Protein AF-A0A7G2FDZ7-F1 (afdb_monomer)

Nearest PDB structures (foldseek):
  3vdp-assembly2_C  TM=8.351E-01  e=4.222E-15  Caldanaerobacter subterraneus subsp. tengcongensis MB4
  4o6o-assembly1_B  TM=8.552E-01  e=1.248E-14  Caldanaerobacter subterraneus subsp. tengcongensis MB4
  4o6p-assembly1_C  TM=8.306E-01  e=2.318E-14  Caldanaerobacter subterraneus subsp. tengcongensis MB4
  3ve5-assembly1_A  TM=7.592E-01  e=3.394E-13  Caldanaerobacter subterraneus subsp. tengcongensis MB4
  5z2v-assembly1_A  TM=7.854E-01  e=3.574E-13  Pseudomonas aeruginosa PAO1

pLDDT: mean 81.39, std 15.93, range [23.52, 98.0]

Radius of gyration: 39.81 Å; Cα contacts (8 Å, |Δi|>4): 1059; chains: 1; bounding box: 88×58×123 Å

Sequence (672 aa):
MVMAFLTTWAFEYFFFGKKPFQRTNEVVTQAGQQFQAPEREIKPLNREIDFIDTARSEEAQEYAIETSHADYVFTTNGATLQRVTFKFPRDGHDLALTPLHPAGETEKESRCFLVALQEKTPFHYTLDGRSDETDRVIIRFKAETPDVSMLKTFIVFKQLYRIDLTLDIQPKTGAIEPRIIFPSPSMSELADQDRIAAIMTNEHGTVVVEKNLTKLEGAGWFEPSAFGASDKYFVYAMIKDAEHFTQRGYYNHVSSEHLVTLLEGPVIHEAKRWNLSFYIGPKTEEGMRPVDPRLEKTLDYAGWLTPISQVLLKLMKFLYQYLHNYGLVIIAMTVLLKLMLLPFTLKSDKKMKEGAELQRKMAYLKKKYQHDPEKLKIEQAALIQKYGLPGLGGCLPTFIQFPIFFALNPILVSSLHLYKAPFLWIPDLSARDPYFILPLLIVTCMIVQASTLDKQGRMPALAVALVIAAVSINLSAGLSLYIFTSALLVPYLASKNIYKVANHFLHMDEKKIEQFCTALRDAKAKVTQCAVCAAWQERGHPCSLCASTKRDQATVCVVETWQEFLAIEKTGGYAGVYHILGGAISPLEGVGPEDLTIDRLVQRVQTGTIKEIILATNNTPEGEATASYIASKLKMMSVPITCLARGVPVGSSLEYMDRVTVYKALSDRRPF

Organism: Arabidopsis thaliana (NCBI:txid3702)

Solvent-accessible surface area (backbone atoms only — not comparable to full-atom values): 37288 Å² total; per-residue (Å²): 105,70,68,58,50,49,51,50,50,49,47,35,64,73,73,42,65,76,70,79,78,74,89,65,97,64,91,80,78,82,86,88,74,83,84,72,76,71,96,58,87,79,69,81,78,81,84,73,77,44,61,71,55,84,83,65,87,67,81,73,51,76,48,79,45,83,41,85,46,36,39,38,30,34,29,25,60,39,54,16,53,39,33,38,35,37,50,41,87,47,101,92,45,69,52,74,45,54,38,40,63,70,65,54,89,92,33,68,86,55,35,27,60,26,59,43,34,75,59,73,17,74,38,66,32,45,82,72,48,76,47,84,54,97,61,35,38,38,43,29,31,34,34,81,55,88,46,36,38,39,40,41,36,39,39,40,37,38,89,48,45,41,38,34,40,38,41,38,42,33,51,69,53,66,74,46,38,45,28,42,26,32,43,34,42,43,55,87,91,48,84,88,73,53,60,48,26,43,36,36,35,49,99,85,70,45,61,44,77,48,67,63,65,80,72,41,67,91,44,72,40,71,52,52,61,29,43,30,24,19,34,64,48,32,39,31,30,41,60,40,57,81,64,62,45,44,51,35,35,38,61,45,73,85,53,78,78,45,43,31,34,37,34,31,39,61,78,37,69,56,72,49,73,38,51,35,34,30,39,60,38,55,69,41,69,84,53,29,49,84,76,42,61,61,56,53,67,72,57,68,37,48,69,94,39,30,71,59,22,52,53,52,50,52,50,46,56,57,42,30,78,75,63,76,35,69,54,61,26,45,49,53,49,42,51,52,53,48,61,71,44,38,71,57,43,58,55,30,53,54,44,30,54,57,33,53,53,50,51,53,53,51,52,49,46,54,62,75,32,68,90,37,70,66,62,37,51,54,54,52,50,54,49,32,72,73,73,48,72,77,60,67,42,63,51,44,58,60,58,66,46,44,62,54,52,53,17,44,47,42,53,39,51,44,31,70,83,31,51,71,32,61,44,96,92,37,63,29,27,22,41,50,50,92,79,46,58,58,34,51,52,36,32,52,53,37,48,56,54,21,69,77,41,56,80,85,53,21,58,61,39,45,54,51,29,53,52,51,34,64,53,37,65,77,31,28,30,43,54,36,49,38,52,34,51,52,55,59,48,48,67,67,71,61,38,75,59,56,60,54,51,50,52,49,57,74,73,43,55,67,72,57,52,52,50,51,56,47,54,53,52,46,48,66,75,40,47,39,65,36,93,80,30,46,46,81,34,56,65,95,54,80,45,78,62,82,69,36,86,86,37,42,79,33,32,37,39,34,22,30,39,72,64,57,49,50,57,52,58,73,66,72,77,69,53,52,32,60,33,35,28,74,49,58,42,30,79,91,80,70,36,49,67,86,78,32,44,51,66,54,52,53,56,58,48,70,71,67,64,50,64,35,37,35,42,52,48,54,99,44,75,38,24,47,51,36,49,52,50,53,50,64,72,45,62,86,66,82,50,53,75,48,63,66,88,68,56,77,62,89,94,64,62,77,91,79,55,57,71,66,51,54,49,46,29,64,73,66,60,75,88,132

Foldseek 3Di:
DVVVVVLVVVCCVQVVVDDPPPDDPDPPDDDDDDPPPPPDPPPPDPPDFAEDPPPDPDPKDWDWDDAPFWIWIAIQFLRFTQWIWTWDDAPNDTDTFIQHHGDDPVCSVATAFRKGKPPYGYGGWDWPDWDDDPFWIWTWTWDDDQFKTKIWIWIGGRQALKIKIKIKIFGPDDKIKIKTKHKEGAGPVPPPDKQKWWWWADPVLAIDIHSPLVVQVVDKDAQTCKTFMYILWWTKMWNHKPPSQARMKGWPDDDRGMIMIMGIGDIDDGIDIIMIMIRTTTLDCSRDVVPDVSCVVVLPQLVVLNVVLVVLVVQLVVLCVPPVASLVSLLVSLVVVCVVCVVVVVVLVVLLVLLVVLVVVLVVLCVVCVPPVVVSVVVNVVSCVVSNDRPPSNCVSVVVCVSVLSSVQSCQQRDPVQQQRDDDQARGQNAARPVCPLLVLLLVLQLVVLVVDDPVSSVVSNVVSVSSSVSNRGGGNSSSSSSNSNSVVCVVVVPVVVCVVVVCLVPDDPVVNVVVVVVVVCCVVQWDADLQARDIDGPPDDDPQCPDPQADAQEEEEEAAVVLVVVVVVVVPHRHGYHYFPHFDDVPVPRHSVNTCLVSVLVNLVVVSHQEYEQEYDPDPRSVVRLVVSCVSCVVSPHHYHYDDQADDPPDDPVPDDPVSHVSCVVRDDDD

Structure (mmCIF, N/CA/C/O backbone):
data_AF-A0A7G2FDZ7-F1
#
_entry.id   AF-A0A7G2FDZ7-F1
#
loop_
_atom_site.group_PDB
_atom_site.id
_atom_site.type_symbol
_atom_site.label_atom_id
_atom_site.label_alt_id
_atom_site.label_comp_id
_atom_site.label_asym_id
_atom_site.label_entity_id
_atom_site.label_seq_id
_atom_site.pdbx_PDB_ins_code
_atom_site.Cartn_x
_atom_site.Cartn_y
_atom_site.Cartn_z
_atom_site.occupancy
_atom_site.B_iso_or_equiv
_atom_site.auth_seq_id
_atom_site.auth_comp_id
_atom_site.auth_asym_id
_atom_site.auth_atom_id
_atom_site.pdbx_PDB_model_num
ATOM 1 N N . MET A 1 1 ? 24.859 13.915 -3.741 1.00 30.86 1 MET A N 1
ATOM 2 C CA . MET A 1 1 ? 24.474 14.403 -2.400 1.00 30.86 1 MET A CA 1
ATOM 3 C C . MET A 1 1 ? 22.997 14.158 -2.115 1.00 30.86 1 MET A C 1
ATOM 5 O O . MET A 1 1 ? 22.726 13.332 -1.267 1.00 30.86 1 MET A O 1
ATOM 9 N N . VAL A 1 2 ? 22.053 14.734 -2.873 1.00 34.84 2 VAL A N 1
ATOM 10 C CA . VAL A 1 2 ? 20.603 14.518 -2.650 1.00 34.84 2 VAL A CA 1
ATOM 11 C C . VAL A 1 2 ? 20.174 13.051 -2.803 1.00 34.84 2 VAL A C 1
ATOM 13 O O . VAL A 1 2 ? 19.496 12.534 -1.931 1.00 34.84 2 VAL A O 1
ATOM 16 N N . MET A 1 3 ? 20.633 12.341 -3.843 1.00 37.03 3 MET A N 1
ATOM 17 C CA . MET A 1 3 ? 20.363 10.897 -3.978 1.00 37.03 3 MET A CA 1
ATOM 18 C C . MET A 1 3 ? 20.991 10.072 -2.853 1.00 37.03 3 MET A C 1
ATOM 20 O O . MET A 1 3 ? 20.350 9.156 -2.375 1.00 37.03 3 MET A O 1
ATOM 24 N N . ALA A 1 4 ? 22.197 10.425 -2.395 1.00 40.47 4 ALA A N 1
ATOM 25 C CA . ALA A 1 4 ? 22.858 9.730 -1.289 1.00 40.47 4 ALA A CA 1
ATOM 26 C C . ALA A 1 4 ? 22.124 9.952 0.042 1.00 40.47 4 ALA A C 1
ATOM 28 O O . ALA A 1 4 ? 21.983 9.011 0.815 1.00 40.47 4 ALA A O 1
ATOM 29 N N . PHE A 1 5 ? 21.620 11.170 0.270 1.00 44.62 5 PHE A N 1
ATOM 30 C CA . PHE A 1 5 ? 20.796 11.544 1.420 1.00 44.62 5 PHE A CA 1
ATOM 31 C C . PHE A 1 5 ? 19.425 10.860 1.379 1.00 44.62 5 PHE A C 1
ATOM 33 O O . PHE A 1 5 ? 18.969 10.336 2.380 1.00 44.62 5 PHE A O 1
ATOM 40 N N . LEU A 1 6 ? 18.790 10.788 0.206 1.00 43.59 6 LEU A N 1
ATOM 41 C CA . LEU A 1 6 ? 17.522 10.078 0.025 1.00 43.59 6 LEU A CA 1
ATOM 42 C C . LEU A 1 6 ? 17.681 8.568 0.172 1.00 43.59 6 LEU A C 1
ATOM 44 O O . LEU A 1 6 ? 16.817 7.939 0.767 1.00 43.59 6 LEU A O 1
ATOM 48 N N . THR A 1 7 ? 18.770 7.980 -0.330 1.00 48.31 7 THR A N 1
ATOM 49 C CA . THR A 1 7 ? 19.034 6.552 -0.137 1.00 48.31 7 THR A CA 1
ATOM 50 C C . THR A 1 7 ? 19.357 6.243 1.314 1.00 48.31 7 THR A C 1
ATOM 52 O O . THR A 1 7 ? 18.858 5.248 1.809 1.00 48.31 7 THR A O 1
ATOM 55 N N . THR A 1 8 ? 20.124 7.083 2.018 1.00 48.72 8 THR A N 1
ATOM 56 C CA . THR A 1 8 ? 20.384 6.878 3.457 1.00 48.72 8 THR A CA 1
ATOM 57 C C . THR A 1 8 ? 19.135 7.105 4.294 1.00 48.72 8 THR A C 1
ATOM 59 O O . THR A 1 8 ? 18.836 6.271 5.133 1.00 48.72 8 THR A O 1
ATOM 62 N N . TRP A 1 9 ? 18.351 8.144 4.015 1.00 57.25 9 TRP A N 1
ATOM 63 C CA . TRP A 1 9 ? 17.101 8.414 4.722 1.00 57.25 9 TRP A CA 1
ATOM 64 C C . TRP A 1 9 ? 16.026 7.355 4.453 1.00 57.25 9 TRP A C 1
ATOM 66 O O . TRP A 1 9 ? 15.363 6.917 5.383 1.00 57.25 9 TRP A O 1
ATOM 76 N N . ALA A 1 10 ? 15.865 6.890 3.208 1.00 49.41 10 ALA A N 1
ATOM 77 C CA . ALA A 1 10 ? 14.946 5.796 2.888 1.00 49.41 10 ALA A CA 1
ATOM 78 C C . ALA A 1 10 ? 15.427 4.466 3.484 1.00 49.41 10 ALA A C 1
ATOM 80 O O . ALA A 1 10 ? 14.617 3.700 3.994 1.00 49.41 10 ALA A O 1
ATOM 81 N N . PHE A 1 11 ? 16.737 4.200 3.464 1.00 48.50 11 PHE A N 1
ATOM 82 C CA . PHE A 1 11 ? 17.314 3.018 4.100 1.00 48.50 11 PHE A CA 1
ATOM 83 C C . PHE A 1 11 ? 17.136 3.063 5.623 1.00 48.50 11 PHE A C 1
ATOM 85 O O . PHE A 1 11 ? 16.742 2.067 6.216 1.00 48.50 11 PHE A O 1
ATOM 92 N N . GLU A 1 12 ? 17.316 4.224 6.258 1.00 48.88 12 GLU A N 1
ATOM 93 C CA . GLU A 1 12 ? 16.977 4.419 7.668 1.00 48.88 12 GLU A CA 1
ATOM 94 C C . GLU A 1 12 ? 15.479 4.246 7.920 1.00 48.88 12 GLU A C 1
ATOM 96 O O . GLU A 1 12 ? 15.105 3.453 8.767 1.00 48.88 12 GLU A O 1
ATOM 101 N N . TYR A 1 13 ? 14.606 4.898 7.158 1.00 54.94 13 TYR A N 1
ATOM 102 C CA . TYR A 1 13 ? 13.158 4.826 7.357 1.00 54.94 13 TYR A CA 1
ATOM 103 C C . TYR A 1 13 ? 12.592 3.402 7.205 1.00 54.94 13 TYR A C 1
ATOM 105 O O . TYR A 1 13 ? 11.715 3.014 7.978 1.00 54.94 13 TYR A O 1
ATOM 113 N N . PHE A 1 14 ? 13.087 2.626 6.231 1.00 50.94 14 PHE A N 1
ATOM 114 C CA . PHE A 1 14 ? 12.578 1.284 5.921 1.00 50.94 14 PHE A CA 1
ATOM 115 C C . PHE A 1 14 ? 13.309 0.139 6.639 1.00 50.94 14 PHE A C 1
ATOM 117 O O . PHE A 1 14 ? 12.657 -0.845 6.973 1.00 50.94 14 PHE A O 1
ATOM 124 N N . PHE A 1 15 ? 14.622 0.234 6.892 1.00 45.94 15 PHE A N 1
ATOM 125 C CA . PHE A 1 15 ? 15.387 -0.837 7.559 1.00 45.94 15 PHE A CA 1
ATOM 126 C C . PHE A 1 15 ? 15.709 -0.545 9.022 1.00 45.94 15 PHE A C 1
ATOM 128 O O . PHE A 1 15 ? 15.775 -1.467 9.829 1.00 45.94 15 PHE A O 1
ATOM 135 N N . PHE A 1 16 ? 15.886 0.723 9.387 1.00 41.03 16 PHE A N 1
ATOM 136 C CA . PHE A 1 16 ? 16.104 1.138 10.768 1.00 41.03 16 PHE A CA 1
ATOM 137 C C . PHE A 1 16 ? 14.856 1.852 11.272 1.00 41.03 16 PHE A C 1
ATOM 139 O O . PHE A 1 16 ? 14.859 3.064 11.485 1.00 41.03 16 PHE A O 1
ATOM 146 N N . GLY A 1 17 ? 13.776 1.094 11.493 1.00 41.09 17 GLY A N 1
ATOM 147 C CA . GLY A 1 17 ? 12.658 1.588 12.294 1.00 41.09 17 GLY A CA 1
ATOM 148 C C . GLY A 1 17 ? 13.234 2.259 13.539 1.00 41.09 17 GLY A C 1
ATOM 149 O O . GLY A 1 17 ? 13.907 1.574 14.298 1.00 41.09 17 GLY A O 1
ATOM 150 N N . LYS A 1 18 ? 13.087 3.596 13.617 1.00 36.97 18 LYS A N 1
ATOM 151 C CA . LYS A 1 18 ? 13.736 4.520 14.566 1.00 36.97 18 LYS A CA 1
ATOM 152 C C . LYS A 1 18 ? 14.592 3.794 15.605 1.00 36.97 18 LYS A C 1
ATOM 154 O O . LYS A 1 18 ? 14.038 3.225 16.544 1.00 36.97 18 LYS A O 1
ATOM 159 N N . LYS A 1 19 ? 15.924 3.839 15.458 1.00 27.23 19 LYS A N 1
ATOM 160 C CA . LYS A 1 19 ? 16.824 3.403 16.535 1.00 27.23 19 LYS A CA 1
ATOM 161 C C . LYS A 1 19 ? 16.328 4.017 17.853 1.00 27.23 19 LYS A C 1
ATOM 163 O O . LYS A 1 19 ? 15.976 5.204 17.838 1.00 27.23 19 LYS A O 1
ATOM 168 N N . PRO A 1 20 ? 16.283 3.261 18.965 1.00 27.78 20 PRO A N 1
ATOM 169 C CA . PRO A 1 20 ? 16.059 3.871 20.261 1.00 27.78 20 PRO A CA 1
ATOM 170 C C . PRO A 1 20 ? 17.129 4.947 20.407 1.00 27.78 20 PRO A C 1
ATOM 172 O O . PRO A 1 20 ? 18.324 4.677 20.267 1.00 27.78 20 PRO A O 1
ATOM 175 N N . PHE A 1 21 ? 16.682 6.188 20.563 1.00 28.50 21 PHE A N 1
ATOM 176 C CA . PHE A 1 21 ? 17.562 7.298 20.865 1.00 28.50 21 PHE A CA 1
ATOM 177 C C . PHE A 1 21 ? 18.371 6.887 22.098 1.00 28.50 21 PHE A C 1
ATOM 179 O O . PHE A 1 21 ? 17.800 6.608 23.155 1.00 28.50 21 PHE A O 1
ATOM 186 N N . GLN A 1 22 ? 19.686 6.741 21.928 1.00 27.44 22 GLN A N 1
ATOM 187 C CA . GLN A 1 22 ? 20.592 6.505 23.042 1.00 27.44 22 GLN A CA 1
ATOM 188 C C . GLN A 1 22 ? 20.406 7.648 24.035 1.00 27.44 22 GLN A C 1
ATOM 190 O O . GLN A 1 22 ? 20.419 8.811 23.641 1.00 27.44 22 GLN A O 1
ATOM 195 N N . ARG A 1 23 ? 20.220 7.295 25.311 1.00 29.59 23 ARG A N 1
ATOM 196 C CA . ARG A 1 23 ? 20.203 8.219 26.449 1.00 29.59 23 ARG A CA 1
ATOM 197 C C . ARG A 1 23 ? 21.374 9.203 26.329 1.00 29.59 23 ARG A C 1
ATOM 199 O O . ARG A 1 23 ? 22.502 8.870 26.677 1.00 29.59 23 ARG A O 1
ATOM 206 N N . THR A 1 24 ? 21.096 10.419 25.885 1.00 23.97 24 THR A N 1
ATOM 207 C CA . THR A 1 24 ? 21.871 11.594 26.271 1.00 23.97 24 THR A CA 1
ATOM 208 C C . THR A 1 24 ? 21.114 12.233 27.422 1.00 23.97 24 THR A C 1
ATOM 210 O O . THR A 1 24 ? 19.992 12.707 27.246 1.00 23.97 24 THR A O 1
ATOM 213 N N . ASN A 1 25 ? 21.709 12.193 28.615 1.00 27.94 25 ASN A N 1
ATOM 214 C CA . ASN A 1 25 ? 21.260 12.940 29.789 1.00 27.94 25 ASN A CA 1
ATOM 215 C C . ASN A 1 25 ? 21.509 14.444 29.577 1.00 27.94 25 ASN A C 1
ATOM 217 O O . ASN A 1 25 ? 22.265 15.061 30.318 1.00 27.94 25 ASN A O 1
ATOM 221 N N . GLU A 1 26 ? 20.893 15.031 28.557 1.00 23.70 26 GLU A N 1
ATOM 222 C CA . GLU A 1 26 ? 20.856 16.475 28.370 1.00 23.70 26 GLU A CA 1
ATOM 223 C C . GLU A 1 26 ? 19.403 16.901 28.207 1.00 23.70 26 GLU A C 1
ATOM 225 O O . GLU A 1 26 ? 18.743 16.660 27.195 1.00 23.70 26 GLU A O 1
ATOM 230 N N . VAL A 1 27 ? 18.905 17.520 29.274 1.00 28.41 27 VAL A N 1
ATOM 231 C CA . VAL A 1 27 ? 17.692 18.324 29.271 1.00 28.41 27 VAL A CA 1
ATOM 232 C C . VAL A 1 27 ? 17.969 19.524 28.367 1.00 28.41 27 VAL A C 1
ATOM 234 O O . VAL A 1 27 ? 18.514 20.531 28.810 1.00 28.41 27 VAL A O 1
ATOM 237 N N . VAL A 1 28 ? 17.624 19.413 27.085 1.00 23.52 28 VAL A N 1
ATOM 238 C CA . VAL A 1 28 ? 17.525 20.577 26.201 1.00 23.52 28 VAL A CA 1
ATOM 239 C C . VAL A 1 28 ? 16.123 21.148 26.367 1.00 23.52 28 VAL A C 1
ATOM 241 O O . VAL A 1 28 ? 15.135 20.632 25.846 1.00 23.52 28 VAL A O 1
ATOM 244 N N . THR A 1 29 ? 16.050 22.197 27.179 1.00 31.27 29 THR A N 1
ATOM 245 C CA . THR A 1 29 ? 14.908 23.097 27.316 1.00 31.27 29 THR A CA 1
ATOM 246 C C . THR A 1 29 ? 14.769 24.008 26.092 1.00 31.27 29 THR A C 1
ATOM 248 O O . THR A 1 29 ? 15.746 24.309 25.414 1.00 31.27 29 THR A O 1
ATOM 251 N N . GLN A 1 30 ? 13.535 24.506 25.914 1.00 25.73 30 GLN A N 1
ATOM 252 C CA . GLN A 1 30 ? 13.010 25.455 24.910 1.00 25.73 30 GLN A CA 1
ATOM 253 C C . GLN A 1 30 ? 12.391 24.763 23.675 1.00 25.73 30 GLN A C 1
ATOM 255 O O . GLN A 1 30 ? 13.093 24.305 22.787 1.00 25.73 30 GLN A O 1
ATOM 260 N N . ALA A 1 31 ? 11.064 24.617 23.563 1.00 25.00 31 ALA A N 1
ATOM 261 C CA . ALA A 1 31 ? 10.024 25.605 23.857 1.00 25.00 31 ALA A CA 1
ATOM 262 C C . ALA A 1 31 ? 8.933 25.123 24.845 1.00 25.00 31 ALA A C 1
ATOM 264 O O . ALA A 1 31 ? 8.111 24.271 24.530 1.00 25.00 31 ALA A O 1
ATOM 265 N N . GLY A 1 32 ? 8.970 25.727 26.039 1.00 27.75 32 GLY A N 1
ATOM 266 C CA . GLY A 1 32 ? 7.862 26.071 26.944 1.00 27.75 32 GLY A CA 1
ATOM 267 C C . GLY A 1 32 ? 6.567 25.257 26.928 1.00 27.75 32 GLY A C 1
ATOM 268 O O . GLY A 1 32 ? 5.583 25.716 26.370 1.00 27.75 32 GLY A O 1
ATOM 269 N N . GLN A 1 33 ? 6.530 24.136 27.644 1.00 25.78 33 GLN A N 1
ATOM 270 C CA . GLN A 1 33 ? 5.994 24.044 29.013 1.00 25.78 33 GLN A CA 1
ATOM 271 C C . GLN A 1 33 ? 6.093 22.577 29.453 1.00 25.78 33 GLN A C 1
ATOM 273 O O . G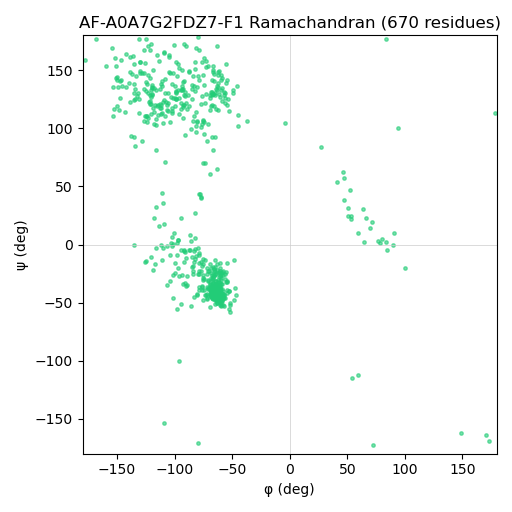LN A 1 33 ? 5.465 21.687 28.886 1.00 25.78 33 GLN A O 1
ATOM 278 N N . GLN A 1 34 ? 6.944 22.314 30.447 1.00 25.31 34 GLN A N 1
ATOM 279 C CA . GLN A 1 34 ? 6.881 21.072 31.205 1.00 25.31 34 GLN A CA 1
ATOM 280 C C . GLN A 1 34 ? 5.599 21.132 32.030 1.00 25.31 34 GLN A C 1
ATOM 282 O O . GLN A 1 34 ? 5.481 21.982 32.911 1.00 25.31 34 GLN A O 1
ATOM 287 N N . PHE A 1 35 ? 4.653 20.237 31.756 1.00 33.16 35 PHE A N 1
ATOM 288 C CA . PHE A 1 35 ? 3.598 19.941 32.710 1.00 33.16 35 PHE A CA 1
ATOM 289 C C . PHE A 1 35 ? 4.262 19.248 33.905 1.00 33.16 35 PHE A C 1
ATOM 291 O O . PHE A 1 35 ? 4.521 18.045 33.895 1.00 33.16 35 PHE A O 1
ATOM 298 N N . GLN A 1 36 ? 4.649 20.038 34.902 1.00 30.53 36 GLN A N 1
ATOM 299 C CA . GLN A 1 36 ? 5.046 19.524 36.200 1.00 30.53 36 GLN A CA 1
ATOM 300 C C . GLN A 1 36 ? 3.741 19.122 36.887 1.00 30.53 36 GLN A C 1
ATOM 302 O O . GLN A 1 36 ? 2.929 19.983 37.226 1.00 30.53 36 GLN A O 1
ATOM 307 N N . ALA A 1 37 ? 3.498 17.811 36.983 1.00 35.00 37 ALA A N 1
ATOM 308 C CA . ALA A 1 37 ? 2.334 17.281 37.681 1.00 35.00 37 ALA A CA 1
ATOM 309 C C . ALA A 1 37 ? 2.236 17.956 39.064 1.00 35.00 37 ALA A C 1
ATOM 311 O O . ALA A 1 37 ? 3.269 18.082 39.728 1.00 35.00 37 ALA A O 1
ATOM 312 N N . PRO A 1 38 ? 1.051 18.438 39.483 1.00 33.22 38 PRO A N 1
ATOM 313 C CA . PRO A 1 38 ? 0.915 19.128 40.760 1.00 33.22 38 PRO A CA 1
ATOM 314 C C . PRO A 1 38 ? 1.456 18.252 41.894 1.00 33.22 38 PRO A C 1
ATOM 316 O O . PRO A 1 38 ? 1.238 17.040 41.879 1.00 33.22 38 PRO A O 1
ATOM 319 N N . GLU A 1 39 ? 2.129 18.870 42.874 1.00 33.59 39 GLU A N 1
ATOM 320 C CA . GLU A 1 39 ? 2.538 18.269 44.155 1.00 33.59 39 GLU A CA 1
ATOM 321 C C . GLU A 1 39 ? 1.297 17.859 44.974 1.00 33.59 39 GLU A C 1
ATOM 323 O O . GLU A 1 39 ? 0.974 18.408 46.022 1.00 33.59 39 GLU A O 1
ATOM 328 N N . ARG A 1 40 ? 0.536 16.893 44.472 1.00 41.47 40 ARG A N 1
ATOM 329 C CA . ARG A 1 40 ? -0.261 15.994 45.291 1.00 41.47 40 ARG A CA 1
ATOM 330 C C . ARG A 1 40 ? 0.577 14.739 45.397 1.00 41.47 40 ARG A C 1
ATOM 332 O O . ARG A 1 40 ? 0.992 14.221 44.364 1.00 41.47 40 ARG A O 1
ATOM 339 N N . GLU A 1 41 ? 0.849 14.290 46.620 1.00 35.88 41 GLU A N 1
ATOM 340 C CA . GLU A 1 41 ? 1.470 12.993 46.902 1.00 35.88 41 GLU A CA 1
ATOM 341 C C . GLU A 1 41 ? 0.942 11.953 45.908 1.00 35.88 41 GLU A C 1
ATOM 343 O O . GLU A 1 41 ? -0.227 11.558 45.957 1.00 35.88 41 GLU A O 1
ATOM 348 N N . ILE A 1 42 ? 1.780 11.559 44.947 1.00 45.62 42 ILE A N 1
ATOM 349 C CA . ILE A 1 42 ? 1.448 10.480 44.028 1.00 45.62 42 ILE A CA 1
ATOM 350 C C . ILE A 1 42 ? 1.529 9.225 44.889 1.00 45.62 42 ILE A C 1
ATOM 352 O O . ILE A 1 42 ? 2.600 8.638 45.039 1.00 45.62 42 ILE A O 1
ATOM 356 N N . LYS A 1 43 ? 0.410 8.863 45.530 1.00 44.25 43 LYS A N 1
ATOM 357 C CA . LYS A 1 43 ? 0.291 7.583 46.227 1.00 44.25 43 LYS A CA 1
ATOM 358 C C . LYS A 1 43 ? 0.774 6.489 45.266 1.00 44.25 43 LYS A C 1
ATOM 360 O O . LYS A 1 43 ? 0.351 6.495 44.104 1.00 44.25 43 LYS A O 1
ATOM 365 N N . PRO A 1 44 ? 1.667 5.583 45.702 1.00 41.03 44 PRO A N 1
ATOM 366 C CA . PRO A 1 44 ? 2.116 4.490 44.858 1.00 41.03 44 PRO A CA 1
ATOM 367 C C . PRO A 1 44 ? 0.900 3.681 44.407 1.00 41.03 44 PRO A C 1
ATOM 369 O O . PRO A 1 44 ? 0.012 3.356 45.194 1.00 41.03 44 PRO A O 1
ATOM 372 N N . LEU A 1 45 ? 0.844 3.430 43.104 1.00 49.06 45 LEU A N 1
ATOM 373 C CA . LEU A 1 45 ? -0.312 2.844 42.447 1.00 49.06 45 LEU A CA 1
ATOM 374 C C . LEU A 1 45 ? -0.482 1.387 42.904 1.00 49.06 45 LEU A C 1
ATOM 376 O O . LEU A 1 45 ? 0.410 0.575 42.655 1.00 49.06 45 LEU A O 1
ATOM 380 N N . ASN A 1 46 ? -1.609 1.038 43.535 1.00 53.16 46 ASN A N 1
ATOM 381 C CA . ASN A 1 46 ? -1.904 -0.365 43.828 1.00 53.16 46 ASN A CA 1
ATOM 382 C C . ASN A 1 46 ? -2.241 -1.082 42.513 1.00 53.16 46 ASN A C 1
ATOM 384 O O . ASN A 1 46 ? -3.307 -0.851 41.935 1.00 53.16 46 ASN A O 1
ATOM 388 N N . ARG A 1 47 ? -1.296 -1.865 41.993 1.00 54.47 47 ARG A N 1
ATOM 389 C CA . ARG A 1 47 ? -1.440 -2.594 40.723 1.00 54.47 47 ARG A CA 1
ATOM 390 C C . ARG A 1 47 ? -2.156 -3.929 40.891 1.00 54.47 47 ARG A C 1
ATOM 392 O O . ARG A 1 47 ? -2.645 -4.443 39.896 1.00 54.47 47 ARG A O 1
ATOM 399 N N . GLU A 1 48 ? -2.217 -4.445 42.112 1.00 62.69 48 GLU A N 1
ATOM 400 C CA . GLU A 1 48 ? -2.867 -5.712 42.428 1.00 62.69 48 GLU A CA 1
ATOM 401 C C . GLU A 1 48 ? -4.362 -5.469 42.648 1.00 62.69 48 GLU A C 1
ATOM 403 O O . GLU A 1 48 ? -4.757 -4.501 43.311 1.00 62.69 48 GLU A O 1
ATOM 408 N N . ILE A 1 49 ? -5.201 -6.314 42.044 1.00 72.31 49 ILE A N 1
ATOM 409 C CA . ILE A 1 49 ? -6.650 -6.269 42.238 1.00 72.31 49 ILE A CA 1
ATOM 410 C C . ILE A 1 49 ? -7.028 -7.391 43.194 1.00 72.31 49 ILE A C 1
ATOM 412 O O . ILE A 1 49 ? -6.941 -8.568 42.854 1.00 72.31 49 ILE A O 1
ATOM 416 N N . ASP A 1 50 ? -7.497 -7.023 44.383 1.00 74.19 50 ASP A N 1
ATOM 417 C CA . ASP A 1 50 ? -7.923 -8.004 45.373 1.00 74.19 50 ASP A CA 1
ATOM 418 C C . ASP A 1 50 ? -9.410 -8.340 45.168 1.00 74.19 50 ASP A C 1
ATOM 420 O O . ASP A 1 50 ? -10.286 -7.471 45.260 1.00 74.19 50 ASP A O 1
ATOM 424 N N . PHE A 1 51 ? -9.717 -9.593 44.826 1.00 79.94 51 PHE A N 1
ATOM 425 C CA . PHE A 1 51 ? -11.079 -10.033 44.503 1.00 79.94 51 PHE A CA 1
ATOM 426 C C . PHE A 1 51 ? -11.745 -10.717 45.703 1.00 79.94 51 PHE A C 1
ATOM 428 O O . PHE A 1 51 ? -11.196 -11.649 46.284 1.00 79.94 51 PHE A O 1
ATOM 435 N N . ILE A 1 52 ? -12.970 -10.300 46.041 1.00 71.62 52 ILE A N 1
ATOM 436 C CA . ILE A 1 52 ? -13.683 -10.759 47.253 1.00 71.62 52 ILE A CA 1
ATOM 437 C C . ILE A 1 52 ? -14.113 -12.229 47.160 1.00 71.62 52 ILE A C 1
ATOM 439 O O . ILE A 1 52 ? -14.084 -12.956 48.150 1.00 71.62 52 ILE A O 1
ATOM 443 N N . ASP A 1 53 ? -14.520 -12.664 45.967 1.00 67.25 53 ASP A N 1
ATOM 444 C CA . ASP A 1 53 ? -15.365 -13.848 45.782 1.00 67.25 53 ASP A CA 1
ATOM 445 C C . ASP A 1 53 ? -14.670 -14.982 45.006 1.00 67.25 53 ASP A C 1
ATOM 447 O O . ASP A 1 53 ? -15.319 -15.735 44.285 1.00 67.25 53 ASP A O 1
ATOM 451 N N . THR A 1 54 ? -13.350 -15.140 45.142 1.00 57.47 54 THR A N 1
ATOM 452 C CA . THR A 1 54 ? -12.557 -16.135 44.384 1.00 57.47 54 THR A CA 1
ATOM 453 C C . THR A 1 54 ? -12.969 -17.599 44.608 1.00 57.47 54 THR A C 1
ATOM 455 O O . THR A 1 54 ? -12.607 -18.460 43.809 1.00 57.47 54 THR A O 1
ATOM 458 N N . ALA A 1 55 ? -13.741 -17.894 45.661 1.00 46.44 55 ALA A N 1
ATOM 459 C CA . ALA A 1 55 ? -14.180 -19.241 46.033 1.00 46.44 55 ALA A CA 1
ATOM 460 C C . ALA A 1 55 ? -15.544 -19.672 45.444 1.00 46.44 55 ALA A C 1
ATOM 462 O O . ALA A 1 55 ? -15.949 -20.821 45.639 1.00 46.44 55 ALA A O 1
ATOM 463 N N . ARG A 1 56 ? -16.285 -18.791 44.751 1.00 53.19 56 ARG A N 1
ATOM 464 C CA . ARG A 1 56 ? -17.587 -19.148 44.156 1.00 53.19 56 ARG A CA 1
ATOM 465 C C . ARG A 1 56 ? -17.406 -19.884 42.822 1.00 53.19 56 ARG A C 1
ATOM 467 O O . ARG A 1 56 ? -17.104 -19.291 41.796 1.00 53.19 56 ARG A O 1
ATOM 474 N N . SER A 1 57 ? -17.657 -21.192 42.849 1.00 47.22 57 SER A N 1
ATOM 475 C CA . SER A 1 57 ? -17.708 -22.117 41.702 1.00 47.22 57 SER A CA 1
ATOM 476 C C . SER A 1 57 ? -19.021 -22.003 40.896 1.00 47.22 57 SER A C 1
ATOM 478 O O . SER A 1 57 ? -19.615 -23.015 40.523 1.00 47.22 57 SER A O 1
ATOM 480 N N . GLU A 1 58 ? -19.541 -20.800 40.659 1.00 57.38 58 GLU A N 1
ATOM 481 C CA . GLU A 1 58 ? -20.657 -20.647 39.715 1.00 57.38 58 GLU A CA 1
ATOM 482 C C . GLU A 1 58 ? -20.090 -20.530 38.296 1.00 57.38 58 GLU A C 1
ATOM 484 O O . GLU A 1 58 ? -19.216 -19.699 38.037 1.00 57.38 58 GLU A O 1
ATOM 489 N N . GLU A 1 59 ? -20.550 -21.389 37.379 1.00 66.69 59 GLU A N 1
ATOM 490 C CA . GLU A 1 59 ? -20.183 -21.298 35.964 1.00 66.69 59 GLU A CA 1
ATOM 491 C C . GLU A 1 59 ? -20.550 -19.910 35.428 1.00 66.69 59 GLU A C 1
ATOM 493 O O . GLU A 1 59 ? -21.684 -19.440 35.553 1.00 66.69 59 GLU A O 1
ATOM 498 N N . ALA A 1 60 ? -19.562 -19.238 34.840 1.00 79.94 60 ALA A N 1
ATOM 499 C CA . ALA A 1 60 ? -19.746 -17.924 34.249 1.00 79.94 60 ALA A CA 1
ATOM 500 C C . ALA A 1 60 ? -20.771 -18.004 33.115 1.00 79.94 60 ALA A C 1
ATOM 502 O O . ALA A 1 60 ? -20.643 -18.833 32.216 1.00 79.94 60 ALA A O 1
ATOM 503 N N . GLN A 1 61 ? -21.766 -17.122 33.131 1.00 88.88 61 GLN A N 1
ATOM 504 C CA . GLN A 1 61 ? -22.761 -17.055 32.069 1.00 88.88 61 GLN A CA 1
ATOM 505 C C . GLN A 1 61 ? -22.336 -16.019 31.035 1.00 88.88 61 GLN A C 1
ATOM 507 O O . GLN A 1 61 ? -21.963 -14.894 31.383 1.00 88.88 61 GLN A O 1
ATOM 512 N N . GLU A 1 62 ? -22.421 -16.401 29.764 1.00 92.88 62 GLU A N 1
ATOM 513 C CA . GLU A 1 62 ? -22.126 -15.536 28.628 1.00 92.88 62 GLU A CA 1
ATOM 514 C C . GLU A 1 62 ? -23.415 -15.025 27.975 1.00 92.88 62 GLU A C 1
ATOM 516 O O . GLU A 1 62 ? -24.382 -15.759 27.772 1.00 92.88 62 GLU A O 1
ATOM 521 N N . TYR A 1 63 ? -23.410 -13.749 27.609 1.00 94.00 63 TYR A N 1
ATOM 522 C CA . TYR A 1 63 ? -24.524 -13.052 26.988 1.00 94.00 63 TYR A CA 1
ATOM 523 C C . TYR A 1 63 ? -24.070 -12.446 25.665 1.00 94.00 63 TYR A C 1
ATOM 525 O O . TYR A 1 63 ? -23.365 -11.435 25.637 1.00 94.00 63 TYR A O 1
ATOM 533 N N . ALA A 1 64 ? -24.492 -13.070 24.565 1.00 93.88 64 ALA A N 1
ATOM 534 C CA . ALA A 1 64 ? -24.215 -12.595 23.218 1.00 93.88 64 ALA A CA 1
ATOM 535 C C . ALA A 1 64 ? -25.214 -11.510 22.774 1.00 93.88 64 ALA A C 1
ATOM 537 O O . ALA A 1 64 ? -26.433 -11.623 22.976 1.00 93.88 64 ALA A O 1
ATOM 538 N N . ILE A 1 65 ? -24.678 -10.469 22.144 1.00 94.00 65 ILE A N 1
ATOM 5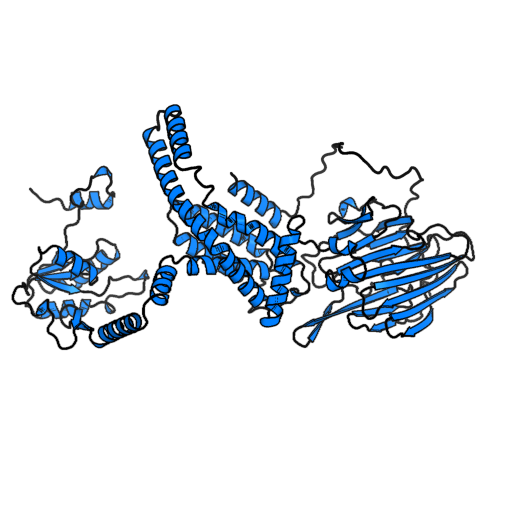39 C CA . ILE A 1 65 ? -25.395 -9.371 21.501 1.00 94.00 65 ILE A CA 1
ATOM 540 C C . ILE A 1 65 ? -24.925 -9.310 20.048 1.00 94.00 65 ILE A C 1
ATOM 542 O O . ILE A 1 65 ? -23.784 -8.938 19.774 1.00 94.00 65 ILE A O 1
ATOM 546 N N . GLU A 1 66 ? -25.816 -9.671 19.130 1.00 91.62 66 GLU A N 1
ATOM 547 C CA . GLU A 1 66 ? -25.568 -9.619 17.690 1.00 91.62 66 GLU A CA 1
ATOM 548 C C . GLU A 1 66 ? -26.009 -8.260 17.138 1.00 91.62 66 GLU A C 1
ATOM 550 O O . GLU A 1 66 ? -27.110 -7.777 17.416 1.00 91.62 66 GLU A O 1
ATOM 555 N N . THR A 1 67 ? -25.142 -7.630 16.351 1.00 90.12 67 THR A N 1
ATOM 556 C CA . THR A 1 67 ? -25.433 -6.373 15.646 1.00 90.12 67 THR A CA 1
ATOM 557 C C . THR A 1 67 ? -25.187 -6.533 14.144 1.00 90.12 67 THR A C 1
ATOM 559 O O . THR A 1 67 ? -24.717 -7.580 13.696 1.00 90.12 67 THR A O 1
ATOM 562 N N . SER A 1 68 ? -25.473 -5.501 13.339 1.00 85.44 68 SER A N 1
ATOM 563 C CA . SER A 1 68 ? -25.211 -5.553 11.891 1.00 85.44 68 SER A CA 1
ATOM 564 C C . SER A 1 68 ? -23.719 -5.615 11.547 1.00 85.44 68 SER A C 1
ATOM 566 O O . SER A 1 68 ? -23.373 -6.014 10.438 1.00 85.44 68 SER A O 1
ATOM 568 N N . HIS A 1 69 ? -22.838 -5.223 12.474 1.00 86.12 69 HIS A N 1
ATOM 569 C CA . HIS A 1 69 ? -21.405 -5.066 12.210 1.00 86.12 69 HIS A CA 1
ATOM 570 C C . HIS A 1 69 ? -20.492 -5.841 13.167 1.00 86.12 69 HIS A C 1
ATOM 572 O O . HIS A 1 69 ? -19.302 -5.989 12.883 1.00 86.12 69 HIS A O 1
ATOM 578 N N . ALA A 1 70 ? -21.005 -6.327 14.297 1.00 92.06 70 ALA A N 1
ATOM 579 C CA . ALA A 1 70 ? -20.212 -7.042 15.292 1.00 92.06 70 ALA A CA 1
ATOM 580 C C . ALA A 1 70 ? -21.055 -7.916 16.228 1.00 92.06 70 ALA A C 1
ATOM 582 O O . ALA A 1 70 ? -22.209 -7.602 16.522 1.00 92.06 70 ALA A O 1
ATOM 583 N N . ASP A 1 71 ? -20.426 -8.955 16.760 1.00 93.56 71 ASP A N 1
ATOM 584 C CA . ASP A 1 71 ? -20.954 -9.775 17.843 1.00 93.56 71 ASP A CA 1
ATOM 585 C C . ASP A 1 71 ? -20.181 -9.478 19.125 1.00 93.56 71 ASP A C 1
ATOM 587 O O . ASP A 1 71 ? -18.956 -9.631 19.177 1.00 93.56 71 ASP A O 1
ATOM 591 N N . TYR A 1 72 ? -20.904 -9.063 20.161 1.00 95.12 72 TYR A N 1
ATOM 592 C CA . TYR A 1 72 ? -20.360 -8.738 21.475 1.00 95.12 72 TYR A CA 1
ATOM 593 C C . TYR A 1 72 ? -20.759 -9.820 22.472 1.00 95.12 72 TYR A C 1
ATOM 595 O O . TYR A 1 72 ? -21.937 -10.157 22.574 1.00 95.12 72 TYR A O 1
ATOM 603 N N . VAL A 1 73 ? -19.803 -10.348 23.234 1.00 95.19 73 VAL A N 1
ATOM 604 C CA . VAL A 1 73 ? -20.076 -11.335 24.286 1.00 95.19 73 VAL A CA 1
ATOM 605 C C . VAL A 1 73 ? -19.680 -10.771 25.636 1.00 95.19 73 VAL A C 1
ATOM 607 O O . VAL A 1 73 ? -18.499 -10.542 25.903 1.00 95.19 73 VAL A O 1
ATOM 610 N N . PHE A 1 74 ? -20.680 -10.564 26.486 1.00 95.06 74 PHE A N 1
ATOM 611 C CA . PHE A 1 74 ? -20.501 -10.152 27.873 1.00 95.06 74 PHE A CA 1
ATOM 612 C C . PHE A 1 74 ? -20.525 -11.361 28.797 1.00 95.06 74 PHE A C 1
ATOM 614 O O . PHE A 1 74 ? -21.200 -12.344 28.511 1.00 95.06 74 PHE A O 1
ATOM 621 N N . THR A 1 75 ? -19.835 -11.273 29.927 1.00 92.75 75 THR A N 1
ATOM 622 C CA . THR A 1 75 ? -19.803 -12.336 30.936 1.00 92.75 75 THR A CA 1
ATOM 623 C C . THR A 1 75 ? -20.174 -11.812 32.311 1.00 92.75 75 THR A C 1
ATOM 625 O O . THR A 1 75 ? -19.849 -10.675 32.662 1.00 92.75 75 THR A O 1
ATOM 628 N N . THR A 1 76 ? -20.816 -12.657 33.117 1.00 91.56 76 THR A N 1
ATOM 629 C CA . THR A 1 76 ? -21.073 -12.378 34.538 1.00 91.56 76 THR A CA 1
ATOM 630 C C . THR A 1 76 ? -19.792 -12.205 35.350 1.00 91.56 76 THR A C 1
ATOM 632 O O . THR A 1 76 ? -19.800 -11.511 36.368 1.00 91.56 76 THR A O 1
ATOM 635 N N . ASN A 1 77 ? -18.670 -12.762 34.886 1.00 89.00 77 ASN A N 1
ATOM 636 C CA . ASN A 1 77 ? -17.379 -12.605 35.544 1.00 89.00 77 ASN A CA 1
ATOM 637 C C . ASN A 1 77 ? -16.785 -11.211 35.280 1.00 89.00 77 ASN A C 1
ATOM 639 O O . ASN A 1 77 ? -16.253 -10.897 34.212 1.00 89.00 77 ASN A O 1
ATOM 643 N N . GLY A 1 78 ? -16.878 -10.366 36.294 1.00 86.81 78 GLY A N 1
ATOM 644 C CA . GLY A 1 78 ? -16.463 -8.973 36.331 1.00 86.81 78 GLY A CA 1
ATOM 645 C C . GLY A 1 78 ? -17.457 -8.031 35.653 1.00 86.81 78 GLY A C 1
ATOM 646 O O . GLY A 1 78 ? -17.175 -6.832 35.590 1.00 86.81 78 GLY A O 1
ATOM 647 N N . ALA A 1 79 ? -18.580 -8.551 35.132 1.00 92.88 79 ALA A N 1
ATOM 648 C CA . ALA A 1 79 ? -19.468 -7.842 34.208 1.00 92.88 79 ALA A CA 1
ATOM 649 C C . ALA A 1 79 ? -18.656 -7.174 33.084 1.00 92.88 79 ALA A C 1
ATOM 651 O O . ALA A 1 79 ? -18.648 -5.950 32.946 1.00 92.88 79 ALA A O 1
ATOM 652 N N . THR A 1 80 ? -17.889 -7.993 32.360 1.00 93.12 80 THR A N 1
ATOM 653 C CA . THR A 1 80 ? -16.888 -7.552 31.377 1.00 93.12 80 THR A CA 1
ATOM 654 C C . THR A 1 80 ? -17.276 -7.942 29.960 1.00 93.12 80 THR A C 1
ATOM 656 O O . THR A 1 80 ? -18.053 -8.875 29.744 1.00 93.12 80 THR A O 1
ATOM 659 N N . LEU A 1 81 ? -16.720 -7.223 28.986 1.00 94.12 81 LEU A N 1
ATOM 660 C CA . LEU A 1 81 ? -16.775 -7.611 27.583 1.00 94.12 81 LEU A CA 1
ATOM 661 C C . LEU A 1 81 ? -15.649 -8.617 27.326 1.00 94.12 81 LEU A C 1
ATOM 663 O O . LEU A 1 81 ? -14.471 -8.277 27.399 1.00 94.12 81 LEU A O 1
ATOM 667 N N . GLN A 1 82 ? -16.016 -9.869 27.078 1.00 90.62 82 GLN A N 1
ATOM 668 C CA . GLN A 1 82 ? -15.074 -10.984 26.972 1.00 90.62 82 GLN A CA 1
ATOM 669 C C . GLN A 1 82 ? -14.586 -11.195 25.542 1.00 90.62 82 GLN A C 1
ATOM 671 O O . GLN A 1 82 ? -13.436 -11.572 25.331 1.00 90.62 82 GLN A O 1
ATOM 676 N N . ARG A 1 83 ? -15.460 -10.979 24.557 1.00 92.25 83 ARG A N 1
ATOM 677 C CA . ARG A 1 83 ? -15.133 -11.173 23.145 1.00 92.25 83 ARG A CA 1
ATOM 678 C C . ARG A 1 83 ? -15.872 -10.173 22.274 1.00 92.25 83 ARG A C 1
ATOM 680 O O . ARG A 1 83 ? -17.048 -9.892 22.507 1.00 92.25 83 ARG A O 1
ATOM 687 N N . VAL A 1 84 ? -15.182 -9.682 21.249 1.00 93.19 84 VAL A N 1
ATOM 688 C CA . VAL A 1 84 ? -15.779 -8.880 20.176 1.00 93.19 84 VAL A CA 1
ATOM 689 C C . VAL A 1 84 ? -15.325 -9.436 18.844 1.00 93.19 84 VAL A C 1
ATOM 691 O O . VAL A 1 84 ? -14.124 -9.536 18.602 1.00 93.19 84 VAL A O 1
ATOM 694 N N . THR A 1 85 ? -16.280 -9.765 17.982 1.00 92.69 85 THR A N 1
ATOM 695 C CA . THR A 1 85 ? -16.019 -10.244 16.625 1.00 92.69 85 THR A CA 1
ATOM 696 C C . THR A 1 85 ? -16.682 -9.304 15.624 1.00 92.69 85 THR A C 1
ATOM 698 O O . THR A 1 85 ? -17.903 -9.242 15.553 1.00 92.69 85 THR A O 1
ATOM 701 N N . PHE A 1 86 ? -15.890 -8.567 14.849 1.00 91.50 86 PHE A N 1
ATOM 702 C CA . PHE A 1 86 ? -16.371 -7.661 13.806 1.00 91.50 86 PHE A CA 1
ATOM 703 C C . PHE A 1 86 ? -16.608 -8.411 12.495 1.00 91.50 86 PHE A C 1
ATOM 705 O O . PHE A 1 86 ? -15.778 -9.229 12.097 1.00 91.50 86 PHE A O 1
ATOM 712 N N . LYS A 1 87 ? -17.718 -8.106 11.819 1.00 88.50 87 LYS A N 1
ATOM 713 C CA . LYS A 1 87 ? -18.137 -8.712 10.549 1.00 88.50 87 LYS A CA 1
ATOM 714 C C . LYS A 1 87 ? -17.909 -7.730 9.406 1.00 88.50 87 LYS A C 1
ATOM 716 O O . LYS A 1 87 ? -18.472 -6.636 9.403 1.00 88.50 87 LYS A O 1
ATOM 721 N N . PHE A 1 88 ? -17.106 -8.132 8.424 1.00 83.94 88 PHE A N 1
ATOM 722 C CA . PHE A 1 88 ? -16.852 -7.340 7.222 1.00 83.94 88 PHE A CA 1
ATOM 723 C C . PHE A 1 88 ? -17.322 -8.094 5.976 1.00 83.94 88 PHE A C 1
ATOM 725 O O . PHE A 1 88 ? -16.768 -9.154 5.678 1.00 83.94 88 PHE A O 1
ATOM 732 N N . PRO A 1 89 ? -18.294 -7.561 5.220 1.00 75.19 89 PRO A N 1
ATOM 733 C CA . PRO A 1 89 ? -18.792 -8.233 4.027 1.00 75.19 89 PRO A CA 1
ATOM 734 C C . PRO A 1 89 ? -17.714 -8.266 2.937 1.00 75.19 89 PRO A C 1
ATOM 736 O O . PRO A 1 89 ? -17.135 -7.230 2.594 1.00 75.19 89 PRO A O 1
ATOM 739 N N . ARG A 1 90 ? -17.445 -9.451 2.374 1.00 69.88 90 ARG A N 1
ATOM 740 C CA . ARG A 1 90 ? -16.427 -9.648 1.335 1.00 69.88 90 ARG A CA 1
ATOM 741 C C . ARG A 1 90 ? -16.795 -10.761 0.356 1.00 69.88 90 ARG A C 1
ATOM 743 O O . ARG A 1 90 ? -16.831 -11.926 0.724 1.00 69.88 90 ARG A O 1
ATOM 750 N N . ASP A 1 91 ? -17.008 -10.412 -0.912 1.00 61.81 91 ASP A N 1
ATOM 751 C CA . ASP A 1 91 ? -17.147 -11.368 -2.026 1.00 61.81 91 ASP A CA 1
ATOM 752 C C . ASP A 1 91 ? -18.105 -12.551 -1.741 1.00 61.81 91 ASP A C 1
ATOM 754 O O . ASP A 1 91 ? -17.845 -13.689 -2.122 1.00 61.81 91 ASP A O 1
ATOM 758 N N . GLY A 1 92 ? -19.220 -12.284 -1.047 1.00 60.31 92 GLY A N 1
ATOM 759 C CA . GLY A 1 92 ? -20.240 -13.285 -0.702 1.00 60.31 92 GLY A CA 1
ATOM 760 C C . GLY A 1 92 ? -20.044 -14.018 0.634 1.00 60.31 92 GLY A C 1
ATOM 761 O O . GLY A 1 92 ? -20.896 -14.829 0.991 1.00 60.31 92 GLY A O 1
ATOM 762 N N . HIS A 1 93 ? -18.982 -13.718 1.389 1.00 66.25 93 HIS A N 1
ATOM 763 C CA . HIS A 1 93 ? -18.721 -14.251 2.731 1.00 66.25 93 HIS A CA 1
ATOM 764 C C . HIS A 1 93 ? -18.382 -13.127 3.726 1.00 66.25 93 HIS A C 1
ATOM 766 O O . HIS A 1 93 ? -17.783 -12.117 3.359 1.00 66.25 93 HIS A O 1
ATOM 772 N N . ASP A 1 94 ? -18.723 -13.302 5.003 1.00 73.81 94 ASP A N 1
ATOM 773 C CA . ASP A 1 94 ? -18.342 -12.344 6.044 1.00 73.81 94 ASP A CA 1
ATOM 774 C C . ASP A 1 94 ? -16.954 -12.687 6.596 1.00 73.81 94 ASP A C 1
ATOM 776 O O . ASP A 1 94 ? -16.730 -13.758 7.164 1.00 73.81 94 ASP A O 1
ATOM 780 N N . LEU A 1 95 ? -16.006 -11.761 6.446 1.00 81.19 95 LEU A N 1
ATOM 781 C CA . LEU A 1 95 ? -14.721 -11.828 7.128 1.00 81.19 95 LEU A CA 1
ATOM 782 C C . LEU A 1 95 ? -14.935 -11.445 8.597 1.00 81.19 95 LEU A C 1
ATOM 784 O O . LEU A 1 95 ? -15.155 -10.275 8.915 1.00 81.19 95 LEU A O 1
ATOM 788 N N . ALA A 1 96 ? -14.860 -12.436 9.482 1.00 85.50 96 ALA A N 1
ATOM 789 C CA . ALA A 1 96 ? -14.962 -12.253 10.924 1.00 85.50 96 ALA A CA 1
ATOM 790 C C . ALA A 1 96 ? -13.576 -12.007 11.540 1.00 85.50 96 ALA A C 1
ATOM 792 O O . ALA A 1 96 ? -12.683 -12.844 11.416 1.00 85.50 96 ALA A O 1
ATOM 793 N N . LEU A 1 97 ? -13.393 -10.873 12.219 1.00 86.50 97 LEU A N 1
ATOM 794 C CA . LEU A 1 97 ? -12.143 -10.507 12.894 1.00 86.50 97 LEU A CA 1
ATOM 795 C C . LEU A 1 97 ? -12.393 -10.333 14.390 1.00 86.50 97 LEU A C 1
ATOM 797 O O . LEU A 1 97 ? -13.295 -9.593 14.773 1.00 86.50 97 LEU A O 1
ATOM 801 N N . THR A 1 98 ? -11.597 -10.998 15.231 1.00 88.75 98 THR A N 1
ATOM 802 C CA . THR A 1 98 ? -11.792 -11.015 16.692 1.00 88.75 98 THR A CA 1
ATOM 803 C C . THR A 1 98 ? -10.614 -10.347 17.410 1.00 88.75 98 THR A C 1
ATOM 805 O O . THR A 1 98 ? -9.729 -11.046 17.881 1.00 88.75 98 THR A O 1
ATOM 808 N N . PRO A 1 99 ? -10.572 -9.005 17.495 1.00 84.44 99 PRO A N 1
ATOM 809 C CA . PRO A 1 99 ? -9.480 -8.265 18.142 1.00 84.44 99 PRO A CA 1
ATOM 810 C C . PRO A 1 99 ? -9.567 -8.215 19.675 1.00 84.44 99 PRO A C 1
ATOM 812 O O . PRO A 1 99 ? -8.724 -7.601 20.328 1.00 84.44 99 PRO A O 1
ATOM 815 N N . LEU A 1 100 ? -10.623 -8.774 20.272 1.00 85.88 100 LEU A N 1
ATOM 816 C CA . LEU A 1 100 ? -10.709 -9.003 21.711 1.00 85.88 100 LEU A CA 1
ATOM 817 C C . LEU A 1 100 ? -11.003 -10.481 21.937 1.00 85.88 100 LEU A C 1
ATOM 819 O O . LEU A 1 100 ? -12.101 -10.950 21.625 1.00 85.88 100 LEU A O 1
ATOM 823 N N . HIS A 1 101 ? -10.013 -11.191 22.464 1.00 79.25 101 HIS A N 1
ATOM 824 C CA . HIS A 1 101 ? -10.116 -12.601 22.807 1.00 79.25 101 HIS A CA 1
ATOM 825 C C . HIS A 1 101 ? -10.429 -12.785 24.301 1.00 79.25 101 HIS A C 1
ATOM 827 O O . HIS A 1 101 ? -10.095 -11.910 25.106 1.00 79.25 101 HIS A O 1
ATOM 833 N N . PRO A 1 102 ? -11.040 -13.921 24.687 1.00 70.06 102 PRO A N 1
ATOM 834 C CA . PRO A 1 102 ? -11.244 -14.254 26.089 1.00 70.06 102 PRO A CA 1
ATOM 835 C C . PRO A 1 102 ? -9.909 -14.266 26.839 1.00 70.06 102 PRO A C 1
ATOM 837 O O . PRO A 1 102 ? -9.013 -15.031 26.486 1.00 70.06 102 PRO A O 1
ATOM 840 N N . ALA A 1 103 ? -9.791 -13.436 27.874 1.00 61.81 103 ALA A N 1
ATOM 841 C CA . ALA A 1 103 ? -8.621 -13.424 28.746 1.00 61.81 103 ALA A CA 1
ATOM 842 C C . ALA A 1 103 ? -8.505 -14.760 29.501 1.00 61.81 103 ALA A C 1
ATOM 844 O O . ALA A 1 103 ? -9.497 -15.243 30.068 1.00 61.81 103 ALA A O 1
ATOM 845 N N . GLY A 1 104 ? -7.299 -15.336 29.529 1.00 59.31 104 GLY A N 1
ATOM 846 C CA . GLY A 1 104 ? -7.007 -16.548 30.300 1.00 59.31 104 GLY A CA 1
ATOM 847 C C . GLY A 1 104 ? -7.187 -16.341 31.810 1.00 59.31 104 GLY A C 1
ATOM 848 O O . GLY A 1 104 ? -7.348 -15.221 32.296 1.00 59.31 104 GLY A O 1
ATOM 849 N N . GLU A 1 105 ? -7.140 -17.418 32.600 1.00 53.31 105 GLU A N 1
ATOM 850 C CA . GLU A 1 105 ? -7.278 -17.311 34.064 1.00 53.31 105 GLU A CA 1
ATOM 851 C C . GLU A 1 105 ? -6.185 -16.460 34.732 1.00 53.31 105 GLU A C 1
ATOM 853 O O . GLU A 1 105 ? -6.444 -15.840 35.761 1.00 53.31 105 GLU A O 1
ATOM 858 N N . THR A 1 106 ? -4.996 -16.388 34.133 1.00 52.81 106 THR A N 1
ATOM 859 C CA . THR A 1 106 ? -3.866 -15.551 34.570 1.00 52.81 106 THR A CA 1
ATOM 860 C C . THR A 1 106 ? -4.004 -14.079 34.167 1.00 52.81 106 THR A C 1
ATOM 862 O O . THR A 1 106 ? -3.205 -13.253 34.588 1.00 52.81 106 THR A O 1
ATOM 865 N N . GLU A 1 107 ? -5.015 -13.740 33.365 1.00 65.88 107 GLU A N 1
ATOM 866 C CA . GLU A 1 107 ? -5.247 -12.411 32.784 1.00 65.88 107 GLU A CA 1
ATOM 867 C C . GLU A 1 107 ? -6.584 -11.808 33.255 1.00 65.88 107 GLU A C 1
ATOM 869 O O . GLU A 1 107 ? -7.168 -10.936 32.614 1.00 65.88 107 GLU A O 1
ATOM 874 N N . LYS A 1 108 ? -7.109 -12.262 34.403 1.00 71.44 108 LYS A N 1
ATOM 875 C CA . LYS A 1 108 ? -8.384 -11.767 34.964 1.00 71.44 108 LYS A CA 1
ATOM 876 C C . LYS A 1 108 ? -8.407 -10.242 35.132 1.00 71.44 108 LYS A C 1
ATOM 878 O O . LYS A 1 108 ? -9.463 -9.634 34.971 1.00 71.44 108 LYS A O 1
ATOM 883 N N . GLU A 1 109 ? -7.253 -9.637 35.395 1.00 73.94 109 GLU A N 1
ATOM 884 C CA . GLU A 1 109 ? -7.079 -8.203 35.648 1.00 73.94 109 GLU A CA 1
ATOM 885 C C . GLU A 1 109 ? -7.078 -7.332 34.378 1.00 73.94 109 GLU A C 1
ATOM 887 O O . GLU A 1 109 ? -7.266 -6.121 34.470 1.00 73.94 109 GLU A O 1
ATOM 892 N N . SER A 1 110 ? -6.913 -7.919 33.186 1.00 77.31 110 SER A N 1
ATOM 893 C CA . SER A 1 110 ? -6.863 -7.190 31.907 1.00 77.31 110 SER A CA 1
ATOM 894 C C . SER A 1 110 ? -8.183 -7.234 31.125 1.00 77.31 110 SER A C 1
ATOM 896 O O . SER A 1 110 ? -8.241 -6.813 29.968 1.00 77.31 110 SER A O 1
ATOM 898 N N . ARG A 1 111 ? -9.268 -7.723 31.740 1.00 86.44 111 ARG A N 1
ATOM 899 C CA . ARG A 1 111 ? -10.581 -7.850 31.087 1.00 86.44 111 ARG A CA 1
ATOM 900 C C . ARG A 1 111 ? -11.187 -6.489 30.734 1.00 86.44 111 ARG A C 1
ATOM 902 O O . ARG A 1 111 ? -11.131 -5.538 31.511 1.00 86.44 111 ARG A O 1
ATOM 909 N N . CYS A 1 112 ? -11.822 -6.407 29.564 1.00 90.81 112 CYS A N 1
ATOM 910 C CA . CYS A 1 112 ? -12.411 -5.167 29.060 1.00 90.81 112 CYS A CA 1
ATOM 911 C C . CYS A 1 112 ? -13.638 -4.736 29.886 1.00 90.81 112 CYS A C 1
ATOM 913 O O . CYS A 1 112 ? -14.566 -5.522 30.081 1.00 90.81 112 CYS A O 1
ATOM 915 N N . PHE A 1 113 ? -13.652 -3.480 30.343 1.00 94.19 113 PHE A N 1
ATOM 916 C CA . PHE A 1 113 ? -14.651 -2.899 31.256 1.00 94.19 113 PHE A CA 1
ATOM 917 C C . PHE A 1 113 ? -14.661 -3.485 32.677 1.00 94.19 113 PHE A C 1
ATOM 919 O O . PHE A 1 113 ? -15.657 -3.375 33.408 1.00 94.19 113 PHE A O 1
ATOM 926 N N . LEU A 1 114 ? -13.545 -4.080 33.110 1.00 91.94 114 LEU A N 1
ATOM 927 C CA . LEU A 1 114 ? -13.384 -4.445 34.511 1.00 91.94 114 LEU A CA 1
ATOM 928 C C . LEU A 1 114 ? -13.389 -3.169 35.361 1.00 91.94 114 LEU A C 1
ATOM 930 O O . LEU A 1 114 ? -12.726 -2.189 35.028 1.00 91.94 114 LEU A O 1
ATOM 934 N N . VAL A 1 115 ? -14.158 -3.185 36.450 1.00 91.94 115 VAL A N 1
ATOM 935 C CA . VAL A 1 115 ? -14.165 -2.099 37.436 1.00 91.94 115 VAL A CA 1
ATOM 936 C C . VAL A 1 115 ? -13.475 -2.636 38.672 1.00 91.94 115 VAL A C 1
ATOM 938 O O . VAL A 1 115 ? -14.010 -3.533 39.319 1.00 91.94 115 VAL A O 1
ATOM 941 N N . ALA A 1 116 ? -12.283 -2.122 38.948 1.00 89.50 116 ALA A N 1
ATOM 942 C CA . ALA A 1 116 ? -11.473 -2.484 40.098 1.00 89.50 116 ALA A CA 1
ATOM 943 C C . ALA A 1 116 ? -11.636 -1.433 41.194 1.00 89.50 116 ALA A C 1
ATOM 945 O O . ALA A 1 116 ? -11.617 -0.234 40.916 1.00 89.50 116 ALA A O 1
ATOM 946 N N . LEU A 1 117 ? -11.779 -1.880 42.435 1.00 88.06 117 LEU A N 1
ATOM 947 C CA . LEU A 1 117 ? -11.785 -1.016 43.610 1.00 88.06 117 LEU A CA 1
ATOM 948 C C . LEU A 1 117 ? -10.394 -1.029 44.252 1.00 88.06 117 LEU A C 1
ATOM 950 O O . LEU A 1 117 ? -9.613 -1.954 44.033 1.00 88.06 117 LEU A O 1
ATOM 954 N N . GLN A 1 118 ? -10.058 0.013 45.011 1.00 78.38 118 GLN A N 1
ATOM 955 C CA . GLN A 1 118 ? -8.762 0.093 45.694 1.00 78.38 118 GLN A CA 1
ATOM 956 C C . GLN A 1 118 ? -8.562 -1.010 46.745 1.00 78.38 118 GLN A C 1
ATOM 958 O O . GLN A 1 118 ? -7.441 -1.489 46.909 1.00 78.38 118 GLN A O 1
ATOM 963 N N . GLU A 1 119 ? -9.632 -1.379 47.450 1.00 77.00 119 GLU A N 1
ATOM 964 C CA . GLU A 1 119 ? -9.625 -2.479 48.411 1.00 77.00 119 GLU A CA 1
ATOM 965 C C . GLU A 1 119 ? -10.140 -3.760 47.744 1.00 77.00 119 GLU A C 1
ATOM 967 O O . GLU A 1 119 ? -9.433 -4.427 46.998 1.00 77.00 119 GLU A O 1
ATOM 972 N N . LYS A 1 120 ? -11.405 -4.089 47.993 1.00 82.75 120 LYS A N 1
ATOM 973 C CA . LYS A 1 120 ? -12.015 -5.377 47.708 1.00 82.75 120 LYS A CA 1
ATOM 974 C C . LYS A 1 120 ? -12.957 -5.274 46.511 1.00 82.75 120 LYS A C 1
ATOM 976 O O . LYS A 1 120 ? -13.970 -4.580 46.565 1.00 82.75 120 LYS A O 1
ATOM 981 N N . THR A 1 121 ? -12.635 -5.966 45.422 1.00 86.44 121 THR A N 1
ATOM 982 C CA . THR A 1 121 ? -13.368 -5.894 44.150 1.00 86.44 121 THR A CA 1
ATOM 983 C C . THR A 1 121 ? -14.351 -7.063 43.996 1.00 86.44 121 THR A C 1
ATOM 985 O O . THR A 1 121 ? -13.930 -8.223 44.051 1.00 86.44 121 THR A O 1
ATOM 988 N N . PRO A 1 122 ? -15.655 -6.816 43.752 1.00 87.62 122 PRO A N 1
ATOM 989 C CA . PRO A 1 122 ? -16.587 -7.879 43.387 1.00 87.62 122 PRO A CA 1
ATOM 990 C C . PRO A 1 122 ? -16.277 -8.410 41.986 1.00 87.62 122 PRO A C 1
ATOM 992 O O . PRO A 1 122 ? -16.241 -7.650 41.013 1.00 87.62 122 PRO A O 1
ATOM 995 N N . PHE A 1 123 ? -16.089 -9.725 41.879 1.00 87.12 123 PHE A N 1
ATOM 996 C CA . PHE A 1 123 ? -15.830 -10.380 40.597 1.00 87.12 123 PHE A CA 1
ATOM 997 C C . PHE A 1 123 ? -17.063 -11.069 40.013 1.00 87.12 123 PHE A C 1
ATOM 999 O O . PHE A 1 123 ? -17.158 -11.178 38.801 1.00 87.12 123 PHE A O 1
ATOM 1006 N N . HIS A 1 124 ? -18.034 -11.501 40.813 1.00 88.31 124 HIS A N 1
ATOM 1007 C CA . HIS A 1 124 ? -19.218 -12.187 40.292 1.00 88.31 124 HIS A CA 1
ATOM 1008 C C . HIS A 1 124 ? -20.428 -11.253 40.271 1.00 88.31 124 HIS A C 1
ATOM 1010 O O . HIS A 1 124 ? -20.774 -10.645 41.282 1.00 88.31 124 HIS A O 1
ATOM 1016 N N . TYR A 1 125 ? -21.068 -11.141 39.107 1.00 91.94 125 TYR A N 1
ATOM 1017 C CA . TYR A 1 125 ? -22.268 -10.333 38.899 1.00 91.94 125 TYR A CA 1
ATOM 1018 C C . TYR A 1 125 ? -23.426 -11.225 38.468 1.00 91.94 125 TYR A C 1
ATOM 1020 O O . TYR A 1 125 ? -23.239 -12.209 37.760 1.00 91.94 125 TYR A O 1
ATOM 1028 N N . THR A 1 126 ? -24.642 -10.837 38.819 1.00 92.56 126 THR A N 1
ATOM 1029 C CA . THR A 1 126 ? -25.870 -11.441 38.300 1.00 92.56 126 THR A CA 1
ATOM 1030 C C . THR A 1 126 ? -26.476 -10.549 37.224 1.00 92.56 126 THR A C 1
ATOM 1032 O O . THR A 1 126 ? -26.370 -9.322 37.299 1.00 92.56 126 THR A O 1
ATOM 1035 N N . LEU A 1 127 ? -27.137 -11.141 36.230 1.00 94.44 127 LEU A N 1
ATOM 1036 C CA . LEU A 1 127 ? -27.923 -10.377 35.264 1.00 94.44 127 LEU A CA 1
ATOM 1037 C C . LEU A 1 127 ? -29.139 -9.755 35.972 1.00 94.44 127 LEU A C 1
ATOM 1039 O O . LEU A 1 127 ? -29.969 -10.474 36.518 1.00 94.44 127 LEU A O 1
ATOM 1043 N N . ASP A 1 128 ? -29.241 -8.429 35.946 1.00 94.44 128 ASP A N 1
ATOM 1044 C CA . ASP A 1 128 ? -30.380 -7.673 36.490 1.00 94.44 128 ASP A CA 1
ATOM 1045 C C . ASP A 1 128 ? -31.479 -7.487 35.433 1.00 94.44 128 ASP A C 1
ATOM 1047 O O . ASP A 1 128 ? -32.670 -7.552 35.727 1.00 94.44 128 ASP A O 1
ATOM 1051 N N . GLY A 1 129 ? -31.086 -7.321 34.167 1.00 93.00 129 GLY A N 1
ATOM 1052 C CA . GLY A 1 129 ? -32.033 -7.232 33.063 1.00 93.00 129 GLY A CA 1
ATOM 1053 C C . GLY A 1 129 ? -31.376 -7.090 31.696 1.00 93.00 129 GLY A C 1
ATOM 1054 O O . GLY A 1 129 ? -30.234 -6.646 31.568 1.00 93.00 129 GLY A O 1
ATOM 1055 N N . ARG A 1 130 ? -32.132 -7.445 30.656 1.00 95.19 130 ARG A N 1
ATOM 1056 C CA . ARG A 1 130 ? -31.771 -7.250 29.249 1.00 95.19 130 ARG A CA 1
ATOM 1057 C C . ARG A 1 130 ? -32.978 -6.694 28.498 1.00 95.19 130 ARG A C 1
ATOM 1059 O O . ARG A 1 130 ? -34.069 -7.243 28.610 1.00 95.19 130 ARG A O 1
ATOM 1066 N N . SER A 1 131 ? -32.770 -5.626 27.738 1.00 95.12 131 SER A N 1
ATOM 1067 C CA . SER A 1 131 ? -33.756 -5.034 26.832 1.00 95.12 131 SER A CA 1
ATOM 1068 C C . SER A 1 131 ? -33.168 -4.988 25.430 1.00 95.12 131 SER A C 1
ATOM 1070 O O . SER A 1 131 ? -32.037 -4.536 25.248 1.00 95.12 131 SER A O 1
ATOM 1072 N N . ASP A 1 132 ? -33.918 -5.475 24.451 1.00 94.56 132 ASP A N 1
ATOM 1073 C CA . ASP A 1 132 ? -33.534 -5.449 23.045 1.00 94.56 132 ASP A CA 1
ATOM 1074 C C . ASP A 1 132 ? -34.445 -4.458 22.312 1.00 94.56 132 ASP A C 1
ATOM 1076 O O . ASP A 1 132 ? -35.632 -4.714 22.108 1.00 94.56 132 ASP A O 1
ATOM 1080 N N . GLU A 1 133 ? -33.906 -3.284 21.997 1.00 94.25 133 GLU A N 1
ATOM 1081 C CA . GLU A 1 133 ? -34.626 -2.187 21.353 1.00 94.25 133 GLU A CA 1
ATOM 1082 C C . GLU A 1 133 ? -34.307 -2.147 19.851 1.00 94.25 133 GLU A C 1
ATOM 1084 O O . GLU A 1 133 ? -33.429 -2.847 19.339 1.00 94.25 133 GLU A O 1
ATOM 1089 N N . THR A 1 134 ? -35.021 -1.316 19.091 1.00 91.06 134 THR A N 1
ATOM 1090 C CA . THR A 1 134 ? -34.847 -1.246 17.631 1.00 91.06 134 THR A CA 1
ATOM 1091 C C . THR A 1 134 ? -33.441 -0.816 17.206 1.00 91.06 134 THR A C 1
ATOM 1093 O O . THR A 1 134 ? -32.919 -1.340 16.225 1.00 91.06 134 THR A O 1
ATOM 1096 N N . ASP A 1 135 ? -32.809 0.108 17.932 1.00 93.50 135 ASP A N 1
ATOM 1097 C CA . ASP A 1 135 ? -31.514 0.712 17.584 1.00 93.50 135 ASP A CA 1
ATOM 1098 C C . ASP A 1 135 ? -30.362 0.305 18.522 1.00 93.50 135 ASP A C 1
ATOM 1100 O O . ASP A 1 135 ? -29.194 0.528 18.191 1.00 93.50 135 ASP A O 1
ATOM 1104 N N . ARG A 1 136 ? -30.663 -0.305 19.673 1.00 95.25 136 ARG A N 1
ATOM 1105 C CA . ARG A 1 136 ? -29.690 -0.627 20.726 1.00 95.25 136 ARG A CA 1
ATOM 1106 C C . ARG A 1 136 ? -30.094 -1.852 21.544 1.00 95.25 136 ARG A C 1
ATOM 1108 O O . ARG A 1 136 ? -31.259 -2.226 21.585 1.00 95.25 136 ARG A O 1
ATOM 1115 N N . VAL A 1 137 ? -29.131 -2.452 22.232 1.00 96.94 137 VAL A N 1
ATOM 1116 C CA . VAL A 1 137 ? -29.355 -3.499 23.234 1.00 96.94 137 VAL A CA 1
ATOM 1117 C C . VAL A 1 137 ? -28.811 -3.010 24.566 1.00 96.94 137 VAL A C 1
ATOM 1119 O O . VAL A 1 137 ? -27.675 -2.547 24.644 1.00 96.94 137 VAL A O 1
ATOM 1122 N N . ILE A 1 138 ? -29.626 -3.105 25.611 1.00 97.38 138 ILE A N 1
ATOM 1123 C CA . ILE A 1 138 ? -29.281 -2.690 26.968 1.00 97.38 138 ILE A CA 1
ATOM 1124 C C . ILE A 1 138 ? -29.145 -3.943 27.825 1.00 97.38 138 ILE A C 1
ATOM 1126 O O . ILE A 1 138 ? -30.095 -4.716 27.937 1.00 97.38 138 ILE A O 1
ATOM 1130 N N . ILE A 1 139 ? -27.990 -4.139 28.454 1.00 97.31 139 ILE A N 1
ATOM 1131 C CA . ILE A 1 139 ? -27.737 -5.254 29.371 1.00 97.31 139 ILE A CA 1
ATOM 1132 C C . ILE A 1 139 ? -27.232 -4.727 30.712 1.00 97.31 139 ILE A C 1
ATOM 1134 O O . ILE A 1 139 ? -26.379 -3.841 30.762 1.00 97.31 139 ILE A O 1
ATOM 1138 N N . ARG A 1 140 ? -27.797 -5.240 31.806 1.00 97.56 140 ARG A N 1
ATOM 1139 C CA . ARG A 1 140 ? -27.535 -4.774 33.170 1.00 97.56 140 ARG A CA 1
ATOM 1140 C C . ARG A 1 140 ? -27.003 -5.908 34.022 1.00 97.56 140 ARG A C 1
ATOM 1142 O O . ARG A 1 140 ? -27.619 -6.969 34.103 1.00 97.56 140 ARG A O 1
ATOM 1149 N N . PHE A 1 141 ? -25.890 -5.649 34.688 1.00 96.75 141 PHE A N 1
ATOM 1150 C CA . PHE A 1 141 ? -25.254 -6.564 35.619 1.00 96.75 141 PHE A CA 1
ATOM 1151 C C . PHE A 1 141 ? -25.177 -5.923 36.992 1.00 96.75 141 PHE A C 1
ATOM 1153 O O . PHE A 1 141 ? -24.732 -4.783 37.123 1.00 96.75 141 PHE A O 1
ATOM 1160 N N . LYS A 1 142 ? -25.568 -6.673 38.016 1.00 95.62 142 LYS A N 1
ATOM 1161 C CA . LYS A 1 142 ? -25.573 -6.221 39.401 1.00 95.62 142 LYS A CA 1
ATOM 1162 C C . LYS A 1 142 ? -24.663 -7.101 40.248 1.00 95.62 142 LYS A C 1
ATOM 1164 O O . LYS A 1 142 ? -24.710 -8.322 40.137 1.00 95.62 142 LYS A O 1
ATOM 1169 N N . ALA A 1 143 ? -23.860 -6.479 41.100 1.00 92.81 143 ALA A N 1
ATOM 1170 C CA . ALA A 1 143 ? -23.111 -7.137 42.159 1.00 92.81 143 ALA A CA 1
ATOM 1171 C C . ALA A 1 143 ? -23.461 -6.490 43.498 1.00 92.81 143 ALA A C 1
ATOM 1173 O O . ALA A 1 143 ? -23.564 -5.269 43.611 1.00 92.81 143 ALA A O 1
ATOM 1174 N N . GLU A 1 144 ? -23.640 -7.322 44.515 1.00 89.75 144 GLU A N 1
ATOM 1175 C CA . GLU A 1 144 ? -24.027 -6.897 45.853 1.00 89.75 144 GLU A CA 1
ATOM 1176 C C . GLU A 1 144 ? -23.080 -7.563 46.852 1.00 89.75 144 GLU A C 1
ATOM 1178 O O . GLU A 1 144 ? -23.097 -8.783 47.010 1.00 89.75 144 GLU A O 1
ATOM 1183 N N . THR A 1 145 ? -22.249 -6.771 47.524 1.00 86.38 145 THR A N 1
ATOM 1184 C CA . THR A 1 145 ? -21.341 -7.248 48.575 1.00 86.38 145 THR A CA 1
ATOM 1185 C C . THR A 1 145 ? -21.640 -6.534 49.895 1.00 86.38 145 THR A C 1
ATOM 1187 O O . THR A 1 145 ? -22.485 -5.624 49.927 1.00 86.38 145 THR A O 1
ATOM 1190 N N . PRO A 1 146 ? -21.014 -6.943 51.016 1.00 83.88 146 PRO A N 1
ATOM 1191 C CA . PRO A 1 146 ? -21.139 -6.221 52.280 1.00 83.88 146 PRO A CA 1
ATOM 1192 C C . PRO A 1 146 ? -20.677 -4.762 52.179 1.00 83.88 146 PRO A C 1
ATOM 1194 O O . PRO A 1 146 ? -21.291 -3.899 52.797 1.00 83.88 146 PRO A O 1
ATOM 1197 N N . ASP A 1 147 ? -19.664 -4.491 51.350 1.00 84.06 147 ASP A N 1
ATOM 1198 C CA . ASP A 1 147 ? -18.989 -3.190 51.285 1.00 84.06 147 ASP A CA 1
ATOM 1199 C C . ASP A 1 147 ? -19.531 -2.273 50.179 1.00 84.06 147 ASP A C 1
ATOM 1201 O O . ASP A 1 147 ? -19.494 -1.048 50.318 1.00 84.06 147 ASP A O 1
ATOM 1205 N N . VAL A 1 148 ? -20.080 -2.835 49.094 1.00 90.31 148 VAL A N 1
ATOM 1206 C CA . VAL A 1 148 ? -20.552 -2.062 47.936 1.00 90.31 148 VAL A CA 1
ATOM 1207 C C . VAL A 1 148 ? -21.729 -2.734 47.220 1.00 90.31 148 VAL A C 1
ATOM 1209 O O . VAL A 1 148 ? -21.797 -3.956 47.100 1.00 90.31 148 VAL A O 1
ATOM 1212 N N . SER A 1 149 ? -22.664 -1.934 46.707 1.00 92.56 149 SER A N 1
ATOM 1213 C CA . SER A 1 149 ? -23.580 -2.353 45.637 1.00 92.56 149 SER A CA 1
ATOM 1214 C C . SER A 1 149 ? -23.147 -1.680 44.339 1.00 92.56 149 SER A C 1
ATOM 1216 O O . SER A 1 149 ? -22.884 -0.476 44.319 1.00 92.56 149 SER A O 1
ATOM 1218 N N . MET A 1 150 ? -23.023 -2.454 43.264 1.00 94.06 150 MET A N 1
ATOM 1219 C CA . MET A 1 150 ? -22.601 -1.955 41.960 1.00 94.06 150 MET A CA 1
ATOM 1220 C C . MET A 1 150 ? -23.537 -2.455 40.869 1.00 94.06 150 MET A C 1
ATOM 1222 O O . MET A 1 150 ? -23.787 -3.655 40.746 1.00 94.06 150 MET A O 1
ATOM 1226 N N . LEU A 1 151 ? -24.003 -1.530 40.038 1.00 96.81 151 LEU A N 1
ATOM 1227 C CA . LEU A 1 151 ? -24.807 -1.811 38.861 1.00 96.81 151 LEU A CA 1
ATOM 1228 C C . LEU A 1 151 ? -24.084 -1.260 37.627 1.00 96.81 151 LEU A C 1
ATOM 1230 O O . LEU A 1 151 ? -23.807 -0.065 37.522 1.00 96.81 151 LEU A O 1
ATOM 1234 N N . LYS A 1 152 ? -23.776 -2.149 36.682 1.00 97.25 152 LYS A N 1
ATOM 1235 C CA . LYS A 1 152 ? -23.213 -1.805 35.374 1.00 97.25 152 LYS A CA 1
ATOM 1236 C C . LYS A 1 152 ? -24.281 -1.984 34.314 1.00 97.25 152 LYS A C 1
ATOM 1238 O O . LYS A 1 152 ? -24.780 -3.091 34.123 1.00 97.25 152 LYS A O 1
ATOM 1243 N N . THR A 1 153 ? -24.612 -0.914 33.607 1.00 97.69 153 THR A N 1
ATOM 1244 C CA . THR A 1 153 ? -25.513 -0.966 32.455 1.00 97.69 153 THR A CA 1
ATOM 1245 C C . THR A 1 153 ? -24.721 -0.676 31.191 1.00 97.69 153 THR A C 1
ATOM 1247 O O . THR A 1 153 ? -24.190 0.420 31.036 1.00 97.69 153 THR A O 1
ATOM 1250 N N . PHE A 1 154 ? -24.662 -1.646 30.283 1.00 98.00 154 PHE A N 1
ATOM 1251 C CA . PHE A 1 154 ? -24.069 -1.481 28.961 1.00 98.00 154 PHE A CA 1
ATOM 1252 C C . PHE A 1 154 ? -25.164 -1.235 27.929 1.00 98.00 154 PHE A C 1
ATOM 1254 O O . PHE A 1 154 ? -26.151 -1.971 27.877 1.00 98.00 154 PHE A O 1
ATOM 1261 N N . ILE A 1 155 ? -24.975 -0.220 27.093 1.00 97.31 155 ILE A N 1
ATOM 1262 C CA . ILE A 1 155 ? -25.843 0.101 25.962 1.00 97.31 155 ILE A CA 1
ATOM 1263 C C . ILE A 1 155 ? -25.015 -0.079 24.691 1.00 97.31 155 ILE A C 1
ATOM 1265 O O . ILE A 1 155 ? -24.117 0.715 24.406 1.00 97.31 155 ILE A O 1
ATOM 1269 N N . VAL A 1 156 ? -25.313 -1.132 23.935 1.00 97.12 156 VAL A N 1
ATOM 1270 C CA . VAL A 1 156 ? -24.644 -1.472 22.676 1.00 97.12 156 VAL A CA 1
ATOM 1271 C C . VAL A 1 156 ? -25.510 -0.999 21.519 1.00 97.12 156 VAL A C 1
ATOM 1273 O O . VAL A 1 156 ? -26.651 -1.436 21.374 1.00 97.12 156 VAL A O 1
ATOM 1276 N N . PHE A 1 157 ? -24.989 -0.105 20.686 1.00 95.75 157 PHE A N 1
ATOM 1277 C CA . PHE A 1 157 ? -25.723 0.411 19.532 1.00 95.75 157 PHE A CA 1
ATOM 1278 C C . PHE A 1 157 ? -25.625 -0.563 18.355 1.00 95.75 157 PHE A C 1
ATOM 1280 O O . PHE A 1 157 ? -24.539 -1.005 17.996 1.00 95.75 157 PHE A O 1
ATOM 1287 N N . LYS A 1 158 ? -26.751 -0.882 17.708 1.00 93.25 158 LYS A N 1
ATOM 1288 C CA . LYS A 1 158 ? -26.783 -1.892 16.635 1.00 93.25 158 LYS A CA 1
ATOM 1289 C C . LYS A 1 158 ? -26.127 -1.431 15.335 1.00 93.25 158 LYS A C 1
ATOM 1291 O O . LYS A 1 158 ? -25.692 -2.271 14.562 1.00 93.25 158 LYS A O 1
ATOM 1296 N N . GLN A 1 159 ? -26.085 -0.119 15.096 1.00 91.56 159 GLN A N 1
ATOM 1297 C CA . GLN A 1 159 ? -25.590 0.499 13.854 1.00 91.56 159 GLN A CA 1
ATOM 1298 C C . GLN A 1 159 ? -24.278 1.280 14.043 1.00 91.56 159 GLN A C 1
ATOM 1300 O O . GLN A 1 159 ? -23.773 1.876 13.097 1.00 91.56 159 GLN A O 1
ATOM 1305 N N . LEU A 1 160 ? -23.738 1.334 15.265 1.00 93.00 160 LEU A N 1
ATOM 1306 C CA . LEU A 1 160 ? -22.549 2.117 15.605 1.00 93.00 160 LEU A CA 1
ATOM 1307 C C . LEU A 1 160 ? -21.593 1.267 16.437 1.00 93.00 160 LEU A C 1
ATOM 1309 O O . LEU A 1 160 ? -22.028 0.539 17.320 1.00 93.00 160 LEU A O 1
ATOM 1313 N N . TYR A 1 161 ? -20.286 1.453 16.258 1.00 94.62 161 TYR A N 1
ATOM 1314 C CA . TYR A 1 161 ? -19.247 0.823 17.087 1.00 94.62 161 TYR A CA 1
ATOM 1315 C C . TYR A 1 161 ? -19.082 1.506 18.458 1.00 94.62 161 TYR A C 1
ATOM 1317 O O . TYR A 1 161 ? -17.969 1.750 18.930 1.00 94.62 161 TYR A O 1
ATOM 1325 N N . ARG A 1 162 ? -20.207 1.883 19.072 1.00 95.44 162 ARG A N 1
ATOM 1326 C CA . ARG A 1 162 ? -20.281 2.624 20.329 1.00 95.44 162 ARG A CA 1
ATOM 1327 C C . ARG A 1 162 ? -20.881 1.741 21.415 1.00 95.44 162 ARG A C 1
ATOM 1329 O O . ARG A 1 162 ? -21.929 1.130 21.210 1.00 95.44 162 ARG A O 1
ATOM 1336 N N . ILE A 1 163 ? -20.241 1.745 22.579 1.00 97.00 163 ILE A N 1
ATOM 1337 C CA . ILE A 1 163 ? -20.766 1.150 23.807 1.00 97.00 163 ILE A CA 1
ATOM 1338 C C . ILE A 1 163 ? -20.814 2.248 24.863 1.00 97.00 163 ILE A C 1
ATOM 1340 O O . ILE A 1 163 ? -19.787 2.856 25.165 1.00 97.00 163 ILE A O 1
ATOM 1344 N N . ASP A 1 164 ? -21.996 2.500 25.421 1.00 97.19 164 ASP A N 1
ATOM 1345 C CA . ASP A 1 164 ? -22.120 3.347 26.608 1.00 97.19 164 ASP A CA 1
ATOM 1346 C C . ASP A 1 164 ? -22.134 2.469 27.860 1.00 97.19 164 ASP A C 1
ATOM 1348 O O . ASP A 1 164 ? -22.846 1.466 27.916 1.00 97.19 164 ASP A O 1
ATOM 1352 N N . LEU A 1 165 ? -21.344 2.855 28.857 1.00 97.25 165 LEU A N 1
ATOM 1353 C CA . LEU A 1 165 ? -21.305 2.256 30.182 1.00 97.25 165 LEU A CA 1
ATOM 1354 C C . LEU A 1 165 ? -21.870 3.263 31.178 1.00 97.25 165 LEU A C 1
ATOM 1356 O O . LEU A 1 165 ? -21.254 4.294 31.454 1.00 97.25 165 LEU A O 1
ATOM 1360 N N . THR A 1 166 ? -23.021 2.931 31.747 1.00 97.12 166 THR A N 1
ATOM 1361 C CA . THR A 1 166 ? -23.514 3.581 32.955 1.00 97.12 166 THR A CA 1
ATOM 1362 C C . THR A 1 166 ? -23.061 2.775 34.165 1.00 97.12 166 THR A C 1
ATOM 1364 O O . THR A 1 166 ? -23.398 1.594 34.292 1.00 97.12 166 THR A O 1
ATOM 1367 N N . LEU A 1 167 ? -22.304 3.420 35.044 1.00 96.12 167 LEU A N 1
ATOM 1368 C CA . LEU A 1 167 ? -21.771 2.846 36.269 1.00 96.12 167 LEU A CA 1
ATOM 1369 C C . LEU A 1 167 ? -22.444 3.507 37.474 1.00 96.12 167 LEU A C 1
ATOM 1371 O O . LEU A 1 167 ? -22.222 4.687 37.734 1.00 96.12 167 LEU A O 1
ATOM 1375 N N . ASP A 1 168 ? -23.252 2.736 38.194 1.00 95.38 168 ASP A N 1
ATOM 1376 C CA . ASP A 1 168 ? -23.885 3.121 39.454 1.00 95.38 168 ASP A CA 1
ATOM 1377 C C . ASP A 1 168 ? -23.155 2.395 40.596 1.00 95.38 168 ASP A C 1
ATOM 1379 O O . ASP A 1 168 ? -23.173 1.163 40.666 1.00 95.38 168 ASP A O 1
ATOM 1383 N N . ILE A 1 169 ? -22.490 3.143 41.481 1.00 94.44 169 ILE A N 1
ATOM 1384 C CA . ILE A 1 169 ? -21.793 2.589 42.651 1.00 94.44 169 ILE A CA 1
ATOM 1385 C C . ILE A 1 169 ? -22.386 3.194 43.914 1.00 94.44 169 ILE A C 1
ATOM 1387 O O . ILE A 1 169 ? -22.432 4.414 44.069 1.00 94.44 169 ILE A O 1
ATOM 1391 N N . GLN A 1 170 ? -22.789 2.326 44.838 1.00 93.75 170 GLN A N 1
ATOM 1392 C CA . GLN A 1 170 ? -23.273 2.688 46.160 1.00 93.75 170 GLN A CA 1
ATOM 1393 C C . GLN A 1 170 ? -22.353 2.091 47.235 1.00 93.75 170 GLN A C 1
ATOM 1395 O O . GLN A 1 170 ? -22.431 0.887 47.508 1.00 93.75 170 GLN A O 1
ATOM 1400 N N . PRO A 1 171 ? -21.490 2.914 47.860 1.00 91.81 171 PRO A N 1
ATOM 1401 C CA . PRO A 1 171 ? -20.711 2.504 49.022 1.00 91.81 171 PRO A CA 1
ATOM 1402 C C . PRO A 1 171 ? -21.632 2.144 50.192 1.00 91.81 171 PRO A C 1
ATOM 1404 O O . PRO A 1 171 ? -22.588 2.867 50.480 1.00 91.81 171 PRO A O 1
ATOM 1407 N N . LYS A 1 172 ? -21.349 1.029 50.868 1.00 88.00 172 LYS A N 1
ATOM 1408 C CA . LYS A 1 172 ? -22.009 0.633 52.124 1.00 88.00 172 LYS A CA 1
ATOM 1409 C C . LYS A 1 172 ? -21.088 0.806 53.323 1.00 88.00 172 LYS A C 1
ATOM 1411 O O . LYS A 1 172 ? -21.554 1.200 54.391 1.00 88.00 172 LYS A O 1
ATOM 1416 N N . THR A 1 173 ? -19.794 0.560 53.126 1.00 81.31 173 THR A N 1
ATOM 1417 C CA . THR A 1 173 ? -18.771 0.676 54.166 1.00 81.31 173 THR A CA 1
ATOM 1418 C C . THR A 1 173 ? -17.559 1.421 53.617 1.00 81.31 173 THR A C 1
ATOM 1420 O O . THR A 1 173 ? -16.981 1.012 52.615 1.00 81.31 173 THR A O 1
ATOM 1423 N N . GLY A 1 174 ? -17.147 2.500 54.287 1.00 83.25 174 GLY A N 1
ATOM 1424 C CA . GLY A 1 174 ? -15.927 3.231 53.934 1.00 83.25 174 GLY A CA 1
ATOM 1425 C C . GLY A 1 174 ? -16.015 4.056 52.645 1.00 83.25 174 GLY A C 1
ATOM 1426 O O . GLY A 1 174 ? -17.082 4.266 52.072 1.00 83.25 174 GLY A O 1
ATOM 1427 N N . ALA A 1 175 ? -14.865 4.592 52.240 1.00 86.25 175 ALA A N 1
ATOM 1428 C CA . ALA A 1 175 ? -14.709 5.331 50.994 1.00 86.25 175 ALA A CA 1
ATOM 1429 C C . ALA A 1 175 ? -14.271 4.372 49.885 1.00 86.25 175 ALA A C 1
ATOM 1431 O O . ALA A 1 175 ? -13.436 3.503 50.125 1.00 86.25 175 ALA A O 1
ATOM 1432 N N . ILE A 1 176 ? -14.798 4.546 48.676 1.00 88.12 176 ILE A N 1
ATOM 1433 C CA . ILE A 1 176 ? -14.464 3.689 47.535 1.00 88.12 176 ILE A CA 1
ATOM 1434 C C . ILE A 1 176 ? -13.815 4.529 46.442 1.00 88.12 176 ILE A C 1
ATOM 1436 O O . ILE A 1 176 ? -14.316 5.595 46.090 1.00 88.12 176 ILE A O 1
ATOM 1440 N N . GLU A 1 177 ? -12.725 4.017 45.879 1.00 89.69 177 GLU A N 1
ATOM 1441 C CA . GLU A 1 177 ? -12.049 4.582 44.712 1.00 89.69 177 GLU A CA 1
ATOM 1442 C C . GLU A 1 177 ? -12.123 3.570 43.552 1.00 89.69 177 GLU A C 1
ATOM 1444 O O . GLU A 1 177 ? -11.438 2.539 43.588 1.00 89.69 177 GLU A O 1
ATOM 1449 N N . PRO A 1 178 ? -13.010 3.791 42.561 1.00 92.25 178 PRO A N 1
ATOM 1450 C CA . PRO A 1 178 ? -13.188 2.889 41.429 1.00 92.25 178 PRO A CA 1
ATOM 1451 C C . PRO A 1 178 ? -12.229 3.205 40.277 1.00 92.25 178 PRO A C 1
ATOM 1453 O O . PRO A 1 178 ? -11.900 4.357 40.004 1.00 92.25 178 PRO A O 1
ATOM 1456 N N . ARG A 1 179 ? -11.833 2.174 39.530 1.00 91.50 179 ARG A N 1
ATOM 1457 C CA . ARG A 1 179 ? -11.000 2.277 38.325 1.00 91.50 179 ARG A CA 1
ATOM 1458 C C . ARG A 1 179 ? -11.584 1.418 37.214 1.00 91.50 179 ARG A C 1
ATOM 1460 O O . ARG A 1 179 ? -11.932 0.270 37.466 1.00 91.50 179 ARG A O 1
ATOM 1467 N N . ILE A 1 180 ? -11.679 1.946 35.996 1.00 93.44 180 ILE A N 1
ATOM 1468 C CA . ILE A 1 180 ? -12.121 1.199 34.809 1.00 93.44 180 ILE A CA 1
ATOM 1469 C C . ILE A 1 180 ? -10.892 0.750 34.026 1.00 93.44 180 ILE A C 1
ATOM 1471 O O . ILE A 1 180 ? -10.009 1.556 33.737 1.00 93.44 180 ILE A O 1
ATOM 1475 N N . ILE A 1 181 ? -10.860 -0.525 33.654 1.00 90.44 181 ILE A N 1
ATOM 1476 C CA . ILE A 1 181 ? -9.750 -1.153 32.942 1.00 90.44 181 ILE A CA 1
ATOM 1477 C C . ILE A 1 181 ? -10.245 -1.683 31.598 1.00 90.44 181 ILE A C 1
ATOM 1479 O O . ILE A 1 181 ? -11.321 -2.279 31.504 1.00 90.44 181 ILE A O 1
ATOM 1483 N N . PHE A 1 182 ? -9.458 -1.473 30.545 1.00 90.69 182 PHE A N 1
ATOM 1484 C CA . PHE A 1 182 ? -9.656 -2.155 29.271 1.00 90.69 182 PHE A CA 1
ATOM 1485 C C . PHE A 1 182 ? -8.333 -2.343 28.514 1.00 90.69 182 PHE A C 1
ATOM 1487 O O . PHE A 1 182 ? -7.472 -1.459 28.539 1.00 90.69 182 PHE A O 1
ATOM 1494 N N . PRO A 1 183 ? -8.144 -3.492 27.845 1.00 90.25 183 PRO A N 1
ATOM 1495 C CA . PRO A 1 183 ? -6.915 -3.789 27.125 1.00 90.25 183 PRO A CA 1
ATOM 1496 C C . PRO A 1 183 ? -6.887 -3.073 25.771 1.00 90.25 183 PRO A C 1
ATOM 1498 O O . PRO A 1 183 ? -7.903 -2.572 25.290 1.00 90.25 183 PRO A O 1
ATOM 1501 N N . SER A 1 184 ? -5.724 -3.049 25.129 1.00 88.88 184 SER A N 1
ATOM 1502 C CA . SER A 1 184 ? -5.595 -2.720 23.714 1.00 88.88 184 SER A CA 1
ATOM 1503 C C . SER A 1 184 ? -6.245 -3.797 22.841 1.00 88.88 184 SER A C 1
ATOM 1505 O O . SER A 1 184 ? -6.237 -4.970 23.223 1.00 88.88 184 SER A O 1
ATOM 1507 N N . PRO A 1 185 ? -6.761 -3.440 21.652 1.00 89.00 185 PRO A N 1
ATOM 1508 C CA . PRO A 1 185 ? -7.094 -4.450 20.654 1.00 89.00 185 PRO A CA 1
ATOM 1509 C C . PRO A 1 185 ? -5.838 -5.251 20.290 1.00 89.00 185 PRO A C 1
ATOM 1511 O O . PRO A 1 185 ? -4.736 -4.698 20.267 1.00 89.00 185 PRO A O 1
ATOM 1514 N N . SER A 1 186 ? -6.006 -6.550 20.054 1.00 81.88 186 SER A N 1
ATOM 1515 C CA . SER A 1 186 ? -4.924 -7.444 19.651 1.00 81.88 186 SER A CA 1
ATOM 1516 C C . SER A 1 186 ? -5.458 -8.529 18.726 1.00 81.88 186 SER A C 1
ATOM 1518 O O . SER A 1 186 ? -6.407 -9.242 19.056 1.00 81.88 186 SER A O 1
ATOM 1520 N N . MET A 1 187 ? -4.840 -8.652 17.555 1.00 75.31 187 MET A N 1
ATOM 1521 C CA . MET A 1 187 ? -5.143 -9.689 16.583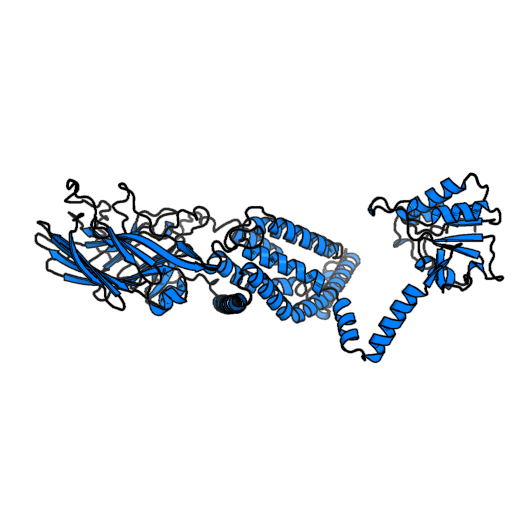 1.00 75.31 187 MET A CA 1
ATOM 1522 C C . MET A 1 187 ? -4.044 -10.749 16.628 1.00 75.31 187 MET A C 1
ATOM 1524 O O . MET A 1 187 ? -2.955 -10.559 16.093 1.00 75.31 187 MET A O 1
ATOM 1528 N N . SER A 1 188 ? -4.353 -11.900 17.221 1.00 61.28 188 SER A N 1
ATOM 1529 C CA . SER A 1 188 ? -3.413 -13.021 17.394 1.00 61.28 188 SER A CA 1
ATOM 1530 C C . SER A 1 188 ? -2.761 -13.519 16.088 1.00 61.28 188 SER A C 1
ATOM 1532 O O . SER A 1 188 ? -1.663 -14.067 16.111 1.00 61.28 188 SER A O 1
ATOM 1534 N N . GLU A 1 189 ? -3.396 -13.294 14.933 1.00 61.75 189 GLU A N 1
ATOM 1535 C CA . GLU A 1 189 ? -2.906 -13.701 13.607 1.00 61.75 189 GLU A CA 1
ATOM 1536 C C . GLU A 1 189 ? -1.866 -12.743 12.973 1.00 61.75 189 GLU A C 1
ATOM 1538 O O . GLU A 1 189 ? -1.372 -13.026 11.881 1.00 61.75 189 GLU A O 1
ATOM 1543 N N . LEU A 1 190 ? -1.542 -11.603 13.600 1.00 60.38 190 LEU A N 1
ATOM 1544 C CA . LEU A 1 190 ? -0.763 -10.500 12.997 1.00 60.38 190 LEU A CA 1
ATOM 1545 C C . LEU A 1 190 ? 0.635 -10.260 13.626 1.00 60.38 190 LEU A C 1
ATOM 1547 O O . LEU A 1 190 ? 1.282 -9.248 13.339 1.00 60.38 190 LEU A O 1
ATOM 1551 N N . ALA A 1 191 ? 1.141 -11.237 14.388 1.00 49.62 191 ALA A N 1
ATOM 1552 C CA . ALA A 1 191 ? 2.249 -11.163 15.357 1.00 49.62 191 ALA A CA 1
ATOM 1553 C C . ALA A 1 191 ? 3.591 -10.484 14.958 1.00 49.62 191 ALA A C 1
ATOM 1555 O O . ALA A 1 191 ? 4.375 -10.165 15.841 1.00 49.62 191 ALA A O 1
ATOM 1556 N N . ASP A 1 192 ? 3.886 -10.186 13.687 1.00 50.38 192 ASP A N 1
ATOM 1557 C CA . ASP A 1 192 ? 5.189 -9.610 13.286 1.00 50.38 192 ASP A CA 1
ATOM 1558 C C . ASP A 1 192 ? 5.172 -8.094 12.970 1.00 50.38 192 ASP A C 1
ATOM 1560 O O . ASP A 1 192 ? 6.231 -7.500 12.741 1.00 50.38 192 ASP A O 1
ATOM 1564 N N . GLN A 1 193 ? 4.005 -7.431 12.897 1.00 49.75 193 GLN A N 1
ATOM 1565 C CA . GLN A 1 193 ? 3.913 -6.042 12.387 1.00 49.75 193 GLN A CA 1
ATOM 1566 C C . GLN A 1 193 ? 3.036 -5.074 13.203 1.00 49.75 193 GLN A C 1
ATOM 1568 O O . GLN A 1 193 ? 2.946 -3.890 12.848 1.00 49.75 193 GLN A O 1
ATOM 1573 N N . ASP A 1 194 ? 2.424 -5.528 14.295 1.00 56.72 194 ASP A N 1
ATOM 1574 C CA . ASP A 1 194 ? 1.456 -4.748 15.066 1.00 56.72 194 ASP A CA 1
ATOM 1575 C C . ASP A 1 194 ? 2.132 -3.774 16.028 1.00 56.72 194 ASP A C 1
ATOM 1577 O O . ASP A 1 194 ? 2.514 -4.094 17.149 1.00 56.72 194 ASP A O 1
ATOM 1581 N N . ARG A 1 195 ? 2.271 -2.519 15.598 1.00 67.31 195 ARG A N 1
ATOM 1582 C CA . ARG A 1 195 ? 2.621 -1.444 16.529 1.00 67.31 195 ARG A CA 1
ATOM 1583 C C . ARG A 1 195 ? 1.367 -0.991 17.257 1.00 67.31 195 ARG A C 1
ATOM 1585 O O . ARG A 1 195 ? 0.592 -0.210 16.701 1.00 67.31 195 ARG A O 1
ATOM 1592 N N . ILE A 1 196 ? 1.214 -1.435 18.501 1.00 80.75 196 ILE A N 1
ATOM 1593 C CA . ILE A 1 196 ? 0.268 -0.824 19.432 1.00 80.75 196 ILE A CA 1
ATOM 1594 C C . ILE A 1 196 ? 0.641 0.643 19.634 1.00 80.75 196 ILE A C 1
ATOM 1596 O O . ILE A 1 196 ? 1.814 1.022 19.680 1.00 80.75 196 ILE A O 1
ATOM 1600 N N . ALA A 1 197 ? -0.382 1.479 19.729 1.00 86.69 197 ALA A N 1
ATOM 1601 C CA . ALA A 1 197 ? -0.251 2.892 20.001 1.00 86.69 197 ALA A CA 1
ATOM 1602 C C . ALA A 1 197 ? -1.266 3.331 21.053 1.00 86.69 197 ALA A C 1
ATOM 1604 O O . ALA A 1 197 ? -2.442 2.962 20.997 1.00 86.69 197 ALA A O 1
ATOM 1605 N N . ALA A 1 198 ? -0.804 4.170 21.972 1.00 88.56 198 ALA A N 1
ATOM 1606 C CA . ALA A 1 198 ? -1.645 4.850 22.940 1.00 88.56 198 ALA A CA 1
ATOM 1607 C C . ALA A 1 198 ? -2.402 6.002 22.270 1.00 88.56 198 ALA A C 1
ATOM 1609 O O . ALA A 1 198 ? -1.870 6.679 21.384 1.00 88.56 198 ALA A O 1
ATOM 1610 N N . ILE A 1 199 ? -3.627 6.249 22.726 1.00 91.38 199 ILE A N 1
ATOM 1611 C CA . ILE A 1 199 ? -4.507 7.328 22.280 1.00 91.38 199 ILE A CA 1
ATOM 1612 C C . ILE A 1 199 ? -4.844 8.189 23.489 1.00 91.38 199 ILE A C 1
ATOM 1614 O O . ILE A 1 199 ? -5.383 7.710 24.477 1.00 91.38 199 ILE A O 1
ATOM 1618 N N . MET A 1 200 ? -4.552 9.479 23.405 1.00 90.38 200 MET A N 1
ATOM 1619 C CA . MET A 1 200 ? -4.835 10.423 24.483 1.00 90.38 200 MET A CA 1
ATOM 1620 C C . MET A 1 200 ? -5.187 11.789 23.908 1.00 90.38 200 MET A C 1
ATOM 1622 O O . MET A 1 200 ? -4.815 12.103 22.777 1.00 90.38 200 MET A O 1
ATOM 1626 N N . THR A 1 201 ? -5.871 12.631 24.673 1.00 86.88 201 THR A N 1
ATOM 1627 C CA . THR A 1 201 ? -6.052 14.040 24.306 1.00 86.88 201 THR A CA 1
ATOM 1628 C C . THR A 1 201 ? -4.976 14.915 24.922 1.00 86.88 201 THR A C 1
ATOM 1630 O O . THR A 1 201 ? -4.610 14.725 26.078 1.00 86.88 201 THR A O 1
ATOM 1633 N N . ASN A 1 202 ? -4.481 15.886 24.155 1.00 81.50 202 ASN A N 1
ATOM 1634 C CA . ASN A 1 202 ? -3.646 16.957 24.697 1.00 81.50 202 ASN A CA 1
ATOM 1635 C C . ASN A 1 202 ? -4.493 18.041 25.387 1.00 81.50 202 ASN A C 1
ATOM 1637 O O . ASN A 1 202 ? -5.722 17.992 25.362 1.00 81.50 202 ASN A O 1
ATOM 1641 N N . GLU A 1 203 ? -3.828 19.057 25.938 1.00 73.12 203 GLU A N 1
ATOM 1642 C CA . GLU A 1 203 ? -4.452 20.200 26.629 1.00 73.12 203 GLU A CA 1
ATOM 1643 C C . GLU A 1 203 ? -5.471 20.964 25.764 1.00 73.12 203 GLU A C 1
ATOM 1645 O O . GLU A 1 203 ? -6.408 21.568 26.274 1.00 73.12 203 GLU A O 1
ATOM 1650 N N . HIS A 1 204 ? -5.334 20.901 24.437 1.00 74.75 204 HIS A N 1
ATOM 1651 C CA . HIS A 1 204 ? -6.266 21.514 23.489 1.00 74.75 204 HIS A CA 1
ATOM 1652 C C . HIS A 1 204 ? -7.458 20.608 23.129 1.00 74.75 204 HIS A C 1
ATOM 1654 O O . HIS A 1 204 ? -8.189 20.901 22.183 1.00 74.75 204 HIS A O 1
ATOM 1660 N N . GLY A 1 205 ? -7.631 19.472 23.814 1.00 74.81 205 GLY A N 1
ATOM 1661 C CA . GLY A 1 205 ? -8.707 18.510 23.558 1.00 74.81 205 GLY A CA 1
ATOM 1662 C C . GLY A 1 205 ? -8.561 17.745 22.238 1.00 74.81 205 GLY A C 1
ATOM 1663 O O . GLY A 1 205 ? -9.510 17.111 21.772 1.00 74.81 205 GLY A O 1
ATOM 1664 N N . THR A 1 206 ? -7.384 17.798 21.606 1.00 83.94 206 THR A N 1
ATOM 1665 C CA . THR A 1 206 ? -7.127 17.094 20.348 1.00 83.94 206 THR A CA 1
ATOM 1666 C C . THR A 1 206 ? -6.512 15.725 20.595 1.00 83.94 206 THR A C 1
ATOM 1668 O O . THR A 1 206 ? -5.600 15.590 21.406 1.00 83.94 206 THR A O 1
ATOM 1671 N N . VAL A 1 207 ? -6.994 14.717 19.864 1.00 86.50 207 VAL A N 1
ATOM 1672 C CA . VAL A 1 207 ? -6.464 13.351 19.932 1.00 86.50 207 VAL A CA 1
ATOM 1673 C C . VAL A 1 207 ? -5.038 13.303 19.379 1.00 86.50 207 VAL A C 1
ATOM 1675 O O . VAL A 1 207 ? -4.767 13.785 18.275 1.00 86.50 207 VAL A O 1
ATOM 1678 N N . VAL A 1 208 ? -4.149 12.700 20.161 1.00 86.12 208 VAL A N 1
ATOM 1679 C CA . VAL A 1 208 ? -2.741 12.430 19.878 1.00 86.12 208 VAL A CA 1
ATOM 1680 C C . VAL A 1 208 ? -2.511 10.924 19.977 1.00 86.12 208 VAL A C 1
ATOM 1682 O O . VAL A 1 208 ? -3.095 10.247 20.823 1.00 86.12 208 VAL A O 1
ATOM 1685 N N . VAL A 1 209 ? -1.651 10.408 19.100 1.00 87.12 209 VAL A N 1
ATOM 1686 C CA . VAL A 1 209 ? -1.273 8.993 19.046 1.00 87.12 209 VAL A CA 1
ATOM 1687 C C . VAL A 1 209 ? 0.218 8.866 19.344 1.00 87.12 209 VAL A C 1
ATOM 1689 O O . VAL A 1 209 ? 1.036 9.418 18.606 1.00 87.12 209 VAL A O 1
ATOM 1692 N N . GLU A 1 210 ? 0.584 8.133 20.397 1.00 85.88 210 GLU A N 1
ATOM 1693 C CA . GLU A 1 210 ? 1.984 7.849 20.742 1.00 85.88 210 GLU A CA 1
ATOM 1694 C C . GLU A 1 210 ? 2.296 6.377 20.464 1.00 85.88 210 GLU A C 1
ATOM 1696 O O . GLU A 1 210 ? 1.624 5.470 20.949 1.00 85.88 210 GLU A O 1
ATOM 1701 N N . LYS A 1 211 ? 3.325 6.154 19.643 1.00 82.12 211 LYS A N 1
ATOM 1702 C CA . LYS A 1 211 ? 3.775 4.821 19.213 1.00 82.12 211 LYS A CA 1
ATOM 1703 C C . LYS A 1 211 ? 4.989 4.342 20.004 1.00 82.12 211 LYS A C 1
ATOM 1705 O O . LYS A 1 211 ? 5.350 3.175 19.920 1.00 82.12 211 LYS A O 1
ATOM 1710 N N . ASN A 1 212 ? 5.675 5.244 20.705 1.00 81.56 212 ASN A N 1
ATOM 1711 C CA . ASN A 1 212 ? 6.809 4.893 21.542 1.00 81.56 212 ASN A CA 1
ATOM 1712 C C . ASN A 1 212 ? 6.341 4.599 22.969 1.00 81.56 212 ASN A C 1
ATOM 1714 O O . ASN A 1 212 ? 6.213 5.507 23.790 1.00 81.56 212 ASN A O 1
ATOM 1718 N N . LEU A 1 213 ? 6.108 3.317 23.244 1.00 79.50 213 LEU A N 1
ATOM 1719 C CA . LEU A 1 213 ? 5.519 2.856 24.496 1.00 79.50 213 LEU A CA 1
ATOM 1720 C C . LEU A 1 213 ? 6.394 3.138 25.731 1.00 79.50 213 LEU A C 1
ATOM 1722 O O . LEU A 1 213 ? 5.858 3.352 26.812 1.00 79.50 213 LEU A O 1
ATOM 1726 N N . THR A 1 214 ? 7.718 3.256 25.578 1.00 76.38 214 THR A N 1
ATOM 1727 C CA . THR A 1 214 ? 8.625 3.554 26.707 1.00 76.38 214 THR A CA 1
ATOM 1728 C C . THR A 1 214 ? 8.409 4.942 27.305 1.00 76.38 214 THR A C 1
ATOM 1730 O O . THR A 1 214 ? 8.738 5.174 28.461 1.00 76.38 214 THR A O 1
ATOM 1733 N N . LYS A 1 215 ? 7.828 5.878 26.544 1.00 76.38 215 LYS A N 1
ATOM 1734 C CA . LYS A 1 215 ? 7.455 7.201 27.067 1.00 76.38 215 LYS A CA 1
ATOM 1735 C C . LYS A 1 215 ? 6.208 7.172 27.949 1.00 76.38 215 LYS A C 1
ATOM 1737 O O . LYS A 1 215 ? 5.932 8.158 28.622 1.00 76.38 215 LYS A O 1
ATOM 1742 N N . LEU A 1 216 ? 5.428 6.095 27.879 1.00 76.56 216 LEU A N 1
ATOM 1743 C CA . LEU A 1 216 ? 4.178 5.951 28.621 1.00 76.56 216 LEU A CA 1
ATOM 1744 C C . LEU A 1 216 ? 4.425 5.420 30.036 1.00 76.56 216 LEU A C 1
ATOM 1746 O O . LEU A 1 216 ? 3.571 5.580 30.905 1.00 76.56 216 LEU A O 1
ATOM 1750 N N . GLU A 1 217 ? 5.580 4.796 30.280 1.00 71.12 217 GLU A N 1
ATOM 1751 C CA . GLU A 1 217 ? 5.928 4.245 31.587 1.00 71.12 217 GLU A CA 1
ATOM 1752 C C . GLU A 1 217 ? 6.002 5.352 32.647 1.00 71.12 217 GLU A C 1
ATOM 1754 O O . GLU A 1 217 ? 6.835 6.254 32.580 1.00 71.12 217 GLU A O 1
ATOM 1759 N N . GLY A 1 218 ? 5.106 5.282 33.635 1.00 68.00 218 GLY A N 1
ATOM 1760 C CA . GLY A 1 218 ? 5.015 6.267 34.717 1.00 68.00 218 GLY A CA 1
ATOM 1761 C C . GLY A 1 218 ? 4.352 7.593 34.327 1.00 68.00 218 GLY A C 1
ATOM 1762 O O . GLY A 1 218 ? 4.267 8.485 35.170 1.00 68.00 218 GLY A O 1
ATOM 1763 N N . ALA A 1 219 ? 3.866 7.732 33.090 1.00 76.50 219 ALA A N 1
ATOM 1764 C CA . ALA A 1 219 ? 3.114 8.902 32.650 1.00 76.50 219 ALA A CA 1
ATOM 1765 C C . ALA A 1 219 ? 1.625 8.785 33.023 1.00 76.50 219 ALA A C 1
ATOM 1767 O O . ALA A 1 219 ? 1.036 7.703 32.974 1.00 76.50 219 ALA A O 1
ATOM 1768 N N . GLY A 1 220 ? 1.012 9.919 33.364 1.00 79.56 220 GLY A N 1
ATOM 1769 C CA . GLY A 1 220 ? -0.415 10.030 33.655 1.00 79.56 220 GLY A CA 1
ATOM 1770 C C . GLY A 1 220 ? -1.004 11.298 33.046 1.00 79.56 220 GLY A C 1
ATOM 1771 O O . GLY A 1 220 ? -0.320 12.314 32.922 1.00 79.56 220 GLY A O 1
ATOM 1772 N N . TRP A 1 221 ? -2.275 11.230 32.666 1.00 84.19 221 TRP A N 1
ATOM 1773 C CA . TRP A 1 221 ? -3.027 12.321 32.051 1.00 84.19 221 TRP A CA 1
ATOM 1774 C C . TRP A 1 221 ? -4.174 12.720 32.966 1.00 84.19 221 TRP A C 1
ATOM 1776 O O . TRP A 1 221 ? -4.903 11.856 33.443 1.00 84.19 221 TRP A O 1
ATOM 1786 N N . PHE A 1 222 ? -4.341 14.016 33.202 1.00 83.50 222 PHE A N 1
ATOM 1787 C CA . PHE A 1 222 ? -5.419 14.544 34.034 1.00 83.50 222 PHE A CA 1
ATOM 1788 C C . PHE A 1 222 ? -6.656 14.798 33.179 1.00 83.50 222 PHE A C 1
ATOM 1790 O O . PHE A 1 222 ? -6.546 15.432 32.132 1.00 83.50 222 PHE A O 1
ATOM 1797 N N . GLU A 1 223 ? -7.797 14.269 33.621 1.00 85.50 223 GLU A N 1
ATOM 1798 C CA . GLU A 1 223 ? -9.116 14.450 32.994 1.00 85.50 223 GLU A CA 1
ATOM 1799 C C . GLU A 1 223 ? -9.116 14.386 31.449 1.00 85.50 223 GLU A C 1
ATOM 1801 O O . GLU A 1 223 ? -9.576 15.312 30.772 1.00 85.50 223 GLU A O 1
ATOM 1806 N N . PRO A 1 224 ? -8.574 13.311 30.839 1.00 87.25 224 PRO A N 1
ATOM 1807 C CA . PRO A 1 224 ? -8.513 13.215 29.389 1.00 87.25 224 PRO A CA 1
ATOM 1808 C C . PRO A 1 224 ? -9.923 13.107 28.799 1.00 87.25 224 PRO A C 1
ATOM 1810 O O . PRO A 1 224 ? -10.703 12.238 29.170 1.00 87.25 224 PRO A O 1
ATOM 1813 N N . SER A 1 225 ? -10.235 13.944 27.807 1.00 87.06 225 SER A N 1
ATOM 1814 C CA . SER A 1 225 ? -11.530 13.895 27.107 1.00 87.06 225 SER A CA 1
ATOM 1815 C C . SER A 1 225 ? -11.651 12.740 26.102 1.00 87.06 225 SER A C 1
ATOM 1817 O O . SER A 1 225 ? -12.760 12.401 25.692 1.00 87.06 225 SER A O 1
ATOM 1819 N N . ALA A 1 226 ? -10.524 12.150 25.686 1.00 92.00 226 ALA A N 1
ATOM 1820 C CA . ALA A 1 226 ? -10.468 10.846 25.032 1.00 92.00 226 ALA A CA 1
ATOM 1821 C C . ALA A 1 226 ? -9.184 10.106 25.440 1.00 92.00 226 ALA A C 1
ATOM 1823 O O . ALA A 1 226 ? -8.107 10.709 25.483 1.00 92.00 226 ALA A O 1
ATOM 1824 N N . PHE A 1 227 ? -9.294 8.812 25.746 1.00 93.44 227 PHE A N 1
ATOM 1825 C CA . PHE A 1 227 ? -8.180 8.007 26.255 1.00 93.44 227 PHE A CA 1
ATOM 1826 C C . PHE A 1 227 ? -8.359 6.528 25.904 1.00 93.44 227 PHE A C 1
ATOM 1828 O O . PHE A 1 227 ? -9.464 5.997 26.028 1.00 93.44 227 PHE A O 1
ATOM 1835 N N . GLY A 1 228 ? -7.306 5.853 25.446 1.00 93.62 228 GLY A N 1
ATOM 1836 C CA . GLY A 1 228 ? -7.415 4.477 24.975 1.00 93.62 228 GLY A CA 1
ATOM 1837 C C . GLY A 1 228 ? -6.179 3.939 24.276 1.00 93.62 228 GLY A C 1
ATOM 1838 O O . GLY A 1 228 ? -5.099 4.515 24.326 1.00 93.62 228 GLY A O 1
ATOM 1839 N N . ALA A 1 229 ? -6.351 2.839 23.561 1.00 91.75 229 ALA A N 1
ATOM 1840 C CA . ALA A 1 229 ? -5.286 2.182 22.827 1.00 91.75 229 ALA A CA 1
ATOM 1841 C C . ALA A 1 229 ? -5.771 1.713 21.458 1.00 91.75 229 ALA A C 1
ATOM 1843 O O . ALA A 1 229 ? -6.965 1.601 21.170 1.00 91.75 229 ALA A O 1
ATOM 1844 N N . SER A 1 230 ? -4.818 1.450 20.577 1.00 89.94 230 SER A N 1
ATOM 1845 C CA . SER A 1 230 ? -5.107 0.996 19.230 1.00 89.94 230 SER A CA 1
ATOM 1846 C C . SER A 1 230 ? -3.997 0.135 18.668 1.00 89.94 230 SER A C 1
ATOM 1848 O O . SER A 1 230 ? -2.842 0.314 19.038 1.00 89.94 230 SER A O 1
ATOM 1850 N N . ASP A 1 231 ? -4.345 -0.746 17.742 1.00 85.25 231 ASP A N 1
ATOM 1851 C CA . ASP A 1 231 ? -3.403 -1.567 16.986 1.00 85.25 231 ASP A CA 1
ATOM 1852 C C . ASP A 1 231 ? -3.357 -1.084 15.525 1.00 85.25 231 ASP A C 1
ATOM 1854 O O . ASP A 1 231 ? -3.623 0.086 15.227 1.00 85.25 231 ASP A O 1
ATOM 1858 N N . LYS A 1 232 ? -3.015 -1.958 14.580 1.00 81.25 232 LYS A N 1
ATOM 1859 C CA . LYS A 1 232 ? -3.008 -1.628 13.154 1.00 81.25 232 LYS A CA 1
ATOM 1860 C C . LYS A 1 232 ? -4.404 -1.332 12.580 1.00 81.25 232 LYS A C 1
ATOM 1862 O O . LYS A 1 232 ? -4.513 -0.455 11.722 1.00 81.25 232 LYS A O 1
ATOM 1867 N N . TYR A 1 233 ? -5.454 -2.008 13.049 1.00 85.44 233 TYR A N 1
ATOM 1868 C CA . TYR A 1 233 ? -6.773 -2.052 12.404 1.00 85.44 233 TYR A CA 1
ATOM 1869 C C . TYR A 1 233 ? -7.952 -1.630 13.289 1.00 85.44 233 TYR A C 1
ATOM 1871 O O . TYR A 1 233 ? -9.022 -1.364 12.749 1.00 85.44 233 TYR A O 1
ATOM 1879 N N . PHE A 1 234 ? -7.788 -1.528 14.604 1.00 90.25 234 PHE A N 1
ATOM 1880 C CA . PHE A 1 234 ? -8.840 -1.310 15.595 1.00 90.25 234 PHE A CA 1
ATOM 1881 C C . PHE A 1 234 ? -8.435 -0.254 16.630 1.00 90.25 234 PHE A C 1
ATOM 1883 O O . PHE A 1 234 ? -7.255 0.011 16.873 1.00 90.25 234 PHE A O 1
ATOM 1890 N N . VAL A 1 235 ? -9.439 0.386 17.231 1.00 92.94 235 VAL A N 1
ATOM 1891 C CA . VAL A 1 235 ? -9.300 1.394 18.293 1.00 92.94 235 VAL A CA 1
ATOM 1892 C C . VAL A 1 235 ? -10.273 1.060 19.404 1.00 92.94 235 VAL A C 1
ATOM 1894 O O . VAL A 1 235 ? -11.472 0.953 19.140 1.00 92.94 235 VAL A O 1
ATOM 1897 N N . TYR A 1 236 ? -9.758 0.982 20.631 1.00 94.88 236 TYR A N 1
ATOM 1898 C CA . TYR A 1 236 ? -10.549 0.967 21.856 1.00 94.88 236 TYR A CA 1
ATOM 1899 C C . TYR A 1 236 ? -10.250 2.244 22.633 1.00 94.88 236 TYR A C 1
ATOM 1901 O O . TYR A 1 236 ? -9.134 2.432 23.115 1.00 94.88 236 TYR A O 1
ATOM 1909 N N . ALA A 1 237 ? -11.221 3.148 22.727 1.00 95.88 237 ALA A N 1
ATOM 1910 C CA . ALA A 1 237 ? -11.024 4.417 23.415 1.00 95.88 237 ALA A CA 1
ATOM 1911 C C . ALA A 1 237 ? -12.298 4.911 24.087 1.00 95.88 237 ALA A C 1
ATOM 1913 O O . ALA A 1 237 ? -13.384 4.849 23.514 1.00 95.88 237 ALA A O 1
ATOM 1914 N N . MET A 1 238 ? -12.144 5.471 25.281 1.00 96.25 238 MET A N 1
ATOM 1915 C CA . MET A 1 238 ? -13.148 6.344 25.867 1.00 96.25 238 MET A CA 1
ATOM 1916 C C . MET A 1 238 ? -13.194 7.637 25.046 1.00 96.25 238 MET A C 1
ATOM 1918 O O . MET A 1 238 ? -12.152 8.220 24.749 1.00 96.25 238 MET A O 1
ATOM 1922 N N . ILE A 1 239 ? -14.394 8.065 24.666 1.00 94.81 239 ILE A N 1
ATOM 1923 C CA . ILE A 1 239 ? -14.638 9.232 23.799 1.00 94.81 239 ILE A CA 1
ATOM 1924 C C . ILE A 1 239 ? -15.451 10.323 24.493 1.00 94.81 239 ILE A C 1
ATOM 1926 O O . ILE A 1 239 ? -15.430 11.479 24.075 1.00 94.81 239 ILE A O 1
ATOM 1930 N N . LYS A 1 240 ? -16.198 9.967 25.539 1.00 93.25 240 LYS A N 1
ATOM 1931 C CA . LYS A 1 240 ? -17.013 10.908 26.297 1.00 93.25 240 LYS A CA 1
ATOM 1932 C C . LYS A 1 240 ? -17.108 10.446 27.738 1.00 93.25 240 LYS A C 1
ATOM 1934 O O . LYS A 1 240 ? -17.380 9.276 27.991 1.00 93.25 240 LYS A O 1
ATOM 1939 N N . ASP A 1 241 ? -16.947 11.398 28.636 1.00 91.31 241 ASP A N 1
ATOM 1940 C CA . ASP A 1 241 ? -17.103 11.239 30.073 1.00 91.31 241 ASP A CA 1
ATOM 1941 C C . ASP A 1 241 ? -17.918 12.433 30.567 1.00 91.31 241 ASP A C 1
ATOM 1943 O O . ASP A 1 241 ? -17.391 13.533 30.724 1.00 91.31 241 ASP A O 1
ATOM 1947 N N . ALA A 1 242 ? -19.242 12.269 30.639 1.00 84.75 242 ALA A N 1
ATOM 1948 C CA . ALA A 1 242 ? -20.144 13.400 30.853 1.00 84.75 242 ALA A CA 1
ATOM 1949 C C . ALA A 1 242 ? -20.132 13.894 32.308 1.00 84.75 242 ALA A C 1
ATOM 1951 O O . ALA A 1 242 ? -20.365 15.074 32.560 1.00 84.75 242 ALA A O 1
ATOM 1952 N N . GLU A 1 243 ? -19.846 13.000 33.251 1.00 89.19 243 GLU A N 1
ATOM 1953 C CA . GLU A 1 243 ? -19.881 13.254 34.691 1.00 89.19 243 GLU A CA 1
ATOM 1954 C C . GLU A 1 243 ? -18.477 13.280 35.323 1.00 89.19 243 GLU A C 1
ATOM 1956 O O . GLU A 1 243 ? -18.354 13.173 36.546 1.00 89.19 243 GLU A O 1
ATOM 1961 N N . HIS A 1 244 ? -17.431 13.442 34.501 1.00 89.00 244 HIS A N 1
ATOM 1962 C CA . HIS A 1 244 ? -16.028 13.557 34.920 1.00 89.00 244 HIS A CA 1
ATOM 1963 C C . HIS A 1 244 ? -15.582 12.411 35.844 1.00 89.00 244 HIS A C 1
ATOM 1965 O O . HIS A 1 244 ? -14.974 12.629 36.898 1.00 89.00 244 HIS A O 1
ATOM 1971 N N . PHE A 1 245 ? -15.913 11.173 35.465 1.00 92.94 245 PHE A N 1
ATOM 1972 C CA . PHE A 1 245 ? -15.410 9.981 36.140 1.00 92.94 245 PHE A CA 1
ATOM 1973 C C . PHE A 1 245 ? -13.881 9.972 36.140 1.00 92.94 245 PHE A C 1
ATOM 1975 O O . PHE A 1 245 ? -13.261 9.867 37.188 1.00 92.94 245 PHE A O 1
ATOM 1982 N N . THR A 1 246 ? -13.269 10.119 34.974 1.00 90.56 246 THR A N 1
ATOM 1983 C CA . THR A 1 246 ? -11.836 9.972 34.754 1.00 90.56 246 THR A CA 1
ATOM 1984 C C . THR A 1 246 ? -11.098 11.179 35.311 1.00 90.56 246 THR A C 1
ATOM 1986 O O . THR A 1 246 ? -10.928 12.186 34.634 1.00 90.56 246 THR A O 1
ATOM 1989 N N . GLN A 1 247 ? -10.610 11.066 36.539 1.00 88.88 247 GLN A N 1
ATOM 1990 C CA . GLN A 1 247 ? -9.734 12.058 37.156 1.00 88.88 247 GLN A CA 1
ATOM 1991 C C . GLN A 1 247 ? -8.314 11.934 36.600 1.00 88.88 247 GLN A C 1
ATOM 1993 O O . GLN A 1 247 ? -7.641 12.933 36.325 1.00 88.88 247 GLN A O 1
ATOM 1998 N N . ARG A 1 248 ? -7.863 10.689 36.393 1.00 86.12 248 ARG A N 1
ATOM 1999 C CA . ARG A 1 248 ? -6.563 10.370 35.796 1.00 86.12 248 ARG A CA 1
ATOM 2000 C C . ARG A 1 248 ? -6.676 9.194 34.829 1.00 86.12 248 ARG A C 1
ATOM 2002 O O . ARG A 1 248 ? -7.346 8.211 35.119 1.00 86.12 248 ARG A O 1
ATOM 2009 N N . GLY A 1 249 ? -5.996 9.281 33.693 1.00 86.62 249 GLY A N 1
ATOM 2010 C CA . GLY A 1 249 ? -5.771 8.167 32.773 1.00 86.62 249 GLY A CA 1
ATOM 2011 C C . GLY A 1 249 ? -4.301 7.764 32.777 1.00 86.62 249 GLY A C 1
ATOM 2012 O O . GLY A 1 249 ? -3.429 8.631 32.825 1.00 86.62 249 GLY A O 1
ATOM 2013 N N . TYR A 1 250 ? -4.006 6.470 32.725 1.00 85.00 250 TYR A N 1
ATOM 2014 C CA . TYR A 1 250 ? -2.638 5.960 32.587 1.00 85.00 250 TYR A CA 1
ATOM 2015 C C . TYR A 1 250 ? -2.626 4.577 31.933 1.00 85.00 250 TYR A C 1
ATOM 2017 O O . TYR A 1 250 ? -3.663 3.932 31.765 1.00 85.00 250 TYR A O 1
ATOM 2025 N N . TYR A 1 251 ? -1.432 4.125 31.555 1.00 84.38 251 TYR A N 1
ATOM 2026 C CA . TYR A 1 251 ? -1.219 2.812 30.958 1.00 84.38 251 TYR A CA 1
ATOM 2027 C C . TYR A 1 251 ? -0.449 1.904 31.918 1.00 84.38 251 TYR A C 1
ATOM 2029 O O . TYR A 1 251 ? 0.524 2.331 32.540 1.00 84.38 251 TYR A O 1
ATOM 2037 N N . ASN A 1 252 ? -0.877 0.650 32.030 1.00 74.06 252 ASN A N 1
ATOM 2038 C CA . ASN A 1 252 ? -0.185 -0.401 32.778 1.00 74.06 252 ASN A CA 1
ATOM 2039 C C . ASN A 1 252 ? 0.157 -1.575 31.844 1.00 74.06 252 ASN A C 1
ATOM 2041 O O . ASN A 1 252 ? -0.340 -1.637 30.719 1.00 74.06 252 ASN A O 1
ATOM 2045 N N . HIS A 1 253 ? 1.009 -2.494 32.314 1.00 64.69 253 HIS A N 1
ATOM 2046 C CA . HIS A 1 253 ? 1.465 -3.680 31.575 1.00 64.69 253 HIS A CA 1
ATOM 2047 C C . HIS A 1 253 ? 1.879 -3.348 30.137 1.00 64.69 253 HIS A C 1
ATOM 2049 O O . HIS A 1 253 ? 1.272 -3.799 29.171 1.00 64.69 253 HIS A O 1
ATOM 2055 N N . VAL A 1 254 ? 2.906 -2.505 30.012 1.00 60.97 254 VAL A N 1
ATOM 2056 C CA . VAL A 1 254 ? 3.424 -2.057 28.721 1.00 60.97 254 VAL A CA 1
ATOM 2057 C C . VAL A 1 254 ? 4.336 -3.141 28.145 1.00 60.97 254 VAL A C 1
ATOM 2059 O O . VAL A 1 254 ? 5.464 -3.319 28.596 1.00 60.97 254 VAL A O 1
ATOM 2062 N N . SER A 1 255 ? 3.852 -3.871 27.144 1.00 63.03 255 SER A N 1
ATOM 2063 C CA . SER A 1 255 ? 4.662 -4.771 26.316 1.00 63.03 255 SER A CA 1
ATOM 2064 C C . SER A 1 255 ? 4.528 -4.379 24.844 1.00 63.03 255 SER A C 1
ATOM 2066 O O . SER A 1 255 ? 3.708 -3.532 24.492 1.00 63.03 255 SER A O 1
ATOM 2068 N N . SER A 1 256 ? 5.331 -4.971 23.960 1.00 59.50 256 SER A N 1
ATOM 2069 C CA . SER A 1 256 ? 5.209 -4.720 22.518 1.00 59.50 256 SER A CA 1
ATOM 2070 C C . SER A 1 256 ? 3.864 -5.167 21.929 1.00 59.50 256 SER A C 1
ATOM 2072 O O . SER A 1 256 ? 3.482 -4.644 20.887 1.00 59.50 256 SER A O 1
ATOM 2074 N N . GLU A 1 257 ? 3.155 -6.088 22.592 1.00 63.53 257 GLU A N 1
ATOM 2075 C CA . GLU A 1 257 ? 1.961 -6.775 22.065 1.00 63.53 257 GLU A CA 1
ATOM 2076 C C . GLU A 1 257 ? 0.694 -6.568 22.904 1.00 63.53 257 GLU A C 1
ATOM 2078 O O . GLU A 1 257 ? -0.411 -6.868 22.453 1.00 63.53 257 GLU A O 1
ATOM 2083 N N . HIS A 1 258 ? 0.831 -6.005 24.104 1.00 73.38 258 HIS A N 1
ATOM 2084 C CA . HIS A 1 258 ? -0.284 -5.699 24.991 1.00 73.38 258 HIS A CA 1
ATOM 2085 C C . HIS A 1 258 ? -0.047 -4.374 25.710 1.00 73.38 258 HIS A C 1
ATOM 2087 O O . HIS A 1 258 ? 1.047 -4.117 26.218 1.00 73.38 258 HIS A O 1
ATOM 2093 N N . LEU A 1 259 ? -1.095 -3.553 25.768 1.00 82.88 259 LEU A N 1
ATOM 2094 C CA . LEU A 1 259 ? -1.144 -2.307 26.522 1.00 82.88 259 LEU A CA 1
ATOM 2095 C C . LEU A 1 259 ? -2.476 -2.251 27.270 1.00 82.88 259 LEU A C 1
ATOM 2097 O O . LEU A 1 259 ? -3.532 -2.340 26.649 1.00 82.88 259 LEU A O 1
ATOM 2101 N N . VAL A 1 260 ? -2.453 -2.086 28.591 1.00 86.75 260 VAL A N 1
ATOM 2102 C CA . VAL A 1 260 ? -3.683 -1.992 29.389 1.00 86.75 260 VAL A CA 1
ATOM 2103 C C . VAL A 1 260 ? -3.960 -0.534 29.723 1.00 86.75 260 VAL A C 1
ATOM 2105 O O . VAL A 1 260 ? -3.106 0.161 30.271 1.00 86.75 260 VAL A O 1
ATOM 2108 N N . THR A 1 261 ? -5.161 -0.067 29.391 1.00 90.31 261 THR A N 1
ATOM 2109 C CA . THR A 1 261 ? -5.625 1.290 29.685 1.00 90.31 261 THR A CA 1
ATOM 2110 C C . THR A 1 261 ? -6.380 1.302 31.008 1.00 90.31 261 THR A C 1
ATOM 2112 O O . THR A 1 261 ? -7.244 0.452 31.230 1.00 90.31 261 THR A O 1
ATOM 2115 N N . LEU A 1 262 ? -6.077 2.274 31.871 1.00 89.44 262 LEU A N 1
ATOM 2116 C CA . LEU A 1 262 ? -6.768 2.481 33.140 1.00 89.44 262 LEU A CA 1
ATOM 2117 C C . LEU A 1 262 ? -7.301 3.909 33.237 1.00 89.44 262 LEU A C 1
ATOM 2119 O O . LEU A 1 262 ? -6.578 4.874 32.987 1.00 89.44 262 LEU A O 1
ATOM 2123 N N . LEU A 1 263 ? -8.568 4.016 33.631 1.00 92.12 263 LEU A N 1
ATOM 2124 C CA . LEU A 1 263 ? -9.261 5.261 33.947 1.00 92.12 263 LEU A CA 1
ATOM 2125 C C . LEU A 1 263 ? -9.570 5.264 35.440 1.00 92.12 263 LEU A C 1
ATOM 2127 O O . LEU A 1 263 ? -10.291 4.398 35.933 1.00 92.12 263 LEU A O 1
ATOM 2131 N N . GLU A 1 264 ? -9.015 6.219 36.165 1.00 90.44 264 GLU A N 1
ATOM 2132 C CA . GLU A 1 264 ? -9.170 6.331 37.607 1.00 90.44 264 GLU A CA 1
ATOM 2133 C C . GLU A 1 264 ? -10.284 7.305 37.973 1.00 90.44 264 GLU A C 1
ATOM 2135 O O . GLU A 1 264 ? -10.293 8.452 37.519 1.00 90.44 264 GLU A O 1
ATOM 2140 N N . GLY A 1 265 ? -11.215 6.809 38.787 1.00 91.19 265 GLY A N 1
ATOM 2141 C CA . GLY A 1 265 ? -12.370 7.523 39.306 1.00 91.19 265 GLY A CA 1
ATOM 2142 C C . GLY A 1 265 ? -12.056 8.394 40.525 1.00 91.19 265 GLY A C 1
ATOM 2143 O O . GLY A 1 265 ? -10.988 8.269 41.122 1.00 91.19 265 GLY A O 1
ATOM 2144 N N . PRO A 1 266 ? -12.988 9.265 40.949 1.00 91.19 266 PRO A N 1
ATOM 2145 C CA . PRO A 1 266 ? -12.863 9.985 42.209 1.00 91.19 266 PRO A CA 1
ATOM 2146 C C . PRO A 1 266 ? -13.191 9.074 43.401 1.00 91.19 266 PRO A C 1
ATOM 2148 O O . PRO A 1 266 ? -13.977 8.132 43.288 1.00 91.19 266 PRO A O 1
ATOM 2151 N N . VAL A 1 267 ? -12.677 9.429 44.578 1.00 91.19 267 VAL A N 1
ATOM 2152 C CA . VAL A 1 267 ? -13.095 8.819 45.847 1.00 91.19 267 VAL A CA 1
ATOM 2153 C C . VAL A 1 267 ? -14.543 9.216 46.156 1.00 91.19 267 VAL A C 1
ATOM 2155 O O . VAL A 1 267 ? -14.885 10.401 46.121 1.00 91.19 267 VAL A O 1
ATOM 2158 N N . ILE A 1 268 ? -15.392 8.238 46.472 1.00 92.00 268 ILE A N 1
ATOM 2159 C CA . ILE A 1 268 ? -16.807 8.447 46.804 1.00 92.00 268 ILE A CA 1
ATOM 2160 C C . ILE A 1 268 ? -17.170 7.894 48.184 1.00 92.00 268 ILE A C 1
ATOM 2162 O O . ILE A 1 268 ? -16.657 6.865 48.621 1.00 92.00 268 ILE A O 1
ATOM 2166 N N . HIS A 1 269 ? -18.101 8.584 48.846 1.00 91.50 269 HIS A N 1
ATOM 2167 C CA . HIS A 1 269 ? -18.699 8.185 50.128 1.00 91.50 269 HIS A CA 1
ATOM 2168 C C . HIS A 1 269 ? -20.210 7.935 50.027 1.00 91.50 269 HIS A C 1
ATOM 2170 O O . HIS A 1 269 ? -20.800 7.325 50.912 1.00 91.50 269 HIS A O 1
ATOM 2176 N N . GLU A 1 270 ? -20.835 8.416 48.955 1.00 92.12 270 GLU A N 1
ATOM 2177 C CA . GLU A 1 270 ? -22.267 8.309 48.693 1.00 92.12 270 GLU A CA 1
ATOM 2178 C C . GLU A 1 270 ? -22.514 7.701 47.312 1.00 92.12 270 GLU A C 1
ATOM 2180 O O . GLU A 1 270 ? -21.591 7.566 46.502 1.00 92.12 270 GLU A O 1
ATOM 2185 N N . ALA A 1 271 ? -23.763 7.311 47.055 1.00 93.00 271 ALA A N 1
ATOM 2186 C CA . ALA A 1 271 ? -24.149 6.726 45.782 1.00 93.00 271 ALA A CA 1
ATOM 2187 C C . ALA A 1 271 ? -23.899 7.712 44.637 1.00 93.00 271 ALA A C 1
ATOM 2189 O O . ALA A 1 271 ? -24.382 8.846 44.664 1.00 93.00 271 ALA A O 1
ATOM 2190 N N . LYS A 1 272 ? -23.168 7.268 43.614 1.00 95.06 272 LYS A N 1
ATOM 2191 C CA . LYS A 1 272 ? -22.856 8.091 42.448 1.00 95.06 272 LYS A CA 1
ATOM 2192 C C . LYS A 1 272 ? -23.008 7.301 41.157 1.00 95.06 272 LYS A C 1
ATOM 2194 O O . LYS A 1 272 ? -22.762 6.096 41.108 1.00 95.06 272 LYS A O 1
ATOM 2199 N N . ARG A 1 273 ? -23.428 8.027 40.122 1.00 95.44 273 ARG A N 1
ATOM 2200 C CA . ARG A 1 273 ? -23.685 7.531 38.774 1.00 95.44 273 ARG A CA 1
ATOM 2201 C C . ARG A 1 273 ? -22.793 8.245 37.775 1.00 95.44 273 ARG A C 1
ATOM 2203 O O . ARG A 1 273 ? -22.725 9.473 37.797 1.00 95.44 273 ARG A O 1
ATOM 2210 N N . TRP A 1 274 ? -22.190 7.487 36.868 1.00 96.12 274 TRP A N 1
ATOM 2211 C CA . TRP A 1 274 ? -21.413 8.012 35.745 1.00 96.12 274 TRP A CA 1
ATOM 2212 C C . TRP A 1 274 ? -21.843 7.373 34.431 1.00 96.12 274 TRP A C 1
ATOM 2214 O O . TRP A 1 274 ? -22.203 6.199 34.406 1.00 96.12 274 TRP A O 1
ATOM 2224 N N . ASN A 1 275 ? -21.769 8.133 33.343 1.00 96.31 275 ASN A N 1
ATOM 2225 C CA . ASN A 1 275 ? -22.050 7.701 31.984 1.00 96.31 275 ASN A CA 1
ATOM 2226 C C . ASN A 1 275 ? -20.824 7.966 31.105 1.00 96.31 275 ASN A C 1
ATOM 2228 O O . ASN A 1 275 ? -20.512 9.100 30.728 1.00 96.31 275 ASN A O 1
ATOM 2232 N N . LEU A 1 276 ? -20.157 6.883 30.727 1.00 96.00 276 LEU A N 1
ATOM 2233 C CA . LEU A 1 276 ? -19.014 6.919 29.830 1.00 96.00 276 LEU A CA 1
ATOM 2234 C C . LEU A 1 276 ? -19.405 6.338 28.474 1.00 96.00 276 LEU A C 1
ATOM 2236 O O . LEU A 1 276 ? -20.137 5.353 28.395 1.00 96.00 276 LEU A O 1
ATOM 2240 N N . SER A 1 277 ? -18.886 6.921 27.400 1.00 96.75 277 SER A N 1
ATOM 2241 C CA . SER A 1 277 ? -19.012 6.375 26.049 1.00 96.75 277 SER A CA 1
ATOM 2242 C C . SER A 1 277 ? -17.664 5.898 25.549 1.00 96.75 277 SER A C 1
ATOM 2244 O O . SER A 1 277 ? -16.658 6.602 25.678 1.00 96.75 277 SER A O 1
ATOM 2246 N N . PHE A 1 278 ? -17.669 4.738 24.903 1.00 96.88 278 PHE A N 1
ATOM 2247 C CA . PHE A 1 278 ? -16.490 4.107 24.332 1.00 96.88 278 PHE A CA 1
ATOM 2248 C C . PHE A 1 278 ? -16.699 3.809 22.852 1.00 96.88 278 PHE A C 1
ATOM 2250 O O . PHE A 1 278 ? -17.766 3.355 22.436 1.00 96.88 278 PHE A O 1
ATOM 2257 N N . TYR A 1 279 ? -15.651 4.040 22.068 1.00 96.62 279 TYR A N 1
ATOM 2258 C CA . TYR A 1 279 ? -15.509 3.502 20.726 1.00 96.62 279 TYR A CA 1
ATOM 2259 C C . TYR A 1 279 ? -14.765 2.170 20.810 1.00 96.62 279 TYR A C 1
ATOM 2261 O O . TYR A 1 279 ? -13.631 2.133 21.287 1.00 96.62 279 TYR A O 1
ATOM 2269 N N . ILE A 1 280 ? -15.405 1.094 20.352 1.00 95.19 280 ILE A N 1
ATOM 2270 C CA . ILE A 1 280 ? -14.837 -0.258 20.284 1.00 95.19 280 ILE A CA 1
ATOM 2271 C C . ILE A 1 280 ? -15.059 -0.746 18.854 1.00 95.19 280 ILE A C 1
ATOM 2273 O O . ILE A 1 280 ? -16.112 -1.309 18.543 1.00 95.19 280 ILE A O 1
ATOM 2277 N N . GLY A 1 281 ? -14.110 -0.462 17.959 1.00 93.56 281 GLY A N 1
ATOM 2278 C CA . GLY A 1 281 ? -14.355 -0.623 16.527 1.00 93.56 281 GLY A CA 1
ATOM 2279 C C . GLY A 1 281 ? -13.131 -0.537 15.617 1.00 93.56 281 GLY A C 1
ATOM 2280 O O . GLY A 1 281 ? -12.015 -0.270 16.071 1.00 93.56 281 GLY A O 1
ATOM 2281 N N . PRO A 1 282 ? -13.329 -0.749 14.304 1.00 91.69 282 PRO A N 1
ATOM 2282 C CA . PRO A 1 282 ? -12.266 -0.691 13.307 1.00 91.69 282 PRO A CA 1
ATOM 2283 C C . PRO A 1 282 ? -11.794 0.742 13.024 1.00 91.69 282 PRO A C 1
ATOM 2285 O O . PRO A 1 282 ? -12.559 1.703 13.092 1.00 91.69 282 PRO A O 1
ATOM 2288 N N . LYS A 1 283 ? -10.538 0.890 12.604 1.00 88.88 283 LYS A N 1
ATOM 2289 C CA . LYS A 1 283 ? -9.919 2.126 12.106 1.00 88.88 283 LYS A CA 1
ATOM 2290 C C . LYS A 1 283 ? -10.414 2.459 10.701 1.00 88.88 283 LYS A C 1
ATOM 2292 O O . LYS A 1 283 ? -9.681 2.369 9.719 1.00 88.88 283 LYS A O 1
ATOM 2297 N N . THR A 1 284 ? -11.677 2.855 10.597 1.00 86.44 284 THR A N 1
ATOM 2298 C CA . THR A 1 284 ? -12.293 3.320 9.348 1.00 86.44 284 THR A CA 1
ATOM 2299 C C . THR A 1 284 ? -12.987 4.666 9.545 1.00 86.44 284 THR A C 1
ATOM 2301 O O . THR A 1 284 ? -13.517 4.943 10.618 1.00 86.44 284 THR A O 1
ATOM 2304 N N . GLU A 1 285 ? -13.002 5.504 8.503 1.00 83.50 285 GLU A N 1
ATOM 2305 C CA . GLU A 1 285 ? -13.742 6.778 8.520 1.00 83.50 285 GLU A CA 1
ATOM 2306 C C . GLU A 1 285 ? -15.246 6.536 8.737 1.00 83.50 285 GLU A C 1
ATOM 2308 O O . GLU A 1 285 ? -15.875 7.220 9.537 1.00 83.50 285 GLU A O 1
ATOM 2313 N N . GLU A 1 286 ? -15.797 5.508 8.083 1.00 84.50 286 GLU A N 1
ATOM 2314 C CA . GLU A 1 286 ? -17.214 5.124 8.168 1.00 84.50 286 GLU A CA 1
ATOM 2315 C C . GLU A 1 286 ? -17.626 4.715 9.590 1.00 84.50 286 GLU A C 1
ATOM 2317 O O . GLU A 1 286 ? -18.720 5.062 10.025 1.00 84.50 286 GLU A O 1
ATOM 2322 N N . GLY A 1 287 ? -16.746 4.029 10.332 1.00 87.44 287 GLY A N 1
ATOM 2323 C CA . GLY A 1 287 ? -17.009 3.629 11.714 1.00 87.44 287 GLY A CA 1
ATOM 2324 C C . GLY A 1 287 ? -16.789 4.742 12.739 1.00 87.44 287 GLY A C 1
ATOM 2325 O O . GLY A 1 287 ? -17.606 4.915 13.640 1.00 87.44 287 GLY A O 1
ATOM 2326 N N . MET A 1 288 ? -15.700 5.509 12.611 1.00 91.19 288 MET A N 1
ATOM 2327 C CA . MET A 1 288 ? -15.293 6.483 13.633 1.00 91.19 288 MET A CA 1
ATOM 2328 C C . MET A 1 288 ? -16.066 7.796 13.556 1.00 91.19 288 MET A C 1
ATOM 2330 O O . MET A 1 288 ? -16.492 8.316 14.586 1.00 91.19 288 MET A O 1
ATOM 2334 N N . ARG A 1 289 ? -16.282 8.332 12.351 1.00 90.31 289 ARG A N 1
ATOM 2335 C CA . ARG A 1 289 ? -16.851 9.671 12.157 1.00 90.31 289 ARG A CA 1
ATOM 2336 C C . ARG A 1 289 ? -18.259 9.852 12.746 1.00 90.31 289 ARG A C 1
ATOM 2338 O O . ARG A 1 289 ? -18.495 10.911 13.328 1.00 90.31 289 ARG A O 1
ATOM 2345 N N . PRO A 1 290 ? -19.187 8.876 12.649 1.00 92.44 290 PRO A N 1
ATOM 2346 C CA . PRO A 1 290 ? -20.507 8.992 13.275 1.00 92.44 290 PRO A CA 1
ATOM 2347 C C . PRO A 1 290 ? -20.471 8.962 14.810 1.00 92.44 290 PRO A C 1
ATOM 2349 O O . PRO A 1 290 ? -21.432 9.391 15.444 1.00 92.44 290 PRO A O 1
ATOM 2352 N N . VAL A 1 291 ? -19.394 8.436 15.403 1.00 92.88 291 VAL A N 1
ATOM 2353 C CA . VAL A 1 291 ? -19.257 8.256 16.853 1.00 92.88 291 VAL A CA 1
ATOM 2354 C C . VAL A 1 291 ? -18.459 9.399 17.486 1.00 92.88 291 VAL A C 1
ATOM 2356 O O . VAL A 1 291 ? -18.958 10.059 18.395 1.00 92.88 291 VAL A O 1
ATOM 2359 N N . ASP A 1 292 ? -17.241 9.654 17.002 1.00 91.44 292 ASP A N 1
ATOM 2360 C CA . ASP A 1 292 ? -16.411 10.796 17.395 1.00 91.44 292 ASP A CA 1
ATOM 2361 C C . ASP A 1 292 ? -15.435 11.177 16.257 1.00 91.44 292 ASP A C 1
ATOM 2363 O O . ASP A 1 292 ? -14.462 10.456 16.004 1.00 91.44 292 ASP A O 1
ATOM 2367 N N . PRO A 1 293 ? -15.624 12.336 15.593 1.00 89.00 293 PRO A N 1
ATOM 2368 C CA . PRO A 1 293 ? -14.742 12.806 14.522 1.00 89.00 293 PRO A CA 1
ATOM 2369 C C . PRO A 1 293 ? -13.276 12.983 14.941 1.00 89.00 293 PRO A C 1
ATOM 2371 O O . PRO A 1 293 ? -12.377 12.936 14.101 1.00 89.00 293 PRO A O 1
ATOM 2374 N N . ARG A 1 294 ? -12.990 13.184 16.235 1.00 89.56 294 ARG A N 1
ATOM 2375 C CA . ARG A 1 294 ? -11.616 13.364 16.732 1.00 89.56 294 ARG A CA 1
ATOM 2376 C C . ARG A 1 294 ? -10.777 12.100 16.548 1.00 89.56 294 ARG A C 1
ATOM 2378 O O . ARG A 1 294 ? -9.559 12.207 16.394 1.00 89.56 294 ARG A O 1
ATOM 2385 N N . LEU A 1 295 ? -11.412 10.925 16.517 1.00 89.00 295 LEU A N 1
ATOM 2386 C CA . LEU A 1 295 ? -10.739 9.645 16.308 1.00 89.00 295 LEU A CA 1
ATOM 2387 C C . LEU A 1 295 ? -10.199 9.474 14.884 1.00 89.00 295 LEU A C 1
ATOM 2389 O O . LEU A 1 295 ? -9.296 8.666 14.687 1.00 89.00 295 LEU A O 1
ATOM 2393 N N . GLU A 1 296 ? -10.638 10.269 13.902 1.00 84.88 296 GLU A N 1
ATOM 2394 C CA . GLU A 1 296 ? -10.062 10.238 12.548 1.00 84.88 296 GLU A CA 1
ATOM 2395 C C . GLU A 1 296 ? -8.556 10.530 12.547 1.00 84.88 296 GLU A C 1
ATOM 2397 O O . GLU A 1 296 ? -7.833 10.026 11.694 1.00 84.88 296 GLU A O 1
ATOM 2402 N N . LYS A 1 297 ? -8.040 11.266 13.543 1.00 82.06 297 LYS A N 1
ATOM 2403 C CA . LYS A 1 297 ? -6.594 11.497 13.709 1.00 82.06 297 LYS A CA 1
ATOM 2404 C C . LYS A 1 297 ? -5.795 10.222 13.986 1.00 82.06 297 LYS A C 1
ATOM 2406 O O . LYS A 1 297 ? -4.576 10.227 13.839 1.00 82.06 297 LYS A O 1
ATOM 2411 N N . THR A 1 298 ? -6.463 9.140 14.385 1.00 81.25 298 THR A N 1
ATOM 2412 C CA . THR A 1 298 ? -5.838 7.823 14.559 1.00 81.25 298 THR A CA 1
ATOM 2413 C C . THR A 1 298 ? -5.594 7.103 13.228 1.00 81.25 298 THR A C 1
ATOM 2415 O O . THR A 1 298 ? -4.803 6.157 13.182 1.00 81.25 298 THR A O 1
ATOM 2418 N N . LEU A 1 299 ? -6.222 7.570 12.140 1.00 79.12 299 LEU A N 1
ATOM 2419 C CA . LEU A 1 299 ? -5.960 7.127 10.775 1.00 79.12 299 LEU A CA 1
ATOM 2420 C C . LEU A 1 299 ? -4.656 7.778 10.299 1.00 79.12 299 LEU A C 1
ATOM 2422 O O . LEU A 1 299 ? -4.614 8.954 9.942 1.00 79.12 299 LEU A O 1
ATOM 2426 N N . ASP A 1 300 ? -3.562 7.020 10.316 1.00 69.06 300 ASP A N 1
ATOM 2427 C CA . ASP A 1 300 ? -2.229 7.516 9.961 1.00 69.06 300 ASP A CA 1
ATOM 2428 C C . ASP A 1 300 ? -2.062 7.683 8.434 1.00 69.06 300 ASP A C 1
ATOM 2430 O O . ASP A 1 300 ? -1.355 6.928 7.768 1.00 69.06 300 ASP A O 1
ATOM 2434 N N . TYR A 1 301 ? -2.743 8.673 7.848 1.00 68.19 301 TYR A N 1
ATOM 2435 C CA . TYR A 1 301 ? -2.751 8.967 6.409 1.00 68.19 301 TYR A CA 1
ATOM 2436 C C . TYR A 1 301 ? -1.499 9.724 5.918 1.00 68.19 301 TYR A C 1
ATOM 2438 O O . TYR A 1 301 ? -1.598 10.646 5.108 1.00 68.19 301 TYR A O 1
ATOM 2446 N N . ALA A 1 302 ? -0.304 9.328 6.367 1.00 65.31 302 ALA A N 1
ATOM 2447 C CA . ALA A 1 302 ? 0.979 9.953 6.006 1.00 65.31 302 ALA A CA 1
ATOM 2448 C C . ALA A 1 302 ? 1.138 11.426 6.456 1.00 65.31 302 ALA A C 1
ATOM 2450 O O . ALA A 1 302 ? 1.846 12.213 5.817 1.00 65.31 302 ALA A O 1
ATOM 2451 N N . GLY A 1 303 ? 0.512 11.813 7.574 1.00 74.31 303 GLY A N 1
ATOM 2452 C CA . GLY A 1 303 ? 0.699 13.122 8.210 1.00 74.31 303 GLY A CA 1
ATOM 2453 C C . GLY A 1 303 ? 0.346 14.295 7.290 1.00 74.31 303 GLY A C 1
ATOM 2454 O O . GLY A 1 303 ? -0.812 14.488 6.930 1.00 74.31 303 GLY A O 1
ATOM 2455 N N . TRP A 1 304 ? 1.339 15.085 6.875 1.00 75.00 304 TRP A N 1
ATOM 2456 C CA . TRP A 1 304 ? 1.127 16.243 5.993 1.00 75.00 304 TRP A CA 1
ATOM 2457 C C . TRP A 1 304 ? 0.613 15.871 4.587 1.00 75.00 304 TRP A C 1
ATOM 2459 O O . TRP A 1 304 ? 0.037 16.715 3.904 1.00 75.00 304 TRP A O 1
ATOM 2469 N N . LEU A 1 305 ? 0.777 14.611 4.163 1.00 81.69 305 LEU A N 1
ATOM 2470 C CA . LEU A 1 305 ? 0.290 14.089 2.879 1.00 81.69 305 LEU A CA 1
ATOM 2471 C C . LEU A 1 305 ? -1.170 13.603 2.924 1.00 81.69 305 LEU A C 1
ATOM 2473 O O . LEU A 1 305 ? -1.680 13.137 1.905 1.00 81.69 305 LEU A O 1
ATOM 2477 N N . THR A 1 306 ? -1.863 13.752 4.058 1.00 80.62 306 THR A N 1
ATOM 2478 C CA . THR A 1 306 ? -3.260 13.313 4.248 1.00 80.62 306 THR A CA 1
ATOM 2479 C C . THR A 1 306 ? -4.210 13.702 3.105 1.00 80.62 306 THR A C 1
ATOM 2481 O O . THR A 1 306 ? -4.961 12.831 2.663 1.00 80.62 306 THR A O 1
ATOM 2484 N N . PRO A 1 307 ? -4.176 14.929 2.540 1.00 84.00 307 PRO A N 1
ATOM 2485 C CA . PRO A 1 307 ? -5.069 15.284 1.434 1.00 84.00 307 PRO A CA 1
ATOM 2486 C C . PRO A 1 307 ? -4.869 14.405 0.191 1.00 84.00 307 PRO A C 1
ATOM 2488 O O . PRO A 1 307 ? -5.834 14.012 -0.462 1.00 84.00 307 PRO A O 1
ATOM 2491 N N . ILE A 1 308 ? -3.617 14.054 -0.121 1.00 85.81 308 ILE A N 1
ATOM 2492 C CA . ILE A 1 308 ? -3.284 13.177 -1.252 1.00 85.81 308 ILE A CA 1
ATOM 2493 C C . ILE A 1 308 ? -3.775 11.761 -0.953 1.00 85.81 308 ILE A C 1
ATOM 2495 O O . ILE A 1 308 ? -4.416 11.142 -1.802 1.00 85.81 308 ILE A O 1
ATOM 2499 N N . SER A 1 309 ? -3.537 11.275 0.267 1.00 85.25 309 SER A N 1
ATOM 2500 C CA . SER A 1 309 ? -3.993 9.960 0.716 1.00 85.25 309 SER A CA 1
ATOM 2501 C C . SER A 1 309 ? -5.517 9.812 0.603 1.00 85.25 309 SER A C 1
ATOM 2503 O O . SER A 1 309 ? -6.009 8.811 0.087 1.00 85.25 309 SER A O 1
ATOM 2505 N N . GLN A 1 310 ? -6.280 10.834 1.004 1.00 83.44 310 GLN A N 1
ATOM 2506 C CA . GLN A 1 310 ? -7.743 10.841 0.897 1.00 83.44 310 GLN A CA 1
ATOM 2507 C C . GLN A 1 310 ? -8.229 10.782 -0.557 1.00 83.44 310 GLN A C 1
ATOM 2509 O O . GLN A 1 310 ? -9.169 10.048 -0.863 1.00 83.44 310 GLN A O 1
ATOM 2514 N N . VAL A 1 311 ? -7.593 11.529 -1.466 1.00 88.75 311 VAL A N 1
ATOM 2515 C CA . VAL A 1 311 ? -7.925 11.484 -2.901 1.00 88.75 311 VAL A CA 1
ATOM 2516 C C . VAL A 1 311 ? -7.645 10.096 -3.478 1.00 88.75 311 VAL A C 1
ATOM 2518 O O . VAL A 1 311 ? -8.504 9.538 -4.162 1.00 88.75 311 VAL A O 1
ATOM 2521 N N . LEU A 1 312 ? -6.484 9.511 -3.166 1.00 88.56 312 LEU A N 1
ATOM 2522 C CA . LEU A 1 312 ? -6.119 8.163 -3.610 1.00 88.56 312 LEU A CA 1
ATOM 2523 C C . LEU A 1 312 ? -7.077 7.098 -3.061 1.00 88.56 312 LEU A C 1
ATOM 2525 O O . LEU A 1 312 ? -7.500 6.222 -3.807 1.00 88.56 312 LEU A O 1
ATOM 2529 N N . LEU A 1 313 ? -7.479 7.193 -1.791 1.00 86.56 313 LEU A N 1
ATOM 2530 C CA . LEU A 1 313 ? -8.427 6.261 -1.177 1.00 86.56 313 LEU A CA 1
ATOM 2531 C C . LEU A 1 313 ? -9.819 6.350 -1.822 1.00 86.56 313 LEU A C 1
ATOM 2533 O O . LEU A 1 313 ? -10.419 5.319 -2.126 1.00 86.56 313 LEU A O 1
ATOM 2537 N N . LYS A 1 314 ? -10.324 7.564 -2.081 1.00 88.12 314 LYS A N 1
ATOM 2538 C CA . LYS A 1 314 ? -11.596 7.763 -2.800 1.00 88.12 314 LYS A CA 1
ATOM 2539 C C . LYS A 1 314 ? -11.540 7.174 -4.205 1.00 88.12 314 LYS A C 1
ATOM 2541 O O . LYS A 1 314 ? -12.466 6.476 -4.609 1.00 88.12 314 LYS A O 1
ATOM 2546 N N . LEU A 1 315 ? -10.441 7.406 -4.921 1.00 90.94 315 LEU A N 1
ATOM 2547 C CA . LEU A 1 315 ? -10.207 6.822 -6.238 1.00 90.94 315 LEU A CA 1
ATOM 2548 C C . LEU A 1 315 ? -10.153 5.288 -6.178 1.00 90.94 315 LEU A C 1
ATOM 2550 O O . LEU A 1 315 ? -10.764 4.623 -7.008 1.00 90.94 315 LEU A O 1
ATOM 2554 N N . MET A 1 316 ? -9.477 4.720 -5.179 1.00 89.62 316 MET A N 1
ATOM 2555 C CA . MET A 1 316 ? -9.399 3.275 -4.970 1.00 89.62 316 MET A CA 1
ATOM 2556 C C . MET A 1 316 ? -10.789 2.667 -4.723 1.00 89.62 316 MET A C 1
ATOM 2558 O O . MET A 1 316 ? -11.143 1.687 -5.374 1.00 89.62 316 MET A O 1
ATOM 2562 N N . LYS A 1 317 ? -11.601 3.269 -3.838 1.00 87.75 317 LYS A N 1
ATOM 2563 C CA . LYS A 1 317 ? -12.991 2.842 -3.584 1.00 87.75 317 LYS A CA 1
ATOM 2564 C C . LYS A 1 317 ? -13.847 2.927 -4.849 1.00 87.75 317 LYS A C 1
ATOM 2566 O O . LYS A 1 317 ? -14.568 1.984 -5.154 1.00 87.75 317 LYS A O 1
ATOM 2571 N N . PHE A 1 318 ? -13.726 4.018 -5.606 1.00 92.06 318 PHE A N 1
ATOM 2572 C CA . PHE A 1 318 ? -14.432 4.193 -6.875 1.00 92.06 318 PHE A CA 1
ATOM 2573 C C . PHE A 1 318 ? -14.065 3.103 -7.889 1.00 92.06 318 PHE A C 1
ATOM 2575 O O . PHE A 1 318 ? -14.946 2.468 -8.450 1.00 92.06 318 PHE A O 1
ATOM 2582 N N . LEU A 1 319 ? -12.774 2.832 -8.095 1.00 91.19 319 LEU A N 1
ATOM 2583 C CA . LEU A 1 319 ? -12.325 1.782 -9.015 1.00 91.19 319 LEU A CA 1
ATOM 2584 C C . LEU A 1 319 ? -12.765 0.384 -8.557 1.00 91.19 319 LEU A C 1
ATOM 2586 O O . LEU A 1 319 ? -13.084 -0.464 -9.392 1.00 91.19 319 LEU A O 1
ATOM 2590 N N . TYR A 1 320 ? -12.815 0.146 -7.244 1.00 89.44 320 TYR A N 1
ATOM 2591 C CA . TYR A 1 320 ? -13.269 -1.124 -6.681 1.00 89.44 320 TYR A CA 1
ATOM 2592 C C . TYR A 1 320 ? -14.737 -1.421 -7.000 1.00 89.44 320 TYR A C 1
ATOM 2594 O O . TYR A 1 320 ? -15.049 -2.570 -7.292 1.00 89.44 320 TYR A O 1
ATOM 2602 N N . GLN A 1 321 ? -15.607 -0.403 -7.047 1.00 89.12 321 GLN A N 1
ATOM 2603 C CA . GLN A 1 321 ? -17.022 -0.568 -7.424 1.00 89.12 321 GLN A CA 1
ATOM 2604 C C . GLN A 1 321 ? -17.217 -1.182 -8.819 1.00 89.12 321 GLN A C 1
ATOM 2606 O O . GLN A 1 321 ? -18.270 -1.747 -9.092 1.00 89.12 321 GLN A O 1
ATOM 2611 N N . TYR A 1 322 ? -16.224 -1.074 -9.706 1.00 91.19 322 TYR A N 1
ATOM 2612 C CA . TYR A 1 322 ? -16.277 -1.667 -11.043 1.00 91.19 322 TYR A CA 1
ATOM 2613 C C . TYR A 1 322 ? -15.473 -2.965 -11.117 1.00 91.19 322 TYR A C 1
ATOM 2615 O O . TYR A 1 322 ? -15.947 -3.964 -11.652 1.00 91.19 322 TYR A O 1
ATOM 2623 N N . LEU A 1 323 ? -14.250 -2.962 -10.581 1.00 90.38 323 LEU A N 1
ATOM 2624 C CA . LEU A 1 323 ? -13.300 -4.063 -10.753 1.00 90.38 323 LEU A CA 1
ATOM 2625 C C . LEU A 1 323 ? -13.498 -5.212 -9.759 1.00 90.38 323 LEU A C 1
ATOM 2627 O O . LEU A 1 323 ? -13.073 -6.323 -10.062 1.00 90.38 323 LEU A O 1
ATOM 2631 N N . HIS A 1 324 ? -14.083 -4.948 -8.583 1.00 88.50 324 HIS A N 1
ATOM 2632 C CA . HIS A 1 324 ? -14.318 -5.921 -7.504 1.00 88.50 324 HIS A CA 1
ATOM 2633 C C . HIS A 1 324 ? -13.074 -6.743 -7.103 1.00 88.50 324 HIS A C 1
ATOM 2635 O O . HIS A 1 324 ? -13.172 -7.853 -6.594 1.00 88.50 324 HIS A O 1
ATOM 2641 N N . ASN A 1 325 ? -11.871 -6.216 -7.348 1.00 89.69 325 ASN A N 1
ATOM 2642 C CA . ASN A 1 325 ? -10.612 -6.867 -7.003 1.00 89.69 325 ASN A CA 1
ATOM 2643 C C . ASN A 1 325 ? -9.538 -5.815 -6.705 1.00 89.69 325 ASN A C 1
ATOM 2645 O O . ASN A 1 325 ? -9.171 -5.026 -7.579 1.00 89.69 325 ASN A O 1
ATOM 2649 N N . TYR A 1 326 ? -8.998 -5.813 -5.483 1.00 89.75 326 TYR A N 1
ATOM 2650 C CA . TYR A 1 326 ? -8.029 -4.798 -5.056 1.00 89.75 326 TYR A CA 1
ATOM 2651 C C . TYR A 1 326 ? -6.717 -4.822 -5.848 1.00 89.75 326 TYR A C 1
ATOM 2653 O O . TYR A 1 326 ? -6.139 -3.762 -6.078 1.00 89.75 326 TYR A O 1
ATOM 2661 N N . GLY A 1 327 ? -6.258 -5.980 -6.328 1.00 91.19 327 GLY A N 1
ATOM 2662 C CA . GLY A 1 327 ? -5.058 -6.051 -7.163 1.00 91.19 327 GLY A CA 1
ATOM 2663 C C . GLY A 1 327 ? -5.258 -5.373 -8.520 1.00 91.19 327 GLY A C 1
ATOM 2664 O O . GLY A 1 327 ? -4.429 -4.560 -8.933 1.00 91.19 327 GLY A O 1
ATOM 2665 N N . LEU A 1 328 ? -6.404 -5.611 -9.172 1.00 92.12 328 LEU A N 1
ATOM 2666 C CA . LEU A 1 328 ? -6.778 -4.904 -10.404 1.00 92.12 328 LEU A CA 1
ATOM 2667 C C . LEU A 1 328 ? -6.974 -3.405 -10.168 1.00 92.12 328 LEU A C 1
ATOM 2669 O O . LEU A 1 328 ? -6.553 -2.598 -10.994 1.00 92.12 328 LEU A O 1
ATOM 2673 N N . VAL A 1 329 ? -7.561 -3.023 -9.032 1.00 93.44 329 VAL A N 1
ATOM 2674 C CA . VAL A 1 329 ? -7.707 -1.616 -8.638 1.00 93.44 329 VAL A CA 1
ATOM 2675 C C . VAL A 1 329 ? -6.350 -0.937 -8.494 1.00 93.44 329 VAL A C 1
ATOM 2677 O O . VAL A 1 329 ? -6.171 0.157 -9.026 1.00 93.44 329 VAL A O 1
ATOM 2680 N N . ILE A 1 330 ? -5.383 -1.577 -7.826 1.00 92.25 330 ILE A N 1
ATOM 2681 C CA . ILE A 1 330 ? -4.020 -1.046 -7.696 1.00 92.25 330 ILE A CA 1
ATOM 2682 C C . ILE A 1 330 ? -3.402 -0.865 -9.085 1.00 92.25 330 ILE A C 1
ATOM 2684 O O . ILE A 1 330 ? -2.891 0.213 -9.372 1.00 92.25 330 ILE A O 1
ATOM 2688 N N . ILE A 1 331 ? -3.502 -1.863 -9.973 1.00 93.31 331 ILE A N 1
ATOM 2689 C CA . ILE A 1 331 ? -2.995 -1.767 -11.354 1.00 93.31 331 ILE A CA 1
ATOM 2690 C C . ILE A 1 331 ? -3.643 -0.589 -12.096 1.00 93.31 331 ILE A C 1
ATOM 2692 O O . ILE A 1 331 ? -2.935 0.254 -12.649 1.00 93.31 331 ILE A O 1
ATOM 2696 N N . ALA A 1 332 ? -4.975 -0.505 -12.095 1.00 93.25 332 ALA A N 1
ATOM 2697 C CA . ALA A 1 332 ? -5.728 0.537 -12.789 1.00 93.25 332 ALA A CA 1
ATOM 2698 C C . ALA A 1 332 ? -5.403 1.936 -12.249 1.00 93.25 332 ALA A C 1
ATOM 2700 O O . ALA A 1 332 ? -5.182 2.871 -13.021 1.00 93.25 332 ALA A O 1
ATOM 2701 N N . MET A 1 333 ? -5.300 2.073 -10.927 1.00 92.25 333 MET A N 1
ATOM 2702 C CA . MET A 1 333 ? -4.894 3.313 -10.276 1.00 92.25 333 MET A CA 1
ATOM 2703 C C . MET A 1 333 ? -3.465 3.703 -10.667 1.00 92.25 333 MET A C 1
ATOM 2705 O O . MET A 1 333 ? -3.227 4.865 -10.996 1.00 92.25 333 MET A O 1
ATOM 2709 N N . THR A 1 334 ? -2.521 2.756 -10.703 1.00 91.62 334 THR A N 1
ATOM 2710 C CA . THR A 1 334 ? -1.151 3.022 -11.167 1.00 91.62 334 THR A CA 1
ATOM 2711 C C . THR A 1 334 ? -1.139 3.516 -12.608 1.00 91.62 334 THR A C 1
ATOM 2713 O O . THR A 1 334 ? -0.468 4.504 -12.908 1.00 91.62 334 THR A O 1
ATOM 2716 N N . VAL A 1 335 ? -1.887 2.860 -13.501 1.00 90.44 335 VAL A N 1
ATOM 2717 C CA . VAL A 1 335 ? -2.014 3.266 -14.909 1.00 90.44 335 VAL A CA 1
ATOM 2718 C C . VAL A 1 335 ? -2.561 4.688 -15.001 1.00 90.44 335 VAL A C 1
ATOM 2720 O O . VAL A 1 335 ? -1.967 5.519 -15.685 1.00 90.44 335 VAL A O 1
ATOM 2723 N N . LEU A 1 336 ? -3.632 5.003 -14.270 1.00 90.19 336 LEU A N 1
ATOM 2724 C CA . LEU A 1 336 ? -4.247 6.329 -14.277 1.00 90.19 336 LEU A CA 1
ATOM 2725 C C . LEU A 1 336 ? -3.280 7.415 -13.782 1.00 90.19 336 LEU A C 1
ATOM 2727 O O . LEU A 1 336 ? -3.110 8.441 -14.443 1.00 90.19 336 LEU A O 1
ATOM 2731 N N . LEU A 1 337 ? -2.593 7.172 -12.662 1.00 88.56 337 LEU A N 1
ATOM 2732 C CA . LEU A 1 337 ? -1.588 8.091 -12.122 1.00 88.56 337 LEU A CA 1
ATOM 2733 C C . LEU A 1 337 ? -0.432 8.292 -13.109 1.00 88.56 337 LEU A C 1
ATOM 2735 O O . LEU A 1 337 ? 0.031 9.415 -13.308 1.00 88.56 337 LEU A O 1
ATOM 2739 N N . LYS A 1 338 ? 0.018 7.227 -13.780 1.00 84.94 338 LYS A N 1
ATOM 2740 C CA . LYS A 1 338 ? 1.066 7.314 -14.805 1.00 84.94 338 LYS A CA 1
ATOM 2741 C C . LYS A 1 338 ? 0.612 8.089 -16.035 1.00 84.94 338 LYS A C 1
ATOM 2743 O O . LYS A 1 338 ? 1.388 8.900 -16.526 1.00 84.94 338 LYS A O 1
ATOM 2748 N N . LEU A 1 339 ? -0.617 7.890 -16.509 1.00 84.94 339 LEU A N 1
ATOM 2749 C CA . LEU A 1 339 ? -1.184 8.650 -17.626 1.00 84.94 339 LEU A CA 1
ATOM 2750 C C . LEU A 1 339 ? -1.297 10.140 -17.287 1.00 84.94 339 LEU A C 1
ATOM 2752 O O . LEU A 1 339 ? -0.919 10.982 -18.099 1.00 84.94 339 LEU A O 1
ATOM 2756 N N . MET A 1 340 ? -1.725 10.466 -16.066 1.00 85.06 340 MET A N 1
ATOM 2757 C CA . MET A 1 340 ? -1.788 11.845 -15.579 1.00 85.06 340 MET A CA 1
ATOM 2758 C C . MET A 1 340 ? -0.397 12.500 -15.503 1.00 85.06 340 MET A C 1
ATOM 2760 O O . MET A 1 340 ? -0.238 13.668 -15.855 1.00 85.06 340 MET A O 1
ATOM 2764 N N . LEU A 1 341 ? 0.626 11.752 -15.077 1.00 82.81 341 LEU A N 1
ATOM 2765 C CA . LEU A 1 341 ? 2.004 12.243 -14.963 1.00 82.81 341 LEU A CA 1
ATOM 2766 C C . LEU A 1 341 ? 2.809 12.163 -16.272 1.00 82.81 341 LEU A C 1
ATOM 2768 O O . LEU A 1 341 ? 3.875 12.773 -16.373 1.00 82.81 341 LEU A O 1
ATOM 2772 N N . LEU A 1 342 ? 2.304 11.475 -17.298 1.00 80.88 342 LEU A N 1
ATOM 2773 C CA . LEU A 1 342 ? 2.971 11.274 -18.586 1.00 80.88 342 LEU A CA 1
ATOM 2774 C C . LEU A 1 342 ? 3.468 12.568 -19.259 1.0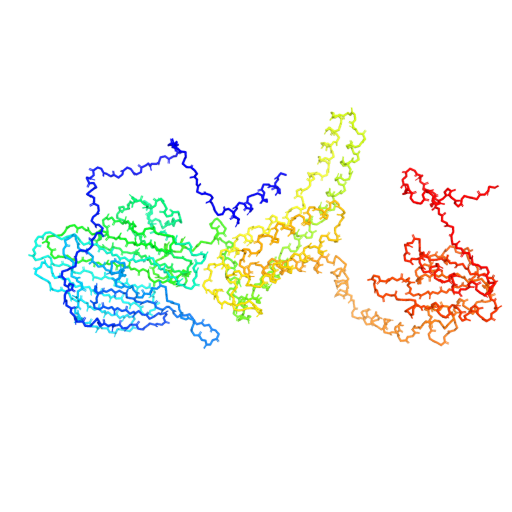0 80.88 342 LEU A C 1
ATOM 2776 O O . LEU A 1 342 ? 4.649 12.609 -19.624 1.00 80.88 342 LEU A O 1
ATOM 2780 N N . PRO A 1 343 ? 2.659 13.641 -19.425 1.00 80.12 343 PRO A N 1
ATOM 2781 C CA . PRO A 1 343 ? 3.139 14.868 -20.070 1.00 80.12 343 PRO A CA 1
ATOM 2782 C C . PRO A 1 343 ? 4.314 15.494 -19.310 1.00 80.12 343 PRO A C 1
ATOM 2784 O O . PRO A 1 343 ? 5.232 16.058 -19.914 1.00 80.12 343 PRO A O 1
ATOM 2787 N N . PHE A 1 344 ? 4.326 15.351 -17.984 1.00 78.44 344 PHE A N 1
ATOM 2788 C CA . PHE A 1 344 ? 5.416 15.818 -17.144 1.00 78.44 344 PHE A CA 1
ATOM 2789 C C . PHE A 1 344 ? 6.676 14.961 -17.314 1.00 78.44 344 PHE A C 1
ATOM 2791 O O . PHE A 1 344 ? 7.766 15.504 -17.518 1.00 78.44 344 PHE A O 1
ATOM 2798 N N . THR A 1 345 ? 6.532 13.633 -17.295 1.00 73.69 345 THR A N 1
ATOM 2799 C CA . THR A 1 345 ? 7.640 12.689 -17.493 1.00 73.69 345 THR A CA 1
ATOM 2800 C C . THR A 1 345 ? 8.315 12.900 -18.850 1.00 73.69 345 THR A C 1
ATOM 2802 O O . THR A 1 345 ? 9.536 13.021 -18.914 1.00 73.69 345 THR A O 1
ATOM 2805 N N . LEU A 1 346 ? 7.543 13.073 -19.930 1.00 75.38 346 LEU A N 1
ATOM 2806 C CA . LEU A 1 346 ? 8.086 13.338 -21.270 1.00 75.38 346 LEU A CA 1
ATOM 2807 C C . LEU A 1 346 ? 8.856 14.669 -21.350 1.00 75.38 346 LEU A C 1
ATOM 2809 O O . LEU A 1 346 ? 9.881 14.763 -22.035 1.00 75.38 346 LEU A O 1
ATOM 2813 N N . LYS A 1 347 ? 8.391 15.707 -20.642 1.00 73.38 347 LYS A N 1
ATOM 2814 C CA . LYS A 1 347 ? 9.076 17.008 -20.570 1.00 73.38 347 LYS A CA 1
ATOM 2815 C C . LYS A 1 347 ? 10.383 16.918 -19.777 1.00 73.38 347 LYS A C 1
ATOM 2817 O O . LYS A 1 347 ? 11.376 17.534 -20.170 1.00 73.38 347 LYS A O 1
ATOM 2822 N N . SER A 1 348 ? 10.398 16.148 -18.692 1.00 70.12 348 SER A N 1
ATOM 2823 C CA . SER A 1 348 ? 11.601 15.878 -17.897 1.00 70.12 348 SER A CA 1
ATOM 2824 C C . SER A 1 348 ? 12.646 15.081 -18.685 1.00 70.12 348 SER A C 1
ATOM 2826 O O . SER A 1 348 ? 13.811 15.479 -18.718 1.00 70.12 348 SER A O 1
ATOM 2828 N N . ASP A 1 349 ? 12.230 14.054 -19.426 1.00 68.38 349 ASP A N 1
ATOM 2829 C CA . ASP A 1 349 ? 13.094 13.272 -20.315 1.00 68.38 349 ASP A CA 1
ATOM 2830 C C . ASP A 1 349 ? 13.857 14.135 -21.327 1.00 68.38 349 ASP A C 1
ATOM 2832 O O . ASP A 1 349 ? 15.034 13.900 -21.613 1.00 68.38 349 ASP A O 1
ATOM 2836 N N . LYS A 1 350 ? 13.182 15.133 -21.912 1.00 70.25 350 LYS A N 1
ATOM 2837 C CA . LYS A 1 350 ? 13.812 16.056 -22.865 1.00 70.25 350 LYS A CA 1
ATOM 2838 C C . LYS A 1 350 ? 14.931 16.851 -22.187 1.00 70.25 350 LYS A C 1
ATOM 2840 O O . LYS A 1 350 ? 16.047 16.883 -22.700 1.00 70.25 350 LYS A O 1
ATOM 2845 N N . LYS A 1 351 ? 14.657 17.397 -20.998 1.00 69.50 351 LYS A N 1
ATOM 2846 C CA . LYS A 1 351 ? 15.653 18.110 -20.182 1.00 69.50 351 LYS A CA 1
ATOM 2847 C C . LYS A 1 351 ? 16.808 17.206 -19.744 1.00 69.50 351 LYS A C 1
ATOM 2849 O O . LYS A 1 351 ? 17.931 17.675 -19.596 1.00 69.50 351 LYS A O 1
ATOM 2854 N N . MET A 1 352 ? 16.565 15.907 -19.562 1.00 66.50 352 MET A N 1
ATOM 2855 C CA . MET A 1 352 ? 17.616 14.939 -19.241 1.00 66.50 352 MET A CA 1
ATOM 2856 C C . MET A 1 352 ? 18.611 14.765 -20.397 1.00 66.50 352 MET A C 1
ATOM 2858 O O . MET A 1 352 ? 19.814 14.715 -20.153 1.00 66.50 352 MET A O 1
ATOM 2862 N N . LYS A 1 353 ? 18.139 14.731 -21.652 1.00 67.19 353 LYS A N 1
ATOM 2863 C CA . LYS A 1 353 ? 19.024 14.676 -22.831 1.00 67.19 353 LYS A CA 1
ATOM 2864 C C . LYS A 1 353 ? 19.904 15.922 -22.942 1.00 67.19 353 LYS A C 1
ATOM 2866 O O . LYS A 1 353 ? 21.107 15.800 -23.152 1.00 67.19 353 LYS A O 1
ATOM 2871 N N . GLU A 1 354 ? 19.315 17.097 -22.733 1.00 69.81 354 GLU A N 1
ATOM 2872 C CA . GLU A 1 354 ? 20.037 18.379 -22.694 1.00 69.81 354 GLU A CA 1
ATOM 2873 C C . GLU A 1 354 ? 21.082 18.391 -21.555 1.00 69.81 354 GLU A C 1
ATOM 2875 O O . GLU A 1 354 ? 22.231 18.791 -21.748 1.00 69.81 354 GLU A O 1
ATOM 2880 N N . GLY A 1 355 ? 20.730 17.847 -20.384 1.00 71.00 355 GLY A N 1
ATOM 2881 C CA . GLY A 1 355 ? 21.647 17.683 -19.253 1.00 71.00 355 GLY A CA 1
ATOM 2882 C C . GLY A 1 355 ? 22.787 16.683 -19.499 1.00 71.00 355 GLY A C 1
ATOM 2883 O O . GLY A 1 355 ? 23.898 16.888 -19.005 1.00 71.00 355 GLY A O 1
ATOM 2884 N N . ALA A 1 356 ? 22.555 15.624 -20.277 1.00 68.25 356 ALA A N 1
ATOM 2885 C CA . ALA A 1 356 ? 23.592 14.664 -20.657 1.00 68.25 356 ALA A CA 1
ATOM 2886 C C . ALA A 1 356 ? 24.634 15.300 -21.594 1.00 68.25 356 ALA A C 1
ATOM 2888 O O . ALA A 1 356 ? 25.837 15.082 -21.436 1.00 68.25 356 ALA A O 1
ATOM 2889 N N . GLU A 1 357 ? 24.194 16.143 -22.532 1.00 72.44 357 GLU A N 1
ATOM 2890 C CA . GLU A 1 357 ? 25.092 16.926 -23.387 1.00 72.44 357 GLU A CA 1
ATOM 2891 C C . GLU A 1 357 ? 25.927 17.924 -22.566 1.00 72.44 357 GLU A C 1
ATOM 2893 O O . GLU A 1 357 ? 27.139 18.042 -22.772 1.00 72.44 357 GLU A O 1
ATOM 2898 N N . LEU A 1 358 ? 25.313 18.577 -21.571 1.00 74.81 358 LEU A N 1
ATOM 2899 C CA . LEU A 1 358 ? 26.012 19.448 -20.624 1.00 74.81 358 LEU A CA 1
ATOM 2900 C C . LEU A 1 358 ? 27.100 18.691 -19.846 1.00 74.81 358 LEU A C 1
ATOM 2902 O O . LEU A 1 358 ? 28.219 19.187 -19.730 1.00 74.81 358 LEU A O 1
ATOM 2906 N N . GLN A 1 359 ? 26.821 17.473 -19.365 1.00 69.56 359 GLN A N 1
ATOM 2907 C CA . GLN A 1 359 ? 27.828 16.640 -18.692 1.00 69.56 359 GLN A CA 1
ATOM 2908 C C . GLN A 1 359 ? 29.006 16.274 -19.606 1.00 69.56 359 GLN A C 1
ATOM 2910 O O . GLN A 1 359 ? 30.152 16.276 -19.152 1.00 69.56 359 GLN A O 1
ATOM 2915 N N . ARG A 1 360 ? 28.762 16.008 -20.897 1.00 74.75 360 ARG A N 1
ATOM 2916 C CA . ARG A 1 360 ? 29.839 15.756 -21.873 1.00 74.75 360 ARG A CA 1
ATOM 2917 C C . ARG A 1 360 ? 30.715 16.998 -22.067 1.00 74.75 360 ARG A C 1
ATOM 2919 O O . ARG A 1 360 ? 31.940 16.888 -22.017 1.00 74.75 360 ARG A O 1
ATOM 2926 N N . LYS A 1 361 ? 30.108 18.183 -22.203 1.00 79.94 361 LYS A N 1
ATOM 2927 C CA . LYS A 1 361 ? 30.829 19.468 -22.302 1.00 79.94 361 LYS A CA 1
ATOM 2928 C C . LYS A 1 361 ? 31.621 19.781 -21.027 1.00 79.94 361 LYS A C 1
ATOM 2930 O O . LYS A 1 361 ? 32.775 20.189 -21.114 1.00 79.94 361 LYS A O 1
ATOM 2935 N N . MET A 1 362 ? 31.054 19.503 -19.853 1.00 78.38 362 MET A N 1
ATOM 2936 C CA . MET A 1 362 ? 31.734 19.609 -18.554 1.00 78.38 362 MET A CA 1
ATOM 2937 C C . MET A 1 362 ? 32.962 18.694 -18.460 1.00 78.38 362 MET A C 1
ATOM 2939 O O . MET A 1 362 ? 34.016 19.118 -17.989 1.00 78.38 362 MET A O 1
ATOM 2943 N N . ALA A 1 363 ? 32.850 17.446 -18.926 1.00 79.31 363 ALA A N 1
ATOM 2944 C CA . ALA A 1 363 ? 33.964 16.499 -18.950 1.00 79.31 363 ALA A CA 1
ATOM 2945 C C . ALA A 1 363 ? 35.073 16.936 -19.924 1.00 79.31 363 ALA A C 1
ATOM 2947 O O . ALA A 1 363 ? 36.255 16.797 -19.608 1.00 79.31 363 ALA A O 1
ATOM 2948 N N . TYR A 1 364 ? 34.698 17.508 -21.073 1.00 83.81 364 TYR A N 1
ATOM 2949 C CA . TYR A 1 364 ? 35.638 18.114 -22.019 1.00 83.81 364 TYR A CA 1
ATOM 2950 C C . TYR A 1 364 ? 36.383 19.303 -21.397 1.00 83.81 364 TYR A C 1
ATOM 2952 O O . TYR A 1 364 ? 37.609 19.336 -21.429 1.00 83.81 364 TYR A O 1
ATOM 2960 N N . LEU A 1 365 ? 35.662 20.228 -20.755 1.00 81.56 365 LEU A N 1
ATOM 2961 C CA . LEU A 1 365 ? 36.233 21.364 -20.025 1.00 81.56 365 LEU A CA 1
ATOM 2962 C C . LEU A 1 365 ? 37.217 20.916 -18.943 1.00 81.56 365 LEU A C 1
ATOM 2964 O O . LEU A 1 365 ? 38.336 21.417 -18.879 1.00 81.56 365 LEU A O 1
ATOM 2968 N N . LYS A 1 366 ? 36.835 19.909 -18.149 1.00 80.88 366 LYS A N 1
ATOM 2969 C CA . LYS A 1 366 ? 37.695 19.334 -17.109 1.00 80.88 366 LYS A CA 1
ATOM 2970 C C . LYS A 1 366 ? 38.987 18.745 -17.676 1.00 80.88 366 LYS A C 1
ATOM 2972 O O . LYS A 1 366 ? 40.018 18.876 -17.033 1.00 80.88 366 LYS A O 1
ATOM 2977 N N . LYS A 1 367 ? 38.947 18.116 -18.859 1.00 84.12 367 LYS A N 1
ATOM 2978 C CA . LYS A 1 367 ? 40.151 17.633 -19.559 1.00 84.12 367 LYS A CA 1
ATOM 2979 C C . LYS A 1 367 ? 40.984 18.779 -20.143 1.00 84.12 367 LYS A C 1
ATOM 2981 O O . LYS A 1 367 ? 42.198 18.757 -20.006 1.00 84.12 367 LYS A O 1
ATOM 2986 N N . LYS A 1 368 ? 40.345 19.778 -20.760 1.00 82.56 368 LYS A N 1
ATOM 2987 C CA . LYS A 1 368 ? 41.010 20.920 -21.411 1.00 82.56 368 LYS A CA 1
ATOM 2988 C C . LYS A 1 368 ? 41.760 21.819 -20.423 1.00 82.56 368 LYS A C 1
ATOM 2990 O O . LYS A 1 368 ? 42.842 22.292 -20.743 1.00 82.56 368 LYS A O 1
ATOM 2995 N N . TYR A 1 369 ? 41.203 22.034 -19.232 1.00 85.69 369 TYR A N 1
ATOM 2996 C CA . TYR A 1 369 ? 41.778 22.895 -18.192 1.00 85.69 369 TYR A CA 1
ATOM 2997 C C . TYR A 1 369 ? 42.294 22.084 -16.991 1.00 85.69 369 TYR A C 1
ATOM 2999 O O . TYR A 1 369 ? 42.199 22.525 -15.850 1.00 85.69 369 TYR A O 1
ATOM 3007 N N . GLN A 1 370 ? 42.847 20.886 -17.234 1.00 77.31 370 GLN A N 1
ATOM 3008 C CA . GLN A 1 370 ? 43.380 20.007 -16.178 1.00 77.31 370 GLN A CA 1
ATOM 3009 C C . GLN A 1 370 ? 44.446 20.682 -15.299 1.00 77.31 370 GLN A C 1
ATOM 3011 O O . GLN A 1 370 ? 44.562 20.351 -14.122 1.00 77.31 370 GLN A O 1
ATOM 3016 N N . HIS A 1 371 ? 45.191 21.633 -15.867 1.00 82.38 371 HIS A N 1
ATOM 3017 C CA . HIS A 1 371 ? 46.281 22.353 -15.206 1.00 82.38 371 HIS A CA 1
ATOM 3018 C C . HIS A 1 371 ? 45.911 23.781 -14.762 1.00 82.38 371 HIS A C 1
ATOM 3020 O O . HIS A 1 371 ? 46.760 24.469 -14.210 1.00 82.38 371 HIS A O 1
ATOM 3026 N N . ASP A 1 372 ? 44.665 24.227 -14.975 1.00 85.81 372 ASP A N 1
ATOM 3027 C CA . ASP A 1 372 ? 44.201 25.581 -14.631 1.00 85.81 372 ASP A CA 1
ATOM 3028 C C . ASP A 1 372 ? 42.823 25.528 -13.930 1.00 85.81 372 ASP A C 1
ATOM 3030 O O . ASP A 1 372 ? 41.766 25.622 -14.571 1.00 85.81 372 ASP A O 1
ATOM 3034 N N . PRO A 1 373 ? 42.809 25.314 -12.599 1.00 81.75 373 PRO A N 1
ATOM 3035 C CA . PRO A 1 373 ? 41.583 25.102 -11.835 1.00 81.75 373 PRO A CA 1
ATOM 3036 C C . PRO A 1 373 ? 40.724 26.365 -11.685 1.00 81.75 373 PRO A C 1
ATOM 3038 O O . PRO A 1 373 ? 39.518 26.239 -11.459 1.00 81.75 373 PRO A O 1
ATOM 3041 N N . GLU A 1 374 ? 41.292 27.567 -11.809 1.00 84.56 374 GLU A N 1
ATOM 3042 C CA . GLU A 1 374 ? 40.521 28.816 -11.748 1.00 84.56 374 GLU A CA 1
ATOM 3043 C C . GLU A 1 374 ? 39.744 29.044 -13.041 1.00 84.56 374 GLU A C 1
ATOM 3045 O O . GLU A 1 374 ? 38.528 29.258 -13.010 1.00 84.56 374 GLU A O 1
ATOM 3050 N N . LYS A 1 375 ? 40.410 28.889 -14.190 1.00 84.62 375 LYS A N 1
ATOM 3051 C CA . LYS A 1 375 ? 39.767 29.029 -15.500 1.00 84.62 375 LYS A CA 1
ATOM 3052 C C . LYS A 1 375 ? 38.720 27.947 -15.744 1.00 84.62 375 LYS A C 1
ATOM 3054 O O . LYS A 1 375 ? 37.662 28.227 -16.307 1.00 84.62 375 LYS A O 1
ATOM 3059 N N . LEU A 1 376 ? 38.956 26.736 -15.229 1.00 87.50 376 LEU A N 1
ATOM 3060 C CA . LEU A 1 376 ? 37.960 25.668 -15.219 1.00 87.50 376 LEU A CA 1
ATOM 3061 C C . LEU A 1 376 ? 36.674 26.086 -14.488 1.00 87.50 376 LEU A C 1
ATOM 3063 O O . LEU A 1 376 ? 35.588 25.859 -15.016 1.00 87.50 376 LEU A O 1
ATOM 3067 N N . LYS A 1 377 ? 36.772 26.697 -13.299 1.00 83.94 377 LYS A N 1
ATOM 3068 C CA . LYS A 1 377 ? 35.593 27.120 -12.519 1.00 83.94 377 LYS A CA 1
ATOM 3069 C C . LYS A 1 377 ? 34.790 28.203 -13.239 1.00 83.94 377 LYS A C 1
ATOM 3071 O O . LYS A 1 377 ? 33.564 28.121 -13.259 1.00 83.94 377 LYS A O 1
ATOM 3076 N N . ILE A 1 378 ? 35.467 29.177 -13.852 1.00 87.00 378 ILE A N 1
ATOM 3077 C CA . ILE A 1 378 ? 34.829 30.273 -14.601 1.00 87.00 378 ILE A CA 1
ATOM 3078 C C . ILE A 1 378 ? 34.062 29.724 -15.810 1.00 87.00 378 ILE A C 1
ATOM 3080 O O . ILE A 1 378 ? 32.877 30.010 -15.977 1.00 87.00 378 ILE A O 1
ATOM 3084 N N . GLU A 1 379 ? 34.703 28.881 -16.619 1.00 84.88 379 GLU A N 1
ATOM 3085 C CA . GLU A 1 379 ? 34.082 28.299 -17.814 1.00 84.88 379 GLU A CA 1
ATOM 3086 C C . GLU A 1 379 ? 32.959 27.310 -17.465 1.00 84.88 379 GLU A C 1
ATOM 3088 O O . GLU A 1 379 ? 31.929 27.257 -18.139 1.00 84.88 379 GLU A O 1
ATOM 3093 N N . GLN A 1 380 ? 33.101 26.551 -16.373 1.00 82.94 380 GLN A N 1
ATOM 3094 C CA . GLN A 1 380 ? 32.018 25.716 -15.851 1.00 82.94 380 GLN A CA 1
ATOM 3095 C C . GLN A 1 380 ? 30.824 26.562 -15.396 1.00 82.94 380 GLN A C 1
ATOM 3097 O O . GLN A 1 380 ? 29.689 26.217 -15.723 1.00 82.94 380 GLN A O 1
ATOM 3102 N N . ALA A 1 381 ? 31.056 27.672 -14.689 1.00 82.94 381 ALA A N 1
ATOM 3103 C CA . ALA A 1 381 ? 29.995 28.576 -14.250 1.00 82.94 381 ALA A CA 1
ATOM 3104 C C . ALA A 1 381 ? 29.281 29.240 -15.438 1.00 82.94 381 ALA A C 1
ATOM 3106 O O . ALA A 1 381 ? 28.051 29.241 -15.478 1.00 82.94 381 ALA A O 1
ATOM 3107 N N . ALA A 1 382 ? 30.025 29.705 -16.447 1.00 84.94 382 ALA A N 1
ATOM 3108 C CA . ALA A 1 382 ? 29.463 30.263 -17.678 1.00 84.94 382 ALA A CA 1
ATOM 3109 C C . ALA A 1 382 ? 28.602 29.234 -18.434 1.00 84.94 382 ALA A C 1
ATOM 3111 O O . ALA A 1 382 ? 27.514 29.543 -18.931 1.00 84.94 382 ALA A O 1
ATOM 3112 N N . LEU A 1 383 ? 29.046 27.975 -18.473 1.00 80.50 383 LEU A N 1
ATOM 3113 C CA . LEU A 1 383 ? 28.298 26.886 -19.092 1.00 80.50 383 LEU A CA 1
ATOM 3114 C C . LEU A 1 383 ? 27.016 26.540 -18.309 1.00 80.50 383 LEU A C 1
ATOM 3116 O O . LEU A 1 383 ? 25.976 26.313 -18.927 1.00 80.50 383 LEU A O 1
ATOM 3120 N N . ILE A 1 384 ? 27.061 26.543 -16.970 1.00 79.19 384 ILE A N 1
ATOM 3121 C CA . ILE A 1 384 ? 25.881 26.350 -16.102 1.00 79.19 384 ILE A CA 1
ATOM 3122 C C . ILE A 1 384 ? 24.898 27.509 -16.259 1.00 79.19 384 ILE A C 1
ATOM 3124 O O . ILE A 1 384 ? 23.695 27.282 -16.317 1.00 79.19 384 ILE A O 1
ATOM 3128 N N . GLN A 1 385 ? 25.380 28.746 -16.368 1.00 80.06 385 GLN A N 1
ATOM 3129 C CA . GLN A 1 385 ? 24.518 29.911 -16.562 1.00 80.06 385 GLN A CA 1
ATOM 3130 C C . GLN A 1 385 ? 23.786 29.855 -17.911 1.00 80.06 385 GLN A C 1
ATOM 3132 O O . GLN A 1 385 ? 22.624 30.241 -18.002 1.00 80.06 385 GLN A O 1
ATOM 3137 N N . LYS A 1 386 ? 24.442 29.320 -18.950 1.00 77.94 386 LYS A N 1
ATOM 3138 C CA . LYS A 1 386 ? 23.879 29.196 -20.301 1.00 77.94 386 LYS A CA 1
ATOM 3139 C C . LYS A 1 386 ? 22.905 28.023 -20.467 1.00 77.94 386 LYS A C 1
ATOM 3141 O O . LYS A 1 386 ? 21.940 28.148 -21.214 1.00 77.94 386 LYS A O 1
ATOM 3146 N N . TYR A 1 387 ? 23.162 26.887 -19.815 1.00 70.06 387 TYR A N 1
ATOM 3147 C CA . TYR A 1 387 ? 22.409 25.636 -20.019 1.00 70.06 387 TYR A CA 1
ATOM 3148 C C . TYR A 1 387 ? 21.635 25.149 -18.780 1.00 70.06 387 TYR A C 1
ATOM 3150 O O . TYR A 1 387 ? 20.908 24.160 -18.858 1.00 70.06 387 TYR A O 1
ATOM 3158 N N . GLY A 1 388 ? 21.754 25.840 -17.645 1.00 68.12 388 GLY A N 1
ATOM 3159 C CA . GLY A 1 388 ? 21.180 25.441 -16.362 1.00 68.12 388 GLY A CA 1
ATOM 3160 C C . GLY A 1 388 ? 22.047 24.448 -15.577 1.00 68.12 388 GLY A C 1
ATOM 3161 O O . GLY A 1 388 ? 23.106 23.999 -16.018 1.00 68.12 388 GLY A O 1
ATOM 3162 N N . LEU A 1 389 ? 21.596 24.099 -14.368 1.00 62.50 389 LEU A N 1
ATOM 3163 C CA . LEU A 1 389 ? 22.302 23.182 -13.467 1.00 62.50 389 LEU A CA 1
ATOM 3164 C C . LEU A 1 389 ? 22.230 21.719 -13.958 1.00 62.50 389 LEU A C 1
ATOM 3166 O O . LEU A 1 389 ? 21.130 21.201 -14.184 1.00 62.50 389 LEU A O 1
ATOM 3170 N N . PRO A 1 390 ? 23.369 21.003 -14.051 1.00 55.50 390 PRO A N 1
ATOM 3171 C CA . PRO A 1 390 ? 23.375 19.592 -14.409 1.00 55.50 390 PRO A CA 1
ATOM 3172 C C . PRO A 1 390 ? 22.682 18.736 -13.337 1.00 55.50 390 PRO A C 1
ATOM 3174 O O . PRO A 1 390 ? 23.018 18.796 -12.158 1.00 55.50 390 PRO A O 1
ATOM 3177 N N . GLY A 1 391 ? 21.736 17.890 -13.758 1.00 55.25 391 GLY A N 1
ATOM 3178 C CA . GLY A 1 391 ? 21.173 16.810 -12.934 1.00 55.25 391 GLY A CA 1
ATOM 3179 C C . GLY A 1 391 ? 19.817 17.075 -12.268 1.00 55.25 391 GLY A C 1
ATOM 3180 O O . GLY A 1 391 ? 19.109 16.112 -11.994 1.00 55.25 391 GLY A O 1
ATOM 3181 N N . LEU A 1 392 ? 19.387 18.330 -12.090 1.00 54.28 392 LEU A N 1
ATOM 3182 C CA . LEU A 1 392 ? 18.078 18.645 -11.477 1.00 54.28 392 LEU A CA 1
ATOM 3183 C C . LEU A 1 392 ? 16.876 18.218 -12.341 1.00 54.28 392 LEU A C 1
ATOM 3185 O O . LEU A 1 392 ? 15.800 17.940 -11.823 1.00 54.28 392 LEU A O 1
ATOM 3189 N N . GLY A 1 393 ? 17.053 18.128 -13.662 1.00 52.81 393 GLY A N 1
ATOM 3190 C CA . GLY A 1 393 ? 15.992 17.703 -14.580 1.00 52.81 393 GLY A CA 1
ATOM 3191 C C . GLY A 1 393 ? 15.756 16.189 -14.641 1.00 52.81 393 GLY A C 1
ATOM 3192 O O . GLY A 1 393 ? 14.664 15.784 -15.027 1.00 52.81 393 GLY A O 1
ATOM 3193 N N . GLY A 1 394 ? 16.751 15.369 -14.273 1.00 53.56 394 GLY A N 1
ATOM 3194 C CA . GLY A 1 394 ? 16.716 13.907 -14.447 1.00 53.56 394 GLY A CA 1
ATOM 3195 C C . GLY A 1 394 ? 16.099 13.137 -13.276 1.00 53.56 394 GLY A C 1
ATOM 3196 O O . GLY A 1 394 ? 15.534 12.071 -13.470 1.00 53.56 394 GLY A O 1
ATOM 3197 N N . CYS A 1 395 ? 16.156 13.686 -12.063 1.00 62.66 395 CYS A N 1
ATOM 3198 C CA . CYS A 1 395 ? 15.518 13.112 -10.871 1.00 62.66 395 CYS A CA 1
ATOM 3199 C C . CYS A 1 395 ? 14.086 13.623 -10.645 1.00 62.66 395 CYS A C 1
ATOM 3201 O O . CYS A 1 395 ? 13.383 13.143 -9.759 1.00 62.66 395 CYS A O 1
ATOM 3203 N N . LEU A 1 396 ? 13.647 14.596 -11.443 1.00 65.56 396 LEU A N 1
ATOM 3204 C CA . LEU A 1 396 ? 12.365 15.271 -11.291 1.00 65.56 396 LEU A CA 1
ATOM 3205 C C . LEU A 1 396 ? 11.139 14.327 -11.348 1.00 65.56 396 LEU A C 1
ATOM 3207 O O . LEU A 1 396 ? 10.236 14.508 -10.530 1.00 65.56 396 LEU A O 1
ATOM 3211 N N . PRO A 1 397 ? 11.082 13.296 -12.219 1.00 65.94 397 PRO A N 1
ATOM 3212 C CA . PRO A 1 397 ? 9.973 12.340 -12.228 1.00 65.94 397 PRO A CA 1
ATOM 3213 C C . PRO A 1 397 ? 9.930 11.510 -10.943 1.00 65.94 397 PRO A C 1
ATOM 3215 O O . PRO A 1 397 ? 8.857 11.284 -10.390 1.00 65.94 397 PRO A O 1
ATOM 3218 N N . THR A 1 398 ? 11.098 11.120 -10.426 1.00 68.06 398 THR A N 1
ATOM 3219 C CA . THR A 1 398 ? 11.232 10.410 -9.149 1.00 68.06 398 THR A CA 1
ATOM 3220 C C . THR A 1 398 ? 10.745 11.276 -7.988 1.00 68.06 398 THR A C 1
ATOM 3222 O O . THR A 1 398 ? 10.034 10.787 -7.116 1.00 68.06 398 THR A O 1
ATOM 3225 N N . PHE A 1 399 ? 11.043 12.581 -8.013 1.00 74.00 399 PHE A N 1
ATOM 3226 C CA . PHE A 1 399 ? 10.573 13.520 -6.994 1.00 74.00 399 PHE A CA 1
ATOM 3227 C C . PHE A 1 399 ? 9.058 13.671 -6.951 1.00 74.00 399 PHE A C 1
ATOM 3229 O O . PHE A 1 399 ? 8.486 13.676 -5.865 1.00 74.00 399 PHE A O 1
ATOM 3236 N N . ILE A 1 400 ? 8.404 13.746 -8.110 1.00 77.12 400 ILE A N 1
ATOM 3237 C CA . ILE A 1 400 ? 6.938 13.798 -8.164 1.00 77.12 400 ILE A CA 1
ATOM 3238 C C . ILE A 1 400 ? 6.308 12.480 -7.704 1.00 77.12 400 ILE A C 1
ATOM 3240 O O . ILE A 1 400 ? 5.215 12.484 -7.140 1.00 77.12 400 ILE A O 1
ATOM 3244 N N . GLN A 1 401 ? 6.992 11.352 -7.897 1.00 77.81 401 GLN A N 1
ATOM 3245 C CA . GLN A 1 401 ? 6.467 10.052 -7.495 1.00 77.81 401 GLN A CA 1
ATOM 3246 C C . GLN A 1 401 ? 6.578 9.795 -5.980 1.00 77.81 401 GLN A C 1
ATOM 3248 O O . GLN A 1 401 ? 5.788 9.011 -5.453 1.00 77.81 401 GLN A O 1
ATOM 3253 N N . PHE A 1 402 ? 7.487 10.469 -5.259 1.00 82.75 402 PHE A N 1
ATOM 3254 C CA . PHE A 1 402 ? 7.655 10.268 -3.812 1.00 82.75 402 PHE A CA 1
ATOM 3255 C C . PHE A 1 402 ? 6.394 10.590 -2.991 1.00 82.75 402 PHE A C 1
ATOM 3257 O O . PHE A 1 402 ? 5.973 9.703 -2.250 1.00 82.75 402 PHE A O 1
ATOM 3264 N N . PRO A 1 403 ? 5.739 11.766 -3.110 1.00 84.56 403 PRO A N 1
ATOM 3265 C CA . PRO A 1 403 ? 4.508 12.049 -2.366 1.00 84.56 403 PRO A CA 1
ATOM 3266 C C . PRO A 1 403 ? 3.418 10.996 -2.575 1.00 84.56 403 PRO A C 1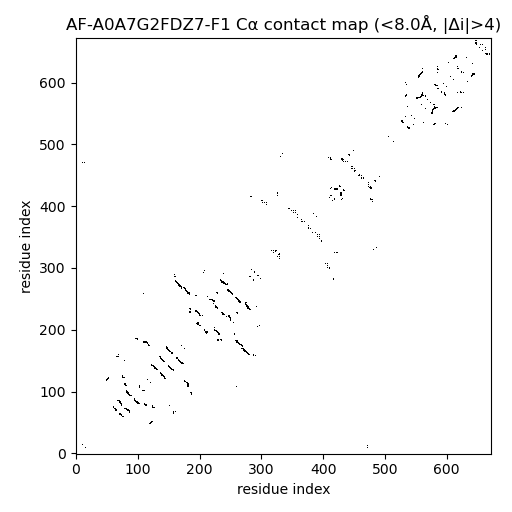
ATOM 3268 O O . PRO A 1 403 ? 2.756 10.600 -1.624 1.00 84.56 403 PRO A O 1
ATOM 3271 N N . ILE A 1 404 ? 3.272 10.500 -3.808 1.00 85.88 404 ILE A N 1
ATOM 3272 C CA . ILE A 1 404 ? 2.290 9.463 -4.147 1.00 85.88 404 ILE A CA 1
ATOM 3273 C C . ILE A 1 404 ? 2.648 8.148 -3.455 1.00 85.88 404 ILE A C 1
ATOM 3275 O O . ILE A 1 404 ? 1.790 7.526 -2.844 1.00 85.88 404 ILE A O 1
ATOM 3279 N N . PHE A 1 405 ? 3.914 7.736 -3.517 1.00 85.00 405 PHE A N 1
ATOM 3280 C CA . PHE A 1 405 ? 4.391 6.523 -2.854 1.00 85.00 405 PHE A CA 1
ATOM 3281 C C . PHE A 1 405 ? 4.194 6.580 -1.329 1.00 85.00 405 PHE A C 1
ATOM 3283 O O . PHE A 1 405 ? 3.672 5.634 -0.742 1.00 85.00 405 PHE A O 1
ATOM 3290 N N . PHE A 1 406 ? 4.551 7.702 -0.695 1.00 83.69 406 PHE A N 1
ATOM 3291 C CA . PHE A 1 406 ? 4.391 7.891 0.750 1.00 83.69 406 PHE A CA 1
ATOM 3292 C C . PHE A 1 406 ? 2.929 8.005 1.185 1.00 83.69 406 PHE A C 1
ATOM 3294 O O . PHE A 1 406 ? 2.604 7.545 2.274 1.00 83.69 406 PHE A O 1
ATOM 3301 N N . ALA A 1 407 ? 2.053 8.566 0.349 1.00 86.06 407 ALA A N 1
ATOM 3302 C CA . ALA A 1 407 ? 0.613 8.580 0.597 1.00 86.06 407 ALA A CA 1
ATOM 3303 C C . ALA A 1 407 ? -0.009 7.183 0.435 1.00 86.06 407 ALA A C 1
ATOM 3305 O O . ALA A 1 407 ? -0.887 6.792 1.200 1.00 86.06 407 ALA A O 1
ATOM 3306 N N . LEU A 1 408 ? 0.467 6.406 -0.542 1.00 84.81 408 LEU A N 1
ATOM 3307 C CA . LEU A 1 408 ? -0.088 5.098 -0.869 1.00 84.81 408 LEU A CA 1
ATOM 3308 C C . LEU A 1 408 ? 0.324 4.005 0.129 1.00 84.81 408 LEU A C 1
ATOM 3310 O O . LEU A 1 408 ? -0.485 3.139 0.444 1.00 84.81 408 LEU A O 1
ATOM 3314 N N . ASN A 1 409 ? 1.548 4.046 0.662 1.00 84.12 409 ASN A N 1
ATOM 3315 C CA . ASN A 1 409 ? 2.042 3.042 1.610 1.00 84.12 409 ASN A CA 1
ATOM 3316 C C . ASN A 1 409 ? 1.116 2.811 2.831 1.00 84.12 409 ASN A C 1
ATOM 3318 O O . ASN A 1 409 ? 0.677 1.677 3.018 1.00 84.12 409 ASN A O 1
ATOM 3322 N N . PRO A 1 410 ? 0.743 3.825 3.640 1.00 78.56 410 PRO A N 1
ATOM 3323 C CA . PRO A 1 410 ? -0.134 3.600 4.791 1.00 78.56 410 PRO A CA 1
ATOM 3324 C C . PRO A 1 410 ? -1.546 3.171 4.388 1.00 78.56 410 PRO A C 1
ATOM 3326 O O . PRO A 1 410 ? -2.173 2.407 5.116 1.00 78.56 410 PRO A O 1
ATOM 3329 N N . ILE A 1 411 ? -2.038 3.604 3.220 1.00 82.75 411 ILE A N 1
ATOM 3330 C CA . ILE A 1 411 ? -3.325 3.137 2.690 1.00 82.75 411 ILE A CA 1
ATOM 3331 C C . ILE A 1 411 ? -3.263 1.636 2.425 1.00 82.75 411 ILE A C 1
ATOM 3333 O O . ILE A 1 411 ? -4.165 0.909 2.823 1.00 82.75 411 ILE A O 1
ATOM 3337 N N . LEU A 1 412 ? -2.204 1.163 1.766 1.00 83.06 412 LEU A N 1
ATOM 3338 C CA . LEU A 1 412 ? -2.106 -0.241 1.384 1.00 83.06 412 LEU A CA 1
ATOM 3339 C C . LEU A 1 412 ? -1.770 -1.161 2.562 1.00 83.06 412 LEU A C 1
ATOM 3341 O O . LEU A 1 412 ? -2.181 -2.316 2.565 1.00 83.06 412 LEU A O 1
ATOM 3345 N N . VAL A 1 413 ? -1.034 -0.658 3.553 1.00 77.19 413 VAL A N 1
ATOM 3346 C CA . VAL A 1 413 ? -0.617 -1.435 4.727 1.00 77.19 413 VAL A CA 1
ATOM 3347 C C . VAL A 1 413 ? -1.708 -1.474 5.796 1.00 77.19 413 VAL A C 1
ATOM 3349 O O . VAL A 1 413 ? -1.977 -2.543 6.335 1.00 77.19 413 VAL A O 1
ATOM 3352 N N . SER A 1 414 ? -2.338 -0.340 6.109 1.00 73.69 414 SER A N 1
ATOM 3353 C CA . SER A 1 414 ? -3.232 -0.204 7.270 1.00 73.69 414 SER A CA 1
ATOM 3354 C C . SER A 1 414 ? -4.720 -0.241 6.916 1.00 73.69 414 SER A C 1
ATOM 3356 O O . SER A 1 414 ? -5.564 -0.148 7.804 1.00 73.69 414 SER A O 1
ATOM 3358 N N . SER A 1 415 ? -5.081 -0.367 5.635 1.00 78.75 415 SER A N 1
ATOM 3359 C CA . SER A 1 415 ? -6.487 -0.512 5.259 1.00 78.75 415 SER A CA 1
ATOM 3360 C C . SER A 1 415 ? -6.982 -1.925 5.536 1.00 78.75 415 SER A C 1
ATOM 3362 O O . SER A 1 415 ? -6.507 -2.898 4.950 1.00 78.75 415 SER A O 1
ATOM 3364 N N . LEU A 1 416 ? -8.014 -2.016 6.371 1.00 77.44 416 LEU A N 1
ATOM 3365 C CA . LEU A 1 416 ? -8.720 -3.261 6.657 1.00 77.44 416 LEU A CA 1
ATOM 3366 C C . LEU A 1 416 ? -9.346 -3.894 5.399 1.00 77.44 416 LEU A C 1
ATOM 3368 O O . LEU A 1 416 ? -9.470 -5.107 5.307 1.00 77.44 416 LEU A O 1
ATOM 3372 N N . HIS A 1 417 ? -9.667 -3.092 4.381 1.00 78.19 417 HIS A N 1
ATOM 3373 C CA . HIS A 1 417 ? -10.166 -3.600 3.103 1.00 78.19 417 HIS A CA 1
ATOM 3374 C C . HIS A 1 417 ? -9.132 -4.452 2.344 1.00 78.19 417 HIS A C 1
ATOM 3376 O O . HIS A 1 417 ? -9.494 -5.374 1.610 1.00 78.19 417 HIS A O 1
ATOM 3382 N N . LEU A 1 418 ? -7.840 -4.147 2.510 1.00 78.25 418 LEU A N 1
ATOM 3383 C CA . LEU A 1 418 ? -6.754 -4.861 1.836 1.00 78.25 418 LEU A CA 1
ATOM 3384 C C . LEU A 1 418 ? -6.201 -6.032 2.648 1.00 78.25 418 LEU A C 1
ATOM 3386 O O . LEU A 1 418 ? -5.527 -6.885 2.072 1.00 78.25 418 LEU A O 1
ATOM 3390 N N . TYR A 1 419 ? -6.510 -6.093 3.943 1.00 81.88 419 TYR A N 1
ATOM 3391 C CA . TYR A 1 419 ? -6.191 -7.242 4.782 1.00 81.88 419 TYR A CA 1
ATOM 3392 C C . TYR A 1 419 ? -6.813 -8.507 4.192 1.00 81.88 419 TYR A C 1
ATOM 3394 O O . TYR A 1 419 ? -7.993 -8.479 3.857 1.00 81.88 419 TYR A O 1
ATOM 3402 N N . LYS A 1 420 ? -6.043 -9.587 4.005 1.00 81.31 420 LYS A N 1
ATOM 3403 C CA . LYS A 1 420 ? -6.463 -10.830 3.315 1.00 81.31 420 LYS A CA 1
ATOM 3404 C C . LYS A 1 420 ? -7.117 -10.617 1.936 1.00 81.31 420 LYS A C 1
ATOM 3406 O O . LYS A 1 420 ? -8.015 -11.363 1.551 1.00 81.31 420 LYS A O 1
ATOM 3411 N N . ALA A 1 421 ? -6.723 -9.578 1.195 1.00 85.62 421 ALA A N 1
ATOM 3412 C CA . ALA A 1 421 ? -7.163 -9.394 -0.189 1.00 85.62 421 ALA A CA 1
ATOM 3413 C C . ALA A 1 421 ? -6.329 -10.257 -1.145 1.00 85.62 421 ALA A C 1
ATOM 3415 O O . ALA A 1 421 ? -5.138 -9.965 -1.298 1.00 85.62 421 ALA A O 1
ATOM 3416 N N . PRO A 1 422 ? -6.919 -11.264 -1.820 1.00 88.12 422 PRO A N 1
ATOM 3417 C CA . PRO A 1 422 ? -6.162 -12.127 -2.708 1.00 88.12 422 PRO A CA 1
ATOM 3418 C C . PRO A 1 422 ? -5.924 -11.469 -4.072 1.00 88.12 422 PRO A C 1
ATOM 3420 O O . PRO A 1 422 ? -6.786 -10.781 -4.629 1.00 88.12 422 PRO A O 1
ATOM 3423 N N . PHE A 1 423 ? -4.757 -11.733 -4.654 1.00 90.62 423 PHE A N 1
ATOM 3424 C CA . PHE A 1 423 ? -4.445 -11.394 -6.036 1.00 90.62 423 PHE A CA 1
ATOM 3425 C C . PHE A 1 423 ? -3.401 -12.352 -6.617 1.00 90.62 423 PHE A C 1
ATOM 3427 O O . PHE A 1 423 ? -2.253 -12.371 -6.179 1.00 90.62 423 PHE A O 1
ATOM 3434 N N . LEU A 1 424 ? -3.778 -13.113 -7.651 1.00 90.50 424 LEU A N 1
ATOM 3435 C CA . LEU A 1 424 ? -2.921 -14.133 -8.272 1.00 90.50 424 LEU A CA 1
ATOM 3436 C C . LEU A 1 424 ? -2.395 -15.142 -7.227 1.00 90.50 424 LEU A C 1
ATOM 3438 O O . LEU A 1 424 ? -3.190 -15.871 -6.646 1.00 90.50 424 LEU A O 1
ATOM 3442 N N . TRP A 1 425 ? -1.080 -15.187 -6.986 1.00 90.25 425 TRP A N 1
ATOM 3443 C CA . TRP A 1 425 ? -0.436 -16.041 -5.975 1.00 90.25 425 TRP A CA 1
ATOM 3444 C C . TRP A 1 425 ? -0.367 -15.403 -4.578 1.00 90.25 425 TRP A C 1
ATOM 3446 O O . TRP A 1 425 ? 0.128 -16.026 -3.641 1.00 90.25 425 TRP A O 1
ATOM 3456 N N . ILE A 1 426 ? -0.798 -14.147 -4.439 1.00 89.81 426 ILE A N 1
ATOM 3457 C CA . ILE A 1 426 ? -0.687 -13.364 -3.208 1.00 89.81 426 ILE A CA 1
ATOM 3458 C C . ILE A 1 426 ? -1.980 -13.552 -2.410 1.00 89.81 426 ILE A C 1
ATOM 3460 O O . ILE A 1 426 ? -3.039 -13.156 -2.900 1.00 89.81 426 ILE A O 1
ATOM 3464 N N . PRO A 1 427 ? -1.926 -14.114 -1.192 1.00 84.19 427 PRO A N 1
ATOM 3465 C CA . PRO A 1 427 ? -3.114 -14.290 -0.359 1.00 84.19 427 PRO A CA 1
ATOM 3466 C C . PRO A 1 427 ? -3.534 -13.002 0.372 1.00 84.19 427 PRO A C 1
ATOM 3468 O O . PRO A 1 427 ? -4.705 -12.844 0.707 1.00 84.19 427 PRO A O 1
ATOM 3471 N N . ASP A 1 428 ? -2.599 -12.077 0.614 1.00 85.25 428 ASP A N 1
ATOM 3472 C CA . ASP A 1 428 ? -2.841 -10.821 1.331 1.00 85.25 428 ASP A CA 1
ATOM 3473 C C . ASP A 1 428 ? -2.018 -9.670 0.729 1.00 85.25 428 ASP A C 1
ATOM 3475 O O . ASP A 1 428 ? -0.788 -9.664 0.792 1.00 85.25 428 ASP A O 1
ATOM 3479 N N . LEU A 1 429 ? -2.698 -8.677 0.144 1.00 87.12 429 LEU A N 1
ATOM 3480 C CA . LEU A 1 429 ? -2.063 -7.485 -0.431 1.00 87.12 429 LEU A CA 1
ATOM 3481 C C . LEU A 1 429 ? -1.511 -6.500 0.616 1.00 87.12 429 LEU A C 1
ATOM 3483 O O . LEU A 1 429 ? -0.661 -5.676 0.272 1.00 87.12 429 LEU A O 1
ATOM 3487 N N . SER A 1 430 ? -1.977 -6.549 1.864 1.00 85.00 430 SER A N 1
ATOM 3488 C CA . SER A 1 430 ? -1.502 -5.683 2.952 1.00 85.00 430 SER A CA 1
ATOM 3489 C C . SER A 1 430 ? -0.237 -6.212 3.637 1.00 85.00 430 SER A C 1
ATOM 3491 O O . SER A 1 430 ? 0.520 -5.429 4.218 1.00 85.00 430 SER A O 1
ATOM 3493 N N . ALA A 1 431 ? 0.014 -7.520 3.533 1.00 83.12 431 ALA A N 1
ATOM 3494 C CA . ALA A 1 431 ? 1.209 -8.193 4.032 1.00 83.12 431 ALA A CA 1
ATOM 3495 C C . ALA A 1 431 ? 2.311 -8.262 2.961 1.00 83.12 431 ALA A C 1
ATOM 3497 O O . ALA A 1 431 ? 2.102 -7.885 1.809 1.00 83.12 431 ALA A O 1
ATOM 3498 N N . ARG A 1 432 ? 3.510 -8.724 3.335 1.00 86.12 432 ARG A N 1
ATOM 3499 C CA . ARG A 1 432 ? 4.616 -8.971 2.388 1.00 86.12 432 ARG A CA 1
ATOM 3500 C C . ARG A 1 432 ? 4.289 -10.119 1.425 1.00 86.12 432 ARG A C 1
ATOM 3502 O O . ARG A 1 432 ? 3.546 -11.025 1.789 1.00 86.12 432 ARG A O 1
ATOM 3509 N N . ASP A 1 433 ? 4.882 -10.111 0.228 1.00 86.81 433 ASP A N 1
ATOM 3510 C CA . ASP A 1 433 ? 4.763 -11.238 -0.712 1.00 86.81 433 ASP A CA 1
ATOM 3511 C C . ASP A 1 433 ? 5.416 -12.494 -0.098 1.00 86.81 433 ASP A C 1
ATOM 3513 O O . ASP A 1 433 ? 6.631 -12.480 0.121 1.00 86.81 433 ASP A O 1
ATOM 3517 N N . PRO A 1 434 ? 4.657 -13.574 0.175 1.00 86.38 434 PRO A N 1
ATOM 3518 C CA . PRO A 1 434 ? 5.192 -14.767 0.830 1.00 86.38 434 PRO A CA 1
ATOM 3519 C C . PRO A 1 434 ? 6.242 -15.504 -0.011 1.00 86.38 434 PRO A C 1
ATOM 3521 O O . PRO A 1 434 ? 7.092 -16.192 0.549 1.00 86.38 434 PRO A O 1
ATOM 3524 N N . TYR A 1 435 ? 6.205 -15.358 -1.340 1.00 90.50 435 TYR A N 1
ATOM 3525 C CA . TYR A 1 435 ? 7.104 -16.057 -2.262 1.00 90.50 435 TYR A CA 1
ATOM 3526 C C . TYR A 1 435 ? 8.173 -15.144 -2.876 1.00 90.50 435 TYR A C 1
ATOM 3528 O O . TYR A 1 435 ? 8.995 -15.608 -3.663 1.00 90.50 435 TYR A O 1
ATOM 3536 N N . PHE A 1 436 ? 8.165 -13.847 -2.546 1.00 90.12 436 PHE A N 1
ATOM 3537 C CA . PHE A 1 436 ? 9.084 -12.834 -3.082 1.00 90.12 436 PHE A CA 1
ATOM 3538 C C . PHE A 1 436 ? 9.150 -12.763 -4.625 1.00 90.12 436 PHE A C 1
ATOM 3540 O O . PHE A 1 436 ? 10.129 -12.269 -5.193 1.00 90.12 436 PHE A O 1
ATOM 3547 N N . ILE A 1 437 ? 8.090 -13.194 -5.317 1.00 92.12 437 ILE A N 1
ATOM 3548 C CA . ILE A 1 437 ? 8.001 -13.167 -6.784 1.00 92.12 437 ILE A CA 1
ATOM 3549 C C . ILE A 1 437 ? 7.922 -11.716 -7.276 1.00 92.12 437 ILE A C 1
ATOM 3551 O O . ILE A 1 437 ? 8.617 -11.346 -8.221 1.00 92.12 437 ILE A O 1
ATOM 3555 N N . LEU A 1 438 ? 7.125 -10.863 -6.623 1.00 90.75 438 LEU A N 1
ATOM 3556 C CA . LEU A 1 438 ? 7.007 -9.439 -6.961 1.00 90.75 438 LEU A CA 1
ATOM 3557 C C . LEU A 1 438 ? 8.348 -8.690 -6.853 1.00 90.75 438 LEU A C 1
ATOM 3559 O O . LEU A 1 438 ? 8.736 -8.062 -7.841 1.00 90.75 438 LEU A O 1
ATOM 3563 N N . PRO A 1 439 ? 9.081 -8.756 -5.720 1.00 90.44 439 PRO A N 1
ATOM 3564 C CA . PRO A 1 439 ? 10.441 -8.228 -5.612 1.00 90.44 439 PRO A CA 1
ATOM 3565 C C . PRO A 1 439 ? 11.351 -8.657 -6.765 1.00 90.44 439 PRO A C 1
ATOM 3567 O O . PRO A 1 439 ? 11.981 -7.809 -7.396 1.00 90.44 439 PRO A O 1
ATOM 3570 N N . LEU A 1 440 ? 11.368 -9.951 -7.103 1.00 91.50 440 LEU A N 1
ATOM 3571 C CA . LEU A 1 440 ? 12.175 -10.466 -8.209 1.00 91.50 440 LEU A CA 1
ATOM 3572 C C . LEU A 1 440 ? 11.780 -9.821 -9.547 1.00 91.50 440 LEU A C 1
ATOM 3574 O O . LEU A 1 440 ? 12.641 -9.311 -10.263 1.00 91.50 440 LEU A O 1
ATOM 3578 N N . LEU A 1 441 ? 10.482 -9.769 -9.855 1.00 91.25 441 LEU A N 1
ATOM 3579 C CA . LEU A 1 441 ? 9.965 -9.167 -11.087 1.00 91.25 441 LEU A CA 1
ATOM 3580 C C . LEU A 1 441 ? 10.285 -7.668 -11.196 1.00 91.25 441 LEU A C 1
ATOM 3582 O O . LEU A 1 441 ? 10.630 -7.193 -12.282 1.00 91.25 441 LEU A O 1
ATOM 3586 N N . ILE A 1 442 ? 10.209 -6.920 -10.089 1.00 90.31 442 ILE A N 1
ATOM 3587 C CA . ILE A 1 442 ? 10.599 -5.501 -10.034 1.00 90.31 442 ILE A CA 1
ATOM 3588 C C . ILE A 1 442 ? 12.067 -5.350 -10.431 1.00 90.31 442 ILE A C 1
ATOM 3590 O O . ILE A 1 442 ? 12.393 -4.529 -11.292 1.00 90.31 442 ILE A O 1
ATOM 3594 N N . VAL A 1 443 ? 12.947 -6.159 -9.837 1.00 89.06 443 VAL A N 1
ATOM 3595 C CA . VAL A 1 443 ? 14.391 -6.111 -10.093 1.00 89.06 443 VAL A CA 1
ATOM 3596 C C . VAL A 1 443 ? 14.702 -6.454 -11.537 1.00 89.06 443 VAL A C 1
ATOM 3598 O O . VAL A 1 443 ? 15.418 -5.701 -12.197 1.00 89.06 443 VAL A O 1
ATOM 3601 N N . THR A 1 444 ? 14.123 -7.533 -12.063 1.00 89.19 444 THR A N 1
ATOM 3602 C CA . THR A 1 444 ? 14.290 -7.915 -13.467 1.00 89.19 444 THR A CA 1
ATOM 3603 C C . THR A 1 444 ? 13.846 -6.784 -14.393 1.00 89.19 444 THR A C 1
ATOM 3605 O O . THR A 1 444 ? 14.587 -6.405 -15.300 1.00 89.19 444 THR A O 1
ATOM 3608 N N . CYS A 1 445 ? 12.686 -6.173 -14.131 1.00 87.31 445 CYS A N 1
ATOM 3609 C CA . CYS A 1 445 ? 12.178 -5.062 -14.933 1.00 87.31 445 CYS A CA 1
ATOM 3610 C C . CYS A 1 445 ? 13.112 -3.838 -14.883 1.00 87.31 445 CYS A C 1
ATOM 3612 O O . CYS A 1 445 ? 13.405 -3.234 -15.916 1.00 87.31 445 CYS A O 1
ATOM 3614 N N . MET A 1 446 ? 13.643 -3.500 -13.704 1.00 85.06 446 MET A N 1
ATOM 36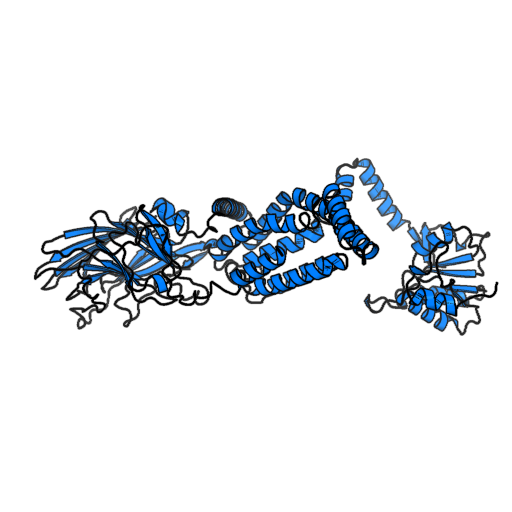15 C CA . MET A 1 446 ? 14.582 -2.387 -13.534 1.00 85.06 446 MET A CA 1
ATOM 3616 C C . MET A 1 446 ? 15.953 -2.648 -14.169 1.00 85.06 446 MET A C 1
ATOM 3618 O O . MET A 1 446 ? 16.553 -1.723 -14.714 1.00 85.06 446 MET A O 1
ATOM 3622 N N . ILE A 1 447 ? 16.447 -3.889 -14.156 1.00 86.19 447 ILE A N 1
ATOM 3623 C CA . ILE A 1 447 ? 17.691 -4.270 -14.844 1.00 86.19 447 ILE A CA 1
ATOM 3624 C C . ILE A 1 447 ? 17.517 -4.149 -16.359 1.00 86.19 447 ILE A C 1
ATOM 3626 O O . ILE A 1 447 ? 18.366 -3.556 -17.031 1.00 86.19 447 ILE A O 1
ATOM 3630 N N . VAL A 1 448 ? 16.399 -4.649 -16.894 1.00 85.31 448 VAL A N 1
ATOM 3631 C CA . VAL A 1 448 ? 16.058 -4.496 -18.315 1.00 85.31 448 VAL A CA 1
ATOM 3632 C C . VAL A 1 448 ? 15.982 -3.012 -18.672 1.00 85.31 448 VAL A C 1
ATOM 3634 O O . VAL A 1 448 ? 16.619 -2.586 -19.631 1.00 85.31 448 VAL A O 1
ATOM 3637 N N . GLN A 1 449 ? 15.328 -2.181 -17.861 1.00 77.12 449 GLN A N 1
ATOM 3638 C CA . GLN A 1 449 ? 15.323 -0.727 -18.059 1.00 77.12 449 GLN A CA 1
ATOM 3639 C C . GLN A 1 449 ? 16.723 -0.115 -18.048 1.00 77.12 449 GLN A C 1
ATOM 3641 O O . GLN A 1 449 ? 17.060 0.670 -18.935 1.00 77.12 449 GLN A O 1
ATOM 3646 N N . ALA A 1 450 ? 17.565 -0.498 -17.089 1.00 80.81 450 ALA A N 1
ATOM 3647 C CA . ALA A 1 450 ? 18.927 0.005 -16.988 1.00 80.81 450 ALA A CA 1
ATOM 3648 C C . ALA A 1 450 ? 19.776 -0.356 -18.218 1.00 80.81 450 ALA A C 1
ATOM 3650 O O . ALA A 1 450 ? 20.625 0.439 -18.619 1.00 80.81 450 ALA A O 1
ATOM 3651 N N . SER A 1 451 ? 19.535 -1.510 -18.853 1.00 79.19 451 SER A N 1
ATOM 3652 C CA . SER A 1 451 ? 20.239 -1.905 -20.081 1.00 79.19 451 SER A CA 1
ATOM 3653 C C . SER A 1 451 ? 19.950 -1.001 -21.287 1.00 79.19 451 SER A C 1
ATOM 3655 O O . SER A 1 451 ? 20.800 -0.897 -22.167 1.00 79.19 451 SER A O 1
ATOM 3657 N N . THR A 1 452 ? 18.818 -0.288 -21.300 1.00 73.38 452 THR A N 1
ATOM 3658 C CA . THR A 1 452 ? 18.474 0.669 -22.372 1.00 73.38 452 THR A CA 1
ATOM 3659 C C . THR A 1 452 ? 19.190 2.021 -22.245 1.00 73.38 452 THR A C 1
ATOM 3661 O O . THR A 1 452 ? 19.115 2.849 -23.154 1.00 73.38 452 THR A O 1
ATOM 3664 N N . LEU A 1 453 ? 19.879 2.266 -21.124 1.00 69.50 453 LEU A N 1
ATOM 3665 C CA . LEU A 1 453 ? 20.577 3.519 -20.835 1.00 69.50 453 LEU A CA 1
ATOM 3666 C C . LEU A 1 453 ? 22.058 3.467 -21.245 1.00 69.50 453 LEU A C 1
ATOM 3668 O O . LEU A 1 453 ? 22.723 2.435 -21.155 1.00 69.50 453 LEU A O 1
ATOM 3672 N N . ASP A 1 454 ? 22.607 4.633 -21.601 1.00 68.44 454 ASP A N 1
ATOM 3673 C CA . ASP A 1 454 ? 24.042 4.825 -21.848 1.00 68.44 454 ASP A CA 1
ATOM 3674 C C . ASP A 1 454 ? 24.893 4.396 -20.634 1.00 68.44 454 ASP A C 1
ATOM 3676 O O . ASP A 1 454 ? 24.451 4.484 -19.486 1.00 68.44 454 ASP A O 1
ATOM 3680 N N . LYS A 1 455 ? 26.170 4.032 -20.852 1.00 70.38 455 LYS A N 1
ATOM 3681 C CA . LYS A 1 455 ? 27.103 3.566 -19.795 1.00 70.38 455 LYS A CA 1
ATOM 3682 C C . LYS A 1 455 ? 27.124 4.455 -18.539 1.00 70.38 455 LYS A C 1
ATOM 3684 O O . LYS A 1 455 ? 27.210 3.938 -17.429 1.00 70.38 455 LYS A O 1
ATOM 3689 N N . GLN A 1 456 ? 27.017 5.773 -18.712 1.00 66.50 456 GLN A N 1
ATOM 3690 C CA . GLN A 1 456 ? 27.029 6.750 -17.619 1.00 66.50 456 GLN A CA 1
ATOM 3691 C C . GLN A 1 456 ? 25.707 6.795 -16.824 1.00 66.50 456 GLN A C 1
ATOM 3693 O O . GLN A 1 456 ? 25.725 7.123 -15.641 1.00 66.50 456 GLN A O 1
ATOM 3698 N N . GLY A 1 457 ? 24.576 6.429 -17.439 1.00 68.75 457 GLY A N 1
ATOM 3699 C CA . GLY A 1 457 ? 23.260 6.329 -16.792 1.00 68.75 457 GLY A CA 1
ATOM 3700 C C . GLY A 1 457 ? 22.926 4.926 -16.270 1.00 68.75 457 GLY A C 1
ATOM 3701 O O . GLY A 1 457 ? 22.194 4.790 -15.294 1.00 68.75 457 GLY A O 1
ATOM 3702 N N . ARG A 1 458 ? 23.511 3.877 -16.862 1.00 75.81 458 ARG A N 1
ATOM 3703 C CA . ARG A 1 458 ? 23.266 2.478 -16.484 1.00 75.81 458 ARG A CA 1
ATOM 3704 C C . ARG A 1 458 ? 23.750 2.143 -15.074 1.00 75.81 458 ARG A C 1
ATOM 3706 O O . ARG A 1 458 ? 23.045 1.483 -14.322 1.00 75.81 458 ARG A O 1
ATOM 3713 N N . MET A 1 459 ? 24.943 2.604 -14.704 1.00 75.88 459 MET A N 1
ATOM 3714 C CA . MET A 1 459 ? 25.545 2.307 -13.400 1.00 75.88 459 MET A CA 1
ATOM 3715 C C . MET A 1 459 ? 24.735 2.868 -12.212 1.00 75.88 459 MET A C 1
ATOM 3717 O O . MET A 1 459 ? 24.433 2.096 -11.302 1.00 75.88 459 MET A O 1
ATOM 3721 N N . PRO A 1 460 ? 24.293 4.146 -12.210 1.00 78.00 460 PRO A N 1
ATOM 3722 C CA . PRO A 1 460 ? 23.396 4.633 -11.161 1.00 78.00 460 PRO A CA 1
ATOM 3723 C C . PRO A 1 460 ? 22.006 3.978 -11.203 1.00 78.00 460 PRO A C 1
ATOM 3725 O O . PRO A 1 460 ? 21.428 3.753 -10.143 1.00 78.00 460 PRO A O 1
ATOM 3728 N N . ALA A 1 461 ? 21.476 3.624 -12.380 1.00 78.50 461 ALA A N 1
ATOM 3729 C CA . ALA A 1 461 ? 20.189 2.928 -12.486 1.00 78.50 461 ALA A CA 1
ATOM 3730 C C . ALA A 1 461 ? 20.227 1.519 -11.864 1.00 78.50 461 ALA A C 1
ATOM 3732 O O . ALA A 1 461 ? 19.319 1.157 -11.120 1.00 78.50 461 ALA A O 1
ATOM 3733 N N . LEU A 1 462 ? 21.300 0.754 -12.095 1.00 82.75 462 LEU A N 1
ATOM 3734 C CA . LEU A 1 462 ? 21.501 -0.560 -11.471 1.00 82.75 462 LEU A CA 1
ATOM 3735 C C . LEU A 1 462 ? 21.651 -0.464 -9.946 1.00 82.75 462 LEU A C 1
ATOM 3737 O O . LEU A 1 462 ? 21.112 -1.301 -9.227 1.00 82.75 462 LEU A O 1
ATOM 3741 N N . ALA A 1 463 ? 22.330 0.569 -9.439 1.00 82.19 463 ALA A N 1
ATOM 3742 C CA . ALA A 1 463 ? 22.4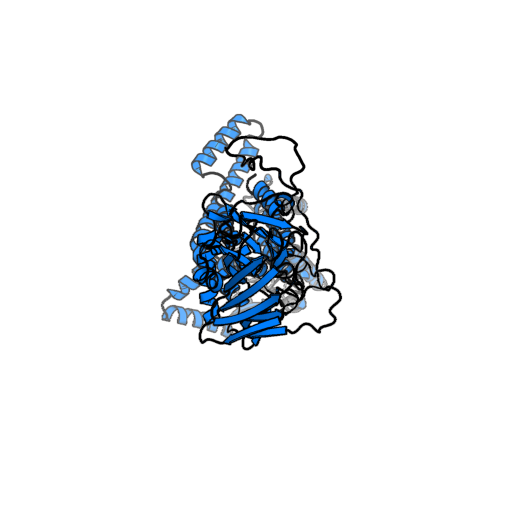34 0.797 -7.998 1.00 82.19 463 ALA A CA 1
ATOM 3743 C C . ALA A 1 463 ? 21.059 1.074 -7.361 1.00 82.19 463 ALA A C 1
ATOM 3745 O O . ALA A 1 463 ? 20.734 0.504 -6.322 1.00 82.19 463 ALA A O 1
ATOM 3746 N N . VAL A 1 464 ? 20.226 1.899 -8.006 1.00 82.88 464 VAL A N 1
ATOM 3747 C CA . VAL A 1 464 ? 18.844 2.150 -7.559 1.00 82.88 464 VAL A CA 1
ATOM 3748 C C . VAL A 1 464 ? 18.006 0.872 -7.614 1.00 82.88 464 VAL A C 1
ATOM 3750 O O . VAL A 1 464 ? 17.274 0.600 -6.667 1.00 82.88 464 VAL A O 1
ATOM 3753 N N . ALA A 1 465 ? 18.149 0.063 -8.668 1.00 83.94 465 ALA A N 1
ATOM 3754 C CA . ALA A 1 465 ? 17.455 -1.218 -8.789 1.00 83.94 465 ALA A CA 1
ATOM 3755 C C . ALA A 1 465 ? 17.782 -2.162 -7.622 1.00 83.94 465 ALA A C 1
ATOM 3757 O O . ALA A 1 465 ? 16.878 -2.771 -7.062 1.00 83.94 465 ALA A O 1
ATOM 3758 N N . LEU A 1 466 ? 19.052 -2.234 -7.209 1.00 83.19 466 LEU A N 1
ATOM 3759 C CA . LEU A 1 466 ? 19.492 -3.070 -6.089 1.00 83.19 466 LEU A CA 1
ATOM 3760 C C . LEU A 1 466 ? 18.968 -2.565 -4.735 1.00 83.19 466 LEU A C 1
ATOM 3762 O O . LEU A 1 466 ? 18.559 -3.361 -3.895 1.00 83.19 466 LEU A O 1
ATOM 3766 N N . VAL A 1 467 ? 18.925 -1.246 -4.524 1.00 85.25 467 VAL A N 1
ATOM 3767 C CA . VAL A 1 467 ? 18.326 -0.670 -3.307 1.00 85.25 467 VAL A CA 1
ATOM 3768 C C . VAL A 1 467 ? 16.826 -0.959 -3.255 1.00 85.25 467 VAL A C 1
ATOM 3770 O O . VAL A 1 467 ? 16.322 -1.396 -2.224 1.00 85.25 467 VAL A O 1
ATOM 3773 N N . ILE A 1 468 ? 16.114 -0.757 -4.367 1.00 84.38 468 ILE A N 1
ATOM 3774 C CA . ILE A 1 468 ? 14.676 -1.042 -4.448 1.00 84.38 468 ILE A CA 1
ATOM 3775 C C . ILE A 1 468 ? 14.411 -2.541 -4.269 1.00 84.38 468 ILE A C 1
ATOM 3777 O O . ILE A 1 468 ? 13.457 -2.883 -3.577 1.00 84.38 468 ILE A O 1
ATOM 3781 N N . ALA A 1 469 ? 15.279 -3.417 -4.790 1.00 80.75 469 ALA A N 1
ATOM 3782 C CA . ALA A 1 469 ? 15.242 -4.857 -4.535 1.00 80.75 469 ALA A CA 1
ATOM 3783 C C . ALA A 1 469 ? 15.199 -5.148 -3.034 1.00 80.75 469 ALA A C 1
ATOM 3785 O O . ALA A 1 469 ? 14.250 -5.754 -2.543 1.00 80.75 469 ALA A O 1
ATOM 3786 N N . ALA A 1 470 ? 16.205 -4.653 -2.308 1.00 83.69 470 ALA A N 1
ATOM 3787 C CA . ALA A 1 470 ? 16.354 -4.902 -0.885 1.00 83.69 470 ALA A CA 1
ATOM 3788 C C . ALA A 1 470 ? 15.158 -4.358 -0.093 1.00 83.69 470 ALA A C 1
ATOM 3790 O O . ALA A 1 470 ? 14.651 -5.038 0.794 1.00 83.69 470 ALA A O 1
ATOM 3791 N N . VAL A 1 471 ? 14.688 -3.146 -0.419 1.00 84.19 471 VAL A N 1
ATOM 3792 C CA . VAL A 1 471 ? 13.532 -2.533 0.256 1.00 84.19 471 VAL A CA 1
ATOM 3793 C C . VAL A 1 471 ? 12.256 -3.332 -0.020 1.00 84.19 471 VAL A C 1
ATOM 3795 O O . VAL A 1 471 ? 11.500 -3.599 0.910 1.00 84.19 471 VAL A O 1
ATOM 3798 N N . SER A 1 472 ? 12.026 -3.750 -1.271 1.00 84.62 472 SER A N 1
ATOM 3799 C CA . SER A 1 472 ? 10.782 -4.407 -1.708 1.00 84.62 472 SER A CA 1
ATOM 3800 C C . SER A 1 472 ? 10.480 -5.729 -1.003 1.00 84.62 472 SER A C 1
ATOM 3802 O O . SER A 1 472 ? 9.314 -6.081 -0.867 1.00 84.62 472 SER A O 1
ATOM 3804 N N . ILE A 1 473 ? 11.501 -6.413 -0.480 1.00 84.75 473 ILE A N 1
ATOM 3805 C CA . ILE A 1 473 ? 11.361 -7.645 0.315 1.00 84.75 473 ILE A CA 1
ATOM 3806 C C . ILE A 1 473 ? 10.521 -7.406 1.580 1.00 84.75 473 ILE A C 1
ATOM 3808 O O . ILE A 1 473 ? 9.767 -8.282 1.997 1.00 84.75 473 ILE A O 1
ATOM 3812 N N . ASN A 1 474 ? 10.620 -6.213 2.172 1.00 82.12 474 ASN A N 1
ATOM 3813 C CA . ASN A 1 474 ? 9.910 -5.848 3.399 1.00 82.12 474 ASN A CA 1
ATOM 3814 C C . ASN A 1 474 ? 8.660 -4.988 3.146 1.00 82.12 474 ASN A C 1
ATOM 3816 O O . ASN A 1 474 ? 7.989 -4.592 4.098 1.00 82.12 474 ASN A O 1
ATOM 3820 N N . LEU A 1 475 ? 8.344 -4.668 1.887 1.00 85.38 475 LEU A N 1
ATOM 3821 C CA . LEU A 1 475 ? 7.144 -3.903 1.546 1.00 85.38 475 LEU A CA 1
ATOM 3822 C C . LEU A 1 475 ? 5.913 -4.808 1.477 1.00 85.38 475 LEU A C 1
ATOM 3824 O O . LEU A 1 475 ? 6.016 -6.005 1.202 1.00 85.38 475 LEU A O 1
ATOM 3828 N N . SER A 1 476 ? 4.729 -4.214 1.645 1.00 87.81 476 SER A N 1
ATOM 3829 C CA . SER A 1 476 ? 3.486 -4.923 1.349 1.00 87.81 476 SER A CA 1
ATOM 3830 C C . SER A 1 476 ? 3.421 -5.322 -0.126 1.00 87.81 476 SER A C 1
ATOM 3832 O O . SER A 1 476 ? 3.955 -4.645 -1.015 1.00 87.81 476 SER A O 1
ATOM 3834 N N . ALA A 1 477 ? 2.750 -6.431 -0.406 1.00 89.88 477 ALA A N 1
ATOM 3835 C CA . ALA A 1 477 ? 2.586 -6.971 -1.740 1.00 89.88 477 ALA A CA 1
ATOM 3836 C C . ALA A 1 477 ? 1.794 -6.003 -2.633 1.00 89.88 477 ALA A C 1
ATOM 3838 O O . ALA A 1 477 ? 2.140 -5.829 -3.798 1.00 89.88 477 ALA A O 1
ATOM 3839 N N . GLY A 1 478 ? 0.812 -5.280 -2.085 1.00 90.38 478 GLY A N 1
ATOM 3840 C CA . GLY A 1 478 ? 0.093 -4.223 -2.793 1.00 90.38 478 GLY A CA 1
ATOM 3841 C C . GLY A 1 478 ? 0.996 -3.059 -3.206 1.00 90.38 478 GLY A C 1
ATOM 3842 O O . GLY A 1 478 ? 0.909 -2.577 -4.338 1.00 90.38 478 GLY A O 1
ATOM 3843 N N . LEU A 1 479 ? 1.907 -2.621 -2.330 1.00 89.69 479 LEU A N 1
ATOM 3844 C CA . LEU A 1 479 ? 2.854 -1.559 -2.677 1.00 89.69 479 LEU A CA 1
ATOM 3845 C C . LEU A 1 479 ? 3.897 -2.050 -3.687 1.00 89.69 479 LEU A C 1
ATOM 3847 O O . LEU A 1 479 ? 4.234 -1.333 -4.628 1.00 89.69 479 LEU A O 1
ATOM 3851 N N . SER A 1 480 ? 4.360 -3.290 -3.541 1.00 91.19 480 SER A N 1
ATOM 3852 C CA . SER A 1 480 ? 5.242 -3.938 -4.514 1.00 91.19 480 SER A CA 1
ATOM 3853 C C . SER A 1 480 ? 4.566 -4.078 -5.882 1.00 91.19 480 SER A C 1
ATOM 3855 O O . SER A 1 480 ? 5.182 -3.781 -6.903 1.00 91.19 480 SER A O 1
ATOM 3857 N N . LEU A 1 481 ? 3.275 -4.418 -5.923 1.00 92.69 481 LEU A N 1
ATOM 3858 C CA . LEU A 1 481 ? 2.473 -4.458 -7.147 1.00 92.69 481 LEU A CA 1
ATOM 3859 C C . LEU A 1 481 ? 2.375 -3.075 -7.807 1.00 92.69 481 LEU A C 1
ATOM 3861 O O . LEU A 1 481 ? 2.539 -2.960 -9.024 1.00 92.69 481 LEU A O 1
ATOM 3865 N N . TYR A 1 482 ? 2.180 -2.009 -7.025 1.00 92.00 482 TYR A N 1
ATOM 3866 C CA . TYR A 1 482 ? 2.255 -0.631 -7.523 1.00 92.00 482 TYR A CA 1
ATOM 3867 C C . TYR A 1 482 ? 3.630 -0.311 -8.137 1.00 92.00 482 TYR A C 1
ATOM 3869 O O . TYR A 1 482 ? 3.700 0.226 -9.244 1.00 92.00 482 TYR A O 1
ATOM 3877 N N . ILE A 1 483 ? 4.736 -0.663 -7.468 1.00 90.00 483 ILE A N 1
ATOM 3878 C CA . ILE A 1 483 ? 6.093 -0.425 -7.995 1.00 90.00 483 ILE A CA 1
ATOM 3879 C C . ILE A 1 483 ? 6.313 -1.213 -9.289 1.00 90.00 483 ILE A C 1
ATOM 3881 O O . ILE A 1 483 ? 6.791 -0.642 -10.270 1.00 90.00 483 ILE A O 1
ATOM 3885 N N . PHE A 1 484 ? 5.943 -2.495 -9.306 1.00 91.31 484 PHE A N 1
ATOM 3886 C CA . PHE A 1 484 ? 6.091 -3.376 -10.460 1.00 91.31 484 PHE A CA 1
ATOM 3887 C C . PHE A 1 484 ? 5.325 -2.847 -11.673 1.00 91.31 484 PHE A C 1
ATOM 3889 O O . PHE A 1 484 ? 5.901 -2.655 -12.742 1.00 91.31 484 PHE A O 1
ATOM 3896 N N . THR A 1 485 ? 4.042 -2.535 -11.496 1.00 90.38 485 THR A N 1
ATOM 3897 C CA . THR A 1 485 ? 3.187 -1.991 -12.562 1.00 90.38 485 THR A CA 1
ATOM 3898 C C . THR A 1 485 ? 3.714 -0.648 -13.059 1.00 90.38 485 THR A C 1
ATOM 3900 O O . THR A 1 485 ? 3.846 -0.436 -14.265 1.00 90.38 485 THR A O 1
ATOM 3903 N N . SER A 1 486 ? 4.117 0.233 -12.138 1.00 86.69 486 SER A N 1
ATOM 3904 C CA . SER A 1 486 ? 4.767 1.505 -12.452 1.00 86.69 486 SER A CA 1
ATOM 3905 C C . SER A 1 486 ? 6.042 1.307 -13.274 1.00 86.69 486 SER A C 1
ATOM 3907 O O . SER A 1 486 ? 6.265 2.065 -14.217 1.00 86.69 486 SER A O 1
ATOM 3909 N N . ALA A 1 487 ? 6.877 0.326 -12.922 1.00 82.62 487 ALA A N 1
ATOM 3910 C CA . ALA A 1 487 ? 8.089 0.002 -13.660 1.00 82.62 487 ALA A CA 1
ATOM 3911 C C . ALA A 1 487 ? 7.740 -0.516 -15.061 1.00 82.62 487 ALA A C 1
ATOM 3913 O O . ALA A 1 487 ? 8.273 0.010 -16.028 1.00 82.62 487 ALA A O 1
ATOM 3914 N N . LEU A 1 488 ? 6.799 -1.450 -15.196 1.00 83.69 488 LEU A N 1
ATOM 3915 C CA . LEU A 1 488 ? 6.405 -2.048 -16.477 1.00 83.69 488 LEU A CA 1
ATOM 3916 C C . LEU A 1 488 ? 5.859 -1.026 -17.495 1.00 83.69 488 LEU A C 1
ATOM 3918 O O . LEU A 1 488 ? 6.143 -1.117 -18.690 1.00 83.69 488 LEU A O 1
ATOM 3922 N N . LEU A 1 489 ? 5.102 -0.029 -17.029 1.00 73.12 489 LEU A N 1
ATOM 3923 C CA . LEU A 1 489 ? 4.501 1.010 -17.877 1.00 73.12 489 LEU A CA 1
ATOM 3924 C C . LEU A 1 489 ? 5.531 1.968 -18.494 1.00 73.12 489 LEU A C 1
ATOM 3926 O O . LEU A 1 489 ? 5.292 2.501 -19.579 1.00 73.12 489 LEU A O 1
ATOM 3930 N N . VAL A 1 490 ? 6.671 2.192 -17.830 1.00 63.16 490 VAL A N 1
ATOM 3931 C CA . VAL A 1 490 ? 7.686 3.159 -18.280 1.00 63.16 490 VAL A CA 1
ATOM 3932 C C . VAL A 1 490 ? 8.323 2.743 -19.618 1.00 63.16 490 VAL A C 1
ATOM 3934 O O . VAL A 1 490 ? 8.271 3.556 -20.534 1.00 63.16 490 VAL A O 1
ATOM 3937 N N . PRO A 1 491 ? 8.843 1.516 -19.821 1.00 54.41 491 PRO A N 1
ATOM 3938 C CA . PRO A 1 491 ? 9.347 1.062 -21.121 1.00 54.41 491 PRO A CA 1
ATOM 3939 C C . PRO A 1 491 ? 8.299 1.097 -22.235 1.00 54.41 491 PRO A C 1
ATOM 3941 O O . PRO A 1 491 ? 8.598 1.520 -23.351 1.00 54.41 491 PRO A O 1
ATOM 3944 N N . TYR A 1 492 ? 7.072 0.660 -21.933 1.00 53.06 492 TYR A N 1
ATOM 3945 C CA . TYR A 1 492 ? 6.034 0.453 -22.942 1.00 53.06 492 TYR A CA 1
ATOM 3946 C C . TYR A 1 492 ? 5.504 1.787 -23.488 1.00 53.06 492 TYR A C 1
ATOM 3948 O O . TYR A 1 492 ? 5.451 1.992 -24.703 1.00 53.06 492 TYR A O 1
ATOM 3956 N N . LEU A 1 493 ? 5.217 2.743 -22.595 1.00 50.50 493 LEU A N 1
ATOM 3957 C CA . LEU A 1 493 ? 4.765 4.090 -22.963 1.00 50.50 493 LEU A CA 1
ATOM 3958 C C . LEU A 1 493 ? 5.914 5.011 -23.415 1.00 50.50 493 LEU A C 1
ATOM 3960 O O . LEU A 1 493 ? 5.681 5.936 -24.192 1.00 50.50 493 LEU A O 1
ATOM 3964 N N . ALA A 1 494 ? 7.159 4.767 -22.981 1.00 49.09 494 ALA A N 1
ATOM 3965 C CA . ALA A 1 494 ? 8.330 5.543 -23.408 1.00 49.09 494 ALA A CA 1
ATOM 3966 C C . ALA A 1 494 ? 8.925 5.100 -24.754 1.00 49.09 494 ALA A C 1
ATOM 3968 O O . ALA A 1 494 ? 9.939 5.662 -25.184 1.00 49.09 494 ALA A O 1
ATOM 3969 N N . SER A 1 495 ? 8.299 4.161 -25.470 1.00 53.16 495 SER A N 1
ATOM 3970 C CA . SER A 1 495 ? 8.603 3.918 -26.880 1.00 53.16 495 SER A CA 1
ATOM 3971 C C . SER A 1 495 ? 8.179 5.147 -27.711 1.00 53.16 495 SER A C 1
ATOM 3973 O O . SER A 1 495 ? 7.116 5.222 -28.322 1.00 53.16 495 SER A O 1
ATOM 3975 N N . LYS A 1 496 ? 9.042 6.175 -27.730 1.00 49.66 496 LYS A N 1
ATOM 3976 C CA . LYS A 1 496 ? 8.815 7.507 -28.338 1.00 49.66 496 LYS A CA 1
ATOM 3977 C C . LYS A 1 496 ? 8.394 7.467 -29.811 1.00 49.66 496 LYS A C 1
ATOM 3979 O O . LYS A 1 496 ? 7.896 8.469 -30.326 1.00 49.66 496 LYS A O 1
ATOM 3984 N N . ASN A 1 497 ? 8.590 6.330 -30.473 1.00 51.75 497 ASN A N 1
ATOM 3985 C CA . ASN A 1 497 ? 8.191 6.100 -31.852 1.00 51.75 497 ASN A CA 1
ATOM 3986 C C . ASN A 1 497 ? 6.777 5.517 -31.964 1.00 51.75 497 ASN A C 1
ATOM 3988 O O . ASN A 1 497 ? 6.071 5.906 -32.884 1.00 51.75 497 ASN A O 1
ATOM 3992 N N . ILE A 1 498 ? 6.313 4.685 -31.022 1.00 56.69 498 ILE A N 1
ATOM 3993 C CA . ILE A 1 498 ? 4.991 4.046 -31.124 1.00 56.69 498 ILE A CA 1
ATOM 3994 C C . ILE A 1 498 ? 3.885 5.085 -30.986 1.00 56.69 498 ILE A C 1
ATOM 3996 O O . ILE A 1 498 ? 2.998 5.103 -31.825 1.00 56.69 498 ILE A O 1
ATOM 4000 N N . TYR A 1 499 ? 3.964 6.018 -30.029 1.00 58.41 499 TYR A N 1
ATOM 4001 C CA . TYR A 1 499 ? 2.949 7.078 -29.922 1.00 58.41 499 TYR A CA 1
ATOM 4002 C C . TYR A 1 499 ? 2.903 7.966 -31.171 1.00 58.41 499 TYR A C 1
ATOM 4004 O O . TYR A 1 499 ? 1.827 8.316 -31.634 1.00 58.41 499 TYR A O 1
ATOM 4012 N N . LYS A 1 500 ? 4.056 8.324 -31.754 1.00 63.06 500 LYS A N 1
ATOM 4013 C CA . LYS A 1 500 ? 4.094 9.160 -32.967 1.00 63.06 500 LYS A CA 1
ATOM 4014 C C . LYS A 1 500 ? 3.546 8.428 -34.184 1.00 63.06 500 LYS A C 1
ATOM 4016 O O . LYS A 1 500 ? 2.812 9.026 -34.959 1.00 63.06 500 LYS A O 1
ATOM 4021 N N . VAL A 1 501 ? 3.902 7.155 -34.331 1.00 69.44 501 VAL A N 1
ATOM 4022 C CA . VAL A 1 501 ? 3.429 6.291 -35.414 1.00 69.44 501 VAL A CA 1
ATOM 4023 C C . VAL A 1 501 ? 1.932 6.018 -35.250 1.00 69.44 501 VAL A C 1
ATOM 4025 O O . VAL A 1 501 ? 1.180 6.217 -36.194 1.00 69.44 501 VAL A O 1
ATOM 4028 N N . ALA A 1 502 ? 1.473 5.682 -34.043 1.00 73.44 502 ALA A N 1
ATOM 4029 C CA . ALA A 1 502 ? 0.059 5.493 -33.728 1.00 73.44 502 ALA A CA 1
ATOM 4030 C C . ALA A 1 502 ? -0.743 6.784 -33.931 1.00 73.44 502 ALA A C 1
ATOM 4032 O O . ALA A 1 502 ? -1.759 6.761 -34.609 1.00 73.44 502 ALA A O 1
ATOM 4033 N N . ASN A 1 503 ? -0.264 7.926 -33.431 1.00 74.62 503 ASN A N 1
ATOM 4034 C CA . ASN A 1 503 ? -0.914 9.219 -33.637 1.00 74.62 503 ASN A CA 1
ATOM 4035 C C . ASN A 1 503 ? -0.959 9.602 -35.121 1.00 74.62 503 ASN A C 1
ATOM 4037 O O . ASN A 1 503 ? -1.963 10.137 -35.576 1.00 74.62 503 ASN A O 1
ATOM 4041 N N . HIS A 1 504 ? 0.102 9.315 -35.881 1.00 81.06 504 HIS A N 1
ATOM 4042 C CA . HIS A 1 504 ? 0.112 9.520 -37.326 1.00 81.06 504 HIS A CA 1
ATOM 4043 C C . HIS A 1 504 ? -0.942 8.655 -38.022 1.00 81.06 504 HIS A C 1
ATOM 4045 O O . HIS A 1 504 ? -1.679 9.187 -38.841 1.00 81.06 504 HIS A O 1
ATOM 4051 N N . PHE A 1 505 ? -1.068 7.372 -37.662 1.00 83.62 505 PHE A N 1
ATOM 4052 C CA . PHE A 1 505 ? -2.107 6.494 -38.207 1.00 83.62 505 PHE A CA 1
ATOM 4053 C C . PHE A 1 505 ? -3.521 6.901 -37.775 1.00 83.62 505 PHE A C 1
ATOM 4055 O O . PHE A 1 505 ? -4.419 6.861 -38.599 1.00 83.62 505 PHE A O 1
ATOM 4062 N N . LEU A 1 506 ? -3.728 7.363 -36.538 1.00 84.88 506 LEU A N 1
ATOM 4063 C CA . LEU A 1 506 ? -5.037 7.838 -36.063 1.00 84.88 506 LEU A CA 1
ATOM 4064 C C . LEU A 1 506 ? -5.513 9.115 -36.775 1.00 84.88 506 LEU A C 1
ATOM 4066 O O . LEU A 1 506 ? -6.712 9.339 -36.880 1.00 84.88 506 LEU A O 1
ATOM 4070 N N . HIS A 1 507 ? -4.584 9.949 -37.251 1.00 88.00 507 HIS A N 1
ATOM 4071 C CA . HIS A 1 507 ? -4.884 11.161 -38.026 1.00 88.00 507 HIS A CA 1
ATOM 4072 C C . HIS A 1 507 ? -4.753 10.944 -39.541 1.00 88.00 507 HIS A C 1
ATOM 4074 O O . HIS A 1 507 ? -4.878 11.894 -40.313 1.00 88.00 507 HIS A O 1
ATOM 4080 N N . MET A 1 508 ? -4.431 9.726 -39.979 1.00 90.00 508 MET A N 1
ATOM 4081 C CA . MET A 1 508 ? -4.301 9.406 -41.391 1.00 90.00 508 MET A CA 1
ATOM 4082 C C . MET A 1 508 ? -5.691 9.177 -41.981 1.00 90.00 508 MET A C 1
ATOM 4084 O O . MET A 1 508 ? -6.514 8.488 -41.386 1.00 90.00 508 MET A O 1
ATOM 4088 N N . ASP A 1 509 ? -5.943 9.737 -43.164 1.00 93.69 509 ASP A N 1
ATOM 4089 C CA . ASP A 1 509 ? -7.200 9.510 -43.877 1.00 93.69 509 ASP A CA 1
ATOM 4090 C C . ASP A 1 509 ? -7.438 8.006 -44.078 1.00 93.69 509 ASP A C 1
ATOM 4092 O O . ASP A 1 509 ? -6.522 7.272 -44.463 1.00 93.69 509 ASP A O 1
ATOM 4096 N N . GLU A 1 510 ? -8.679 7.560 -43.898 1.00 90.25 510 GLU A N 1
ATOM 4097 C CA . GLU A 1 510 ? -9.069 6.146 -43.985 1.00 90.25 510 GLU A CA 1
ATOM 4098 C C . GLU A 1 510 ? -8.609 5.494 -45.301 1.00 90.25 510 GLU A C 1
ATOM 4100 O O . GLU A 1 510 ? -8.019 4.413 -45.307 1.00 90.25 510 GLU A O 1
ATOM 4105 N N . LYS A 1 511 ? -8.721 6.230 -46.414 1.00 93.88 511 LYS A N 1
ATOM 4106 C CA . LYS A 1 511 ? -8.251 5.800 -47.739 1.00 93.88 511 LYS A CA 1
ATOM 4107 C C . LYS A 1 511 ? -6.740 5.530 -47.792 1.00 93.88 511 LYS A C 1
ATOM 4109 O O . LYS A 1 511 ? -6.301 4.624 -48.496 1.00 93.88 511 LYS A O 1
ATOM 4114 N N . LYS A 1 512 ? -5.924 6.307 -47.072 1.00 90.31 512 LYS A N 1
ATOM 4115 C CA . LYS A 1 512 ? -4.461 6.119 -47.022 1.00 90.31 512 LYS A CA 1
ATOM 4116 C C . LYS A 1 512 ? -4.082 4.935 -46.134 1.00 90.31 512 LYS A C 1
ATOM 4118 O O . LYS A 1 512 ? -3.157 4.203 -46.481 1.00 90.31 512 LYS A O 1
ATOM 4123 N N . ILE A 1 513 ? -4.806 4.722 -45.033 1.00 92.19 513 ILE A N 1
ATOM 4124 C CA . ILE A 1 513 ? -4.633 3.536 -44.181 1.00 92.19 513 ILE A CA 1
ATOM 4125 C C . ILE A 1 513 ? -4.935 2.274 -44.991 1.00 92.19 513 ILE A C 1
ATOM 4127 O O . ILE A 1 513 ? -4.137 1.339 -44.997 1.00 92.19 513 ILE A O 1
ATOM 4131 N N . GLU A 1 514 ? -6.041 2.266 -45.734 1.00 93.62 514 GLU A N 1
ATOM 4132 C CA . GLU A 1 514 ? -6.420 1.133 -46.576 1.00 93.62 514 GLU A CA 1
ATOM 4133 C C . GLU A 1 514 ? -5.378 0.856 -47.671 1.00 93.62 514 GLU A C 1
ATOM 4135 O O . GLU A 1 514 ? -4.980 -0.295 -47.879 1.00 93.62 514 GLU A O 1
ATOM 4140 N N . GLN A 1 515 ? -4.859 1.907 -48.317 1.00 93.31 515 GLN A N 1
ATOM 4141 C CA . GLN A 1 515 ? -3.754 1.798 -49.275 1.00 93.31 515 GLN A CA 1
ATOM 4142 C C . GLN A 1 515 ? -2.491 1.213 -48.635 1.00 93.31 515 GLN A C 1
ATOM 4144 O O . GLN A 1 515 ? -1.868 0.327 -49.219 1.00 93.31 515 GLN A O 1
ATOM 4149 N N . PHE A 1 516 ? -2.125 1.659 -47.432 1.00 91.88 516 PHE A N 1
ATOM 4150 C CA . PHE A 1 516 ? -0.969 1.142 -46.703 1.00 91.88 516 PHE A CA 1
ATOM 4151 C C . PHE A 1 516 ? -1.135 -0.340 -46.342 1.00 91.88 516 PHE A C 1
ATOM 4153 O O . PHE A 1 516 ? -0.246 -1.149 -46.612 1.00 91.88 516 PHE A O 1
ATOM 4160 N N . CYS A 1 517 ? -2.290 -0.722 -45.789 1.00 92.06 517 CYS A N 1
ATOM 4161 C CA . CYS A 1 517 ? -2.604 -2.114 -45.474 1.00 92.06 517 CYS A CA 1
ATOM 4162 C C . CYS A 1 517 ? -2.580 -2.997 -46.726 1.00 92.06 517 CYS A C 1
ATOM 4164 O O . CYS A 1 517 ? -2.054 -4.110 -46.684 1.00 92.06 517 CYS A O 1
ATOM 4166 N N . THR A 1 518 ? -3.115 -2.499 -47.841 1.00 94.69 518 THR A N 1
ATOM 4167 C CA . THR A 1 518 ? -3.106 -3.209 -49.124 1.00 94.69 518 THR A CA 1
ATOM 4168 C C . THR A 1 518 ? -1.685 -3.381 -49.643 1.00 94.69 518 THR A C 1
ATOM 4170 O O . THR A 1 518 ? -1.300 -4.501 -49.955 1.00 94.69 518 THR A O 1
ATOM 4173 N N . ALA A 1 519 ? -0.862 -2.329 -49.634 1.00 92.50 519 ALA A N 1
ATOM 4174 C CA . ALA A 1 519 ? 0.540 -2.404 -50.044 1.00 92.50 519 ALA A CA 1
ATOM 4175 C C . ALA A 1 519 ? 1.345 -3.410 -49.202 1.00 92.50 519 ALA A C 1
ATOM 4177 O O . ALA A 1 519 ? 2.169 -4.147 -49.739 1.00 92.50 519 ALA A O 1
ATOM 4178 N N . LEU A 1 520 ? 1.083 -3.485 -47.892 1.00 92.31 520 LEU A N 1
ATOM 4179 C CA . LEU A 1 520 ? 1.735 -4.445 -47.001 1.00 92.31 520 LEU A CA 1
ATOM 4180 C C . LEU A 1 520 ? 1.325 -5.895 -47.315 1.00 92.31 520 LEU A C 1
ATOM 4182 O O . LEU A 1 520 ? 2.184 -6.778 -47.393 1.00 92.31 520 LEU A O 1
ATOM 4186 N N . ARG A 1 521 ? 0.021 -6.145 -47.509 1.00 93.00 521 ARG A N 1
ATOM 4187 C CA . ARG A 1 521 ? -0.493 -7.467 -47.910 1.00 93.00 521 ARG A CA 1
ATOM 4188 C C . ARG A 1 521 ? 0.068 -7.879 -49.267 1.00 93.00 521 ARG A C 1
ATOM 4190 O O . ARG A 1 521 ? 0.546 -9.003 -49.409 1.00 93.00 521 ARG A O 1
ATOM 4197 N N . ASP A 1 522 ? 0.071 -6.958 -50.223 1.00 93.00 522 ASP A N 1
ATOM 4198 C CA . ASP A 1 522 ? 0.612 -7.164 -51.560 1.00 93.00 522 ASP A CA 1
ATOM 4199 C C . ASP A 1 522 ? 2.102 -7.487 -51.514 1.00 93.00 522 ASP A C 1
ATOM 4201 O O . ASP A 1 522 ? 2.519 -8.464 -52.127 1.00 93.00 522 ASP A O 1
ATOM 4205 N N . ALA A 1 523 ? 2.899 -6.743 -50.742 1.00 91.12 523 ALA A N 1
ATOM 4206 C CA . ALA A 1 523 ? 4.317 -7.037 -50.573 1.00 91.12 523 ALA A CA 1
ATOM 4207 C C . ALA A 1 523 ? 4.529 -8.451 -50.009 1.00 91.12 523 ALA A C 1
ATOM 4209 O O . ALA A 1 523 ? 5.342 -9.209 -50.531 1.00 91.12 523 ALA A O 1
ATOM 4210 N N . LYS A 1 524 ? 3.757 -8.865 -48.997 1.00 90.62 524 LYS A N 1
ATOM 4211 C CA . LYS A 1 524 ? 3.867 -10.216 -48.427 1.00 90.62 524 LYS A CA 1
ATOM 4212 C C . LYS A 1 524 ? 3.462 -11.319 -49.414 1.00 90.62 524 LYS A C 1
ATOM 4214 O O . LYS A 1 524 ? 4.060 -12.394 -49.391 1.00 90.62 524 LYS A O 1
ATOM 4219 N N . ALA A 1 525 ? 2.455 -11.073 -50.251 1.00 90.81 525 ALA A N 1
ATOM 4220 C CA . ALA A 1 525 ? 1.957 -12.041 -51.226 1.00 90.81 525 ALA A CA 1
ATOM 4221 C C . ALA A 1 525 ? 2.846 -12.136 -52.479 1.00 90.81 525 ALA A C 1
ATOM 4223 O O . ALA A 1 525 ? 3.057 -13.230 -53.012 1.00 90.81 525 ALA A O 1
ATOM 4224 N N . LYS A 1 526 ? 3.360 -10.994 -52.947 1.00 92.38 526 LYS A N 1
ATOM 4225 C CA . LYS A 1 526 ? 4.059 -10.850 -54.229 1.00 92.38 526 LYS A CA 1
ATOM 4226 C C . LYS A 1 526 ? 5.576 -10.899 -54.101 1.00 92.38 526 LYS A C 1
ATOM 4228 O O . LYS A 1 526 ? 6.223 -11.201 -55.090 1.00 92.38 526 LYS A O 1
ATOM 4233 N N . VAL A 1 527 ? 6.172 -10.655 -52.935 1.00 92.94 527 VAL A N 1
ATOM 4234 C CA . VAL A 1 527 ? 7.636 -10.687 -52.776 1.00 92.94 527 VAL A CA 1
ATOM 4235 C C . VAL A 1 527 ? 8.097 -12.078 -52.327 1.00 92.94 527 VAL A C 1
ATOM 4237 O O . VAL A 1 527 ? 7.527 -12.692 -51.428 1.00 92.94 527 VAL A O 1
ATOM 4240 N N . THR A 1 528 ? 9.144 -12.596 -52.964 1.00 92.56 528 THR A N 1
ATOM 4241 C CA . THR A 1 528 ? 9.793 -13.874 -52.639 1.00 92.56 528 THR A CA 1
ATOM 4242 C C . THR A 1 528 ? 11.310 -13.718 -52.675 1.00 92.56 528 THR A C 1
ATOM 4244 O O . THR A 1 528 ? 11.826 -12.769 -53.259 1.00 92.56 528 THR A O 1
ATOM 4247 N N . GLN A 1 529 ? 12.050 -14.643 -52.072 1.00 91.44 529 GLN A N 1
ATOM 4248 C CA . GLN A 1 529 ? 13.502 -14.690 -52.236 1.00 91.44 529 GLN A CA 1
ATOM 4249 C C . GLN A 1 529 ? 13.871 -15.338 -53.574 1.00 91.44 529 GLN A C 1
ATOM 4251 O O . GLN A 1 529 ? 13.248 -16.311 -54.006 1.00 91.44 529 GLN A O 1
ATOM 4256 N N . CYS A 1 530 ? 14.900 -14.803 -54.223 1.00 92.25 530 CYS A N 1
ATOM 4257 C CA . CYS A 1 530 ? 15.520 -15.386 -55.401 1.00 92.25 530 CYS A CA 1
ATOM 4258 C C . CYS A 1 530 ? 16.137 -16.749 -55.056 1.00 92.25 530 CYS A C 1
ATOM 4260 O O . CYS A 1 530 ? 16.836 -16.889 -54.051 1.00 92.25 530 CYS A O 1
ATOM 4262 N N . ALA A 1 531 ? 15.931 -17.744 -55.919 1.00 88.62 531 ALA A N 1
ATOM 4263 C CA . ALA A 1 531 ? 16.475 -19.087 -55.724 1.00 88.62 531 ALA A CA 1
ATOM 4264 C C . ALA A 1 531 ? 18.016 -19.134 -55.782 1.00 88.62 531 ALA A C 1
ATOM 4266 O O . ALA A 1 531 ? 18.618 -20.005 -55.163 1.00 88.62 531 ALA A O 1
ATOM 4267 N N . VAL A 1 532 ? 18.646 -18.191 -56.496 1.00 89.69 532 VAL A N 1
ATOM 4268 C CA . VAL A 1 532 ? 20.098 -18.183 -56.751 1.00 89.69 532 VAL A CA 1
ATOM 4269 C C . VAL A 1 532 ? 20.868 -17.338 -55.735 1.00 89.69 532 VAL A C 1
ATOM 4271 O O . VAL A 1 532 ? 21.850 -17.806 -55.172 1.00 89.69 532 VAL A O 1
ATOM 4274 N N . CYS A 1 533 ? 20.452 -16.088 -55.503 1.00 91.88 533 CYS A N 1
ATOM 4275 C CA . CYS A 1 533 ? 21.182 -15.142 -54.645 1.00 91.88 533 CYS A CA 1
ATOM 4276 C C . CYS A 1 533 ? 20.488 -14.818 -53.318 1.00 91.88 533 CYS A C 1
ATOM 4278 O O . CYS A 1 533 ? 21.022 -14.027 -52.543 1.00 91.88 533 CYS A O 1
ATOM 4280 N N . ALA A 1 534 ? 19.289 -15.363 -53.083 1.00 92.75 534 ALA A N 1
ATOM 4281 C CA . ALA A 1 534 ? 18.443 -15.089 -51.918 1.00 92.75 534 ALA A CA 1
ATOM 4282 C C . ALA A 1 534 ? 18.014 -13.617 -51.720 1.00 92.75 534 ALA A C 1
ATOM 4284 O O . ALA A 1 534 ? 17.388 -13.288 -50.714 1.00 92.75 534 ALA A O 1
ATOM 4285 N N . ALA A 1 535 ? 18.257 -12.735 -52.698 1.00 91.44 535 ALA A N 1
ATOM 4286 C CA . ALA A 1 535 ? 17.710 -11.380 -52.695 1.00 91.44 535 ALA A CA 1
ATOM 4287 C C . ALA A 1 535 ? 16.185 -11.381 -52.829 1.00 91.44 535 ALA A C 1
ATOM 4289 O O . ALA A 1 535 ? 15.615 -12.220 -53.527 1.00 91.44 535 ALA A O 1
ATOM 4290 N N . TRP A 1 536 ? 15.524 -10.413 -52.197 1.00 90.56 536 TRP A N 1
ATOM 4291 C CA . TRP A 1 536 ? 14.088 -10.209 -52.359 1.00 90.56 536 TRP A CA 1
ATOM 4292 C C . TRP A 1 536 ? 13.763 -9.744 -53.785 1.00 90.56 536 TRP A C 1
ATOM 4294 O O . TRP A 1 536 ? 14.390 -8.823 -54.305 1.00 90.56 536 TRP A O 1
ATOM 4304 N N . GLN A 1 537 ? 12.781 -10.388 -54.410 1.00 90.31 537 GLN A N 1
ATOM 4305 C CA . GLN A 1 537 ? 12.307 -10.110 -55.763 1.00 90.31 537 GLN A CA 1
ATOM 4306 C C . GLN A 1 537 ? 10.788 -10.264 -55.848 1.00 90.31 537 GLN A C 1
ATOM 4308 O O . GLN A 1 537 ? 10.164 -10.899 -54.996 1.00 90.31 537 GLN A O 1
ATOM 4313 N N . GLU A 1 538 ? 10.191 -9.736 -56.909 1.00 90.19 538 GLU A N 1
ATOM 4314 C CA . GLU A 1 538 ? 8.786 -9.990 -57.208 1.00 90.19 538 GLU A CA 1
ATOM 4315 C C . GLU A 1 538 ? 8.590 -11.415 -57.752 1.00 90.19 538 GLU A C 1
ATOM 4317 O O . GLU A 1 538 ? 9.378 -11.935 -58.547 1.00 90.19 538 GLU A O 1
ATOM 4322 N N . ARG A 1 539 ? 7.540 -12.086 -57.285 1.00 87.44 539 ARG A N 1
ATOM 4323 C CA . ARG A 1 539 ? 7.185 -13.455 -57.651 1.00 87.44 539 ARG A CA 1
ATOM 4324 C C . ARG A 1 539 ? 6.824 -13.507 -59.133 1.00 87.44 539 ARG A C 1
ATOM 4326 O O . ARG A 1 539 ? 6.004 -12.731 -59.600 1.00 87.44 539 ARG A O 1
ATOM 4333 N N . GLY A 1 540 ? 7.411 -14.461 -59.853 1.00 83.88 540 GLY A N 1
ATOM 4334 C CA . GLY A 1 540 ? 7.191 -14.630 -61.293 1.00 83.88 540 GLY A CA 1
ATOM 4335 C C . GLY A 1 540 ? 8.071 -13.744 -62.181 1.00 83.88 540 GLY A C 1
ATOM 4336 O O . GLY A 1 540 ? 8.058 -13.930 -63.394 1.00 83.88 540 GLY A O 1
ATOM 4337 N N . HIS A 1 541 ? 8.878 -12.847 -61.604 1.00 85.44 541 HIS A N 1
ATOM 4338 C CA . HIS A 1 541 ? 9.830 -12.021 -62.347 1.00 85.44 541 HIS A CA 1
ATOM 4339 C C . HIS A 1 541 ? 11.273 -12.526 -62.188 1.00 85.44 541 HIS A C 1
ATOM 4341 O O . HIS A 1 541 ? 11.634 -13.065 -61.136 1.00 85.44 541 HIS A O 1
ATOM 4347 N N . PRO A 1 542 ? 12.122 -12.369 -63.224 1.00 86.31 542 PRO A N 1
ATOM 4348 C CA . PRO A 1 542 ? 13.529 -12.728 -63.131 1.00 86.31 542 PRO A CA 1
ATOM 4349 C C . PRO A 1 542 ? 14.258 -11.797 -62.155 1.00 86.31 542 PRO A C 1
ATOM 4351 O O . PRO A 1 542 ? 14.012 -10.591 -62.118 1.00 86.31 542 PRO A O 1
ATOM 4354 N N . CYS A 1 543 ? 15.190 -12.354 -61.381 1.00 90.06 543 CYS A N 1
ATOM 4355 C CA . CYS A 1 543 ? 15.992 -11.584 -60.435 1.00 90.06 543 CYS A CA 1
ATOM 4356 C C . CYS A 1 543 ? 16.780 -10.491 -61.162 1.00 90.06 543 CYS A C 1
ATOM 4358 O O . CYS A 1 543 ? 17.607 -10.798 -62.020 1.00 90.06 543 CYS A O 1
ATOM 4360 N N . SER A 1 544 ? 16.600 -9.230 -60.769 1.00 86.88 544 SER A N 1
ATOM 4361 C CA . SER A 1 544 ? 17.289 -8.084 -61.381 1.00 86.88 544 SER A CA 1
ATOM 4362 C C . SER A 1 544 ? 18.818 -8.159 -61.289 1.00 86.88 544 SER A C 1
ATOM 4364 O O . SER A 1 544 ? 19.514 -7.571 -62.114 1.00 86.88 544 SER A O 1
ATOM 4366 N N . LEU A 1 545 ? 19.351 -8.895 -60.309 1.00 88.50 545 LEU A N 1
ATOM 4367 C CA . LEU A 1 545 ? 20.787 -9.101 -60.128 1.00 88.50 545 LEU A CA 1
ATOM 4368 C C . LEU A 1 545 ? 21.297 -10.277 -60.969 1.00 88.50 545 LEU A C 1
ATOM 4370 O O . LEU A 1 545 ? 22.233 -10.117 -61.748 1.00 88.50 545 LEU A O 1
ATOM 4374 N N . CYS A 1 546 ? 20.673 -11.451 -60.842 1.00 88.62 546 CYS A N 1
ATOM 4375 C CA . CYS A 1 546 ? 21.135 -12.664 -61.526 1.00 88.62 546 CYS A CA 1
ATOM 4376 C C . CYS A 1 546 ? 20.823 -12.665 -63.029 1.00 88.62 546 CYS A C 1
ATOM 4378 O O . CYS A 1 546 ? 21.569 -13.261 -63.793 1.00 88.62 546 CYS A O 1
ATOM 4380 N N . ALA A 1 547 ? 19.750 -12.002 -63.467 1.00 89.44 547 ALA A N 1
ATOM 4381 C CA . ALA A 1 547 ? 19.375 -11.936 -64.882 1.00 89.44 547 ALA A CA 1
ATOM 4382 C C . ALA A 1 547 ? 20.058 -10.786 -65.643 1.00 89.44 547 ALA A C 1
ATOM 4384 O O . ALA A 1 547 ? 19.888 -10.660 -66.854 1.00 89.44 547 ALA A O 1
ATOM 4385 N N . SER A 1 548 ? 20.813 -9.924 -64.954 1.00 89.38 548 SER A N 1
ATOM 4386 C CA . SER A 1 548 ? 21.483 -8.794 -65.595 1.00 89.38 548 SER A CA 1
ATOM 4387 C C . SER A 1 548 ? 22.684 -9.252 -66.421 1.00 89.38 548 SER A C 1
ATOM 4389 O O . SER A 1 548 ? 23.652 -9.790 -65.885 1.00 89.38 548 SER A O 1
ATOM 4391 N N . THR A 1 549 ? 22.660 -8.945 -67.720 1.00 87.38 549 THR A N 1
ATOM 4392 C CA . THR A 1 549 ? 23.778 -9.175 -68.653 1.00 87.38 549 THR A CA 1
ATOM 4393 C C . THR A 1 549 ? 24.920 -8.173 -68.490 1.00 87.38 549 THR A C 1
ATOM 4395 O O . THR A 1 549 ? 26.003 -8.384 -69.023 1.00 87.38 549 THR A O 1
ATOM 4398 N N . LYS A 1 550 ? 24.694 -7.080 -67.749 1.00 89.75 550 LYS A N 1
ATOM 4399 C CA . LYS A 1 550 ? 25.720 -6.070 -67.444 1.00 89.75 550 LYS A CA 1
ATOM 4400 C C . LYS A 1 550 ? 26.611 -6.462 -66.265 1.00 89.75 550 LYS A C 1
ATOM 4402 O O . LYS A 1 550 ? 27.606 -5.785 -66.028 1.00 89.75 550 LYS A O 1
ATOM 4407 N N . ARG A 1 551 ? 26.226 -7.488 -65.497 1.00 91.56 551 ARG A N 1
ATOM 4408 C CA . ARG A 1 551 ? 26.955 -7.929 -64.305 1.00 91.56 551 ARG A CA 1
ATOM 4409 C C . ARG A 1 551 ? 27.853 -9.113 -64.603 1.00 91.56 551 ARG A C 1
ATOM 4411 O O . ARG A 1 551 ? 27.485 -10.008 -65.360 1.00 91.56 551 ARG A O 1
ATOM 4418 N N . ASP A 1 552 ? 28.993 -9.135 -63.932 1.00 93.25 552 ASP A N 1
ATOM 4419 C CA . ASP A 1 552 ? 29.889 -10.278 -63.938 1.00 93.25 552 ASP A CA 1
ATOM 4420 C C . ASP A 1 552 ? 29.312 -11.402 -63.065 1.00 93.25 552 ASP A C 1
ATOM 4422 O O . ASP A 1 552 ? 29.325 -11.338 -61.836 1.00 93.25 552 ASP A O 1
ATOM 4426 N N . GLN A 1 553 ? 28.790 -12.442 -63.716 1.00 90.88 553 GLN A N 1
ATOM 4427 C CA . GLN A 1 553 ? 28.227 -13.615 -63.042 1.00 90.88 553 GLN A CA 1
ATOM 4428 C C . GLN A 1 553 ? 29.307 -14.521 -62.430 1.00 90.88 553 GLN A C 1
ATOM 4430 O O . GLN A 1 553 ? 28.978 -15.400 -61.631 1.00 90.88 553 GLN A O 1
ATOM 4435 N N . ALA A 1 554 ? 30.580 -14.323 -62.792 1.00 92.19 554 ALA A N 1
ATOM 4436 C CA . ALA A 1 554 ? 31.691 -15.121 -62.293 1.00 92.19 554 ALA A CA 1
ATOM 4437 C C . ALA A 1 554 ? 32.202 -14.646 -60.922 1.00 92.19 554 ALA A C 1
ATOM 4439 O O . ALA A 1 554 ? 32.903 -15.403 -60.253 1.00 92.19 554 ALA A O 1
ATOM 4440 N N . THR A 1 555 ? 31.835 -13.441 -60.483 1.00 94.44 555 THR A N 1
ATOM 4441 C CA . THR A 1 555 ? 32.294 -12.855 -59.218 1.00 94.44 555 THR A CA 1
ATOM 4442 C C . THR A 1 555 ? 31.115 -12.678 -58.263 1.00 94.44 555 THR A C 1
ATOM 4444 O O . THR A 1 555 ? 30.169 -11.950 -58.574 1.00 94.44 555 THR A O 1
ATOM 4447 N N . VAL A 1 556 ? 31.157 -13.333 -57.095 1.00 95.75 556 VAL A N 1
ATOM 4448 C CA . VAL A 1 556 ? 30.054 -13.328 -56.114 1.00 95.75 556 VAL A CA 1
ATOM 4449 C C . VAL A 1 556 ? 30.452 -12.631 -54.814 1.00 95.75 556 VAL A C 1
ATOM 4451 O O . VAL A 1 556 ? 31.349 -13.087 -54.116 1.00 95.75 556 VAL A O 1
ATOM 4454 N N . CYS A 1 557 ? 29.737 -11.569 -54.443 1.00 96.44 557 CYS A N 1
ATOM 4455 C CA . CYS A 1 557 ? 29.861 -10.891 -53.153 1.00 96.44 557 CYS A CA 1
ATOM 4456 C C . CYS A 1 557 ? 28.836 -11.432 -52.149 1.00 96.44 557 CYS A C 1
ATOM 4458 O O . CYS A 1 557 ? 27.622 -11.317 -52.342 1.00 96.44 557 CYS A O 1
ATOM 4460 N N . VAL A 1 558 ? 29.329 -12.040 -51.077 1.00 97.19 558 VAL A N 1
ATOM 4461 C CA . VAL A 1 558 ? 28.526 -12.662 -50.024 1.00 97.19 558 VAL A CA 1
ATOM 4462 C C . VAL A 1 558 ? 28.320 -11.663 -48.893 1.00 97.19 558 VAL A C 1
ATOM 4464 O O . VAL A 1 558 ? 29.294 -11.198 -48.306 1.00 97.19 558 VAL A O 1
ATOM 4467 N N . VAL A 1 559 ? 27.064 -11.362 -48.570 1.00 96.69 559 VAL A N 1
ATOM 4468 C CA . VAL A 1 559 ? 26.673 -10.397 -47.530 1.00 96.69 559 VAL A CA 1
ATOM 4469 C C . VAL A 1 559 ? 25.718 -11.028 -46.519 1.00 96.69 559 VAL A C 1
ATOM 4471 O O . VAL A 1 559 ? 25.011 -11.987 -46.834 1.00 96.69 559 VAL A O 1
ATOM 4474 N N . GLU A 1 560 ? 25.662 -10.472 -45.310 1.00 95.06 560 GLU A N 1
ATOM 4475 C CA . GLU A 1 560 ? 24.782 -10.967 -44.243 1.00 95.06 560 GLU A CA 1
ATOM 4476 C C . GLU A 1 560 ? 23.308 -10.696 -44.560 1.00 95.06 560 GLU A C 1
ATOM 4478 O O . GLU A 1 560 ? 22.505 -11.631 -44.615 1.00 95.06 560 GLU A O 1
ATOM 4483 N N . THR A 1 561 ? 22.943 -9.442 -44.845 1.00 94.94 561 THR A N 1
ATOM 4484 C CA . THR A 1 561 ? 21.555 -9.049 -45.110 1.00 94.94 561 THR A CA 1
ATOM 4485 C C . THR A 1 561 ? 21.412 -8.201 -46.380 1.00 94.94 561 THR A C 1
ATOM 4487 O O . THR A 1 561 ? 22.368 -7.855 -47.080 1.00 94.94 561 THR A O 1
ATOM 4490 N N . TRP A 1 562 ? 20.165 -7.860 -46.714 1.00 90.00 562 TRP A N 1
ATOM 4491 C CA . TRP A 1 562 ? 19.851 -6.992 -47.850 1.00 90.00 562 TRP A CA 1
ATOM 4492 C C . TRP A 1 562 ? 20.360 -5.553 -47.664 1.00 90.00 562 TRP A C 1
ATOM 4494 O O . TRP A 1 562 ? 20.506 -4.827 -48.647 1.00 90.00 562 TRP A O 1
ATOM 4504 N N . GLN A 1 563 ? 20.617 -5.128 -46.424 1.00 92.12 563 GLN A N 1
ATOM 4505 C CA . GLN A 1 563 ? 21.057 -3.771 -46.100 1.00 92.12 563 GLN A CA 1
ATOM 4506 C C . GLN A 1 563 ? 22.511 -3.562 -46.520 1.00 92.12 563 GLN A C 1
ATOM 4508 O O . GLN A 1 563 ? 22.820 -2.553 -47.156 1.00 92.12 563 GLN A O 1
ATOM 4513 N N . GLU A 1 564 ? 23.379 -4.538 -46.242 1.00 90.88 564 GLU A N 1
ATOM 4514 C CA . GLU A 1 564 ? 24.773 -4.532 -46.687 1.00 90.88 564 GLU A CA 1
ATOM 4515 C C . GLU A 1 564 ? 24.861 -4.606 -48.213 1.00 90.88 564 GLU A C 1
ATOM 4517 O O . GLU A 1 564 ? 25.605 -3.836 -48.821 1.00 90.88 564 GLU A O 1
ATOM 4522 N N . PHE A 1 565 ? 24.039 -5.453 -48.848 1.00 90.50 565 PHE A N 1
ATOM 4523 C CA . PHE A 1 565 ? 23.891 -5.460 -50.308 1.00 90.50 565 PHE A CA 1
ATOM 4524 C C . PHE A 1 565 ? 23.588 -4.049 -50.839 1.00 90.50 565 PHE A C 1
ATOM 4526 O O . PHE A 1 565 ? 24.309 -3.549 -51.703 1.00 90.50 565 PHE A O 1
ATOM 4533 N N . LEU A 1 566 ? 22.568 -3.376 -50.289 1.00 91.19 566 LEU A N 1
ATOM 4534 C CA . LEU A 1 566 ? 22.193 -2.023 -50.706 1.00 91.19 566 LEU A CA 1
ATOM 4535 C C . LEU A 1 566 ? 23.320 -1.007 -50.487 1.00 91.19 566 LEU A C 1
ATOM 4537 O O . LEU A 1 566 ? 23.464 -0.076 -51.277 1.00 91.19 566 LEU A O 1
ATOM 4541 N N . ALA A 1 567 ? 24.082 -1.145 -49.402 1.00 91.75 567 ALA A N 1
ATOM 4542 C CA . ALA A 1 567 ? 25.191 -0.253 -49.089 1.00 91.75 567 ALA A CA 1
ATOM 4543 C C . ALA A 1 567 ? 26.307 -0.356 -50.137 1.00 91.75 567 ALA A C 1
ATOM 4545 O O . ALA A 1 567 ? 26.787 0.675 -50.606 1.00 91.75 567 ALA A O 1
ATOM 4546 N N . ILE A 1 568 ? 26.664 -1.577 -50.551 1.00 91.94 568 ILE A N 1
ATOM 4547 C CA . ILE A 1 568 ? 27.660 -1.811 -51.606 1.00 91.94 568 ILE A CA 1
ATOM 4548 C C . ILE A 1 568 ? 27.121 -1.333 -52.956 1.00 91.94 568 ILE A C 1
ATOM 4550 O O . ILE A 1 568 ? 27.815 -0.624 -53.680 1.00 91.94 568 ILE A O 1
ATOM 4554 N N . GLU A 1 569 ? 25.874 -1.662 -53.283 1.00 90.81 569 GLU A N 1
ATOM 4555 C CA . GLU A 1 569 ? 25.255 -1.309 -54.563 1.00 90.81 569 GLU A CA 1
ATOM 4556 C C . GLU A 1 569 ? 25.192 0.216 -54.774 1.00 90.81 569 GLU A C 1
ATOM 4558 O O . GLU A 1 569 ? 25.497 0.716 -55.855 1.00 90.81 569 GLU A O 1
ATOM 4563 N N . LYS A 1 570 ? 24.897 0.983 -53.713 1.00 91.69 570 LYS A N 1
ATOM 4564 C CA . LYS A 1 570 ? 24.880 2.458 -53.741 1.00 91.69 570 LYS A CA 1
ATOM 4565 C C . LYS A 1 570 ? 26.224 3.094 -54.092 1.00 91.69 570 LYS A C 1
ATOM 4567 O O . LYS A 1 570 ? 26.236 4.254 -54.495 1.00 91.69 570 LYS A O 1
ATOM 4572 N N . THR A 1 571 ? 27.337 2.378 -53.938 1.00 91.56 571 THR A N 1
ATOM 4573 C CA . THR A 1 571 ? 28.655 2.897 -54.336 1.00 91.56 571 THR A CA 1
ATOM 4574 C C . THR A 1 571 ? 28.806 2.991 -55.854 1.00 91.56 571 THR A C 1
ATOM 4576 O O . THR A 1 571 ? 29.652 3.743 -56.328 1.00 91.56 571 THR A O 1
ATOM 4579 N N . GLY A 1 572 ? 28.029 2.212 -56.620 1.00 89.69 572 GLY A N 1
ATOM 4580 C CA . GLY A 1 572 ? 28.169 2.080 -58.073 1.00 89.69 572 GLY A CA 1
ATOM 4581 C C . GLY A 1 572 ? 29.486 1.440 -58.536 1.00 89.69 572 GLY A C 1
ATOM 4582 O O . GLY A 1 572 ? 29.712 1.333 -59.737 1.00 89.69 572 GLY A O 1
ATOM 4583 N N . GLY A 1 573 ? 30.359 1.020 -57.612 1.00 87.56 573 GLY A N 1
ATOM 4584 C CA . GLY A 1 573 ? 31.709 0.536 -57.911 1.00 87.56 573 GLY A CA 1
ATOM 4585 C C . GLY A 1 573 ? 31.838 -0.981 -58.066 1.00 87.56 573 GLY A C 1
ATOM 4586 O O . GLY A 1 573 ? 32.920 -1.461 -58.390 1.00 87.56 573 GLY A O 1
ATOM 4587 N N . TYR A 1 574 ? 30.769 -1.748 -57.830 1.00 94.00 574 TYR A N 1
ATOM 4588 C CA . TYR A 1 574 ? 30.794 -3.210 -57.884 1.00 94.00 574 TYR A CA 1
ATOM 4589 C C . TYR A 1 574 ? 29.984 -3.750 -59.068 1.00 94.00 574 TYR A C 1
ATOM 4591 O O . TYR A 1 574 ? 28.779 -3.526 -59.160 1.00 94.00 574 TYR A O 1
ATOM 4599 N N . ALA A 1 575 ? 30.648 -4.488 -59.964 1.00 92.31 575 ALA A N 1
ATOM 4600 C CA . ALA A 1 575 ? 30.044 -5.032 -61.185 1.00 92.31 575 ALA A CA 1
ATOM 4601 C C . ALA A 1 575 ? 29.607 -6.505 -61.069 1.00 92.31 575 ALA A C 1
ATOM 4603 O O . ALA A 1 575 ? 28.948 -7.016 -61.974 1.00 92.31 575 ALA A O 1
ATOM 4604 N N . GLY A 1 576 ? 29.969 -7.194 -59.985 1.00 93.69 576 GLY A N 1
ATOM 4605 C CA . GLY A 1 576 ? 29.611 -8.596 -59.777 1.00 93.69 576 GLY A CA 1
ATOM 4606 C C . GLY A 1 576 ? 28.178 -8.794 -59.280 1.00 93.69 576 GLY A C 1
ATOM 4607 O O . GLY A 1 576 ? 27.358 -7.865 -59.224 1.00 93.69 576 GLY A O 1
ATOM 4608 N N . VAL A 1 577 ? 27.876 -10.031 -58.899 1.00 94.50 577 VAL A N 1
ATOM 4609 C CA . VAL A 1 577 ? 26.578 -10.449 -58.353 1.00 94.50 577 VAL A CA 1
ATOM 4610 C C . VAL A 1 577 ? 26.667 -10.774 -56.866 1.00 94.50 577 VAL A C 1
ATOM 4612 O O . VAL A 1 577 ? 27.745 -10.954 -56.320 1.00 94.50 577 VAL A O 1
ATOM 4615 N N . TYR A 1 578 ? 25.522 -10.866 -56.190 1.00 95.75 578 TYR A N 1
ATOM 4616 C CA . TYR A 1 578 ? 25.473 -11.040 -54.736 1.00 95.75 578 TYR A CA 1
ATOM 4617 C C . TYR A 1 578 ? 25.007 -12.429 -54.309 1.00 95.75 578 TYR A C 1
ATOM 4619 O O . TYR A 1 578 ? 24.418 -13.173 -55.100 1.00 95.75 578 TYR A O 1
ATOM 4627 N N . HIS A 1 579 ? 25.230 -12.747 -53.037 1.00 96.19 579 HIS A N 1
ATOM 4628 C CA . HIS A 1 579 ? 24.567 -13.816 -52.297 1.00 96.19 579 HIS A CA 1
ATOM 4629 C C . HIS A 1 579 ? 24.242 -13.327 -50.881 1.00 96.19 579 HIS A C 1
ATOM 4631 O O . HIS A 1 579 ? 25.146 -12.902 -50.167 1.00 96.19 579 HIS A O 1
ATOM 4637 N N . ILE A 1 580 ? 22.970 -13.362 -50.479 1.00 96.75 580 ILE A N 1
ATOM 4638 C CA . ILE A 1 580 ? 22.516 -12.866 -49.170 1.00 96.75 580 ILE A CA 1
ATOM 4639 C C . ILE A 1 580 ? 22.288 -14.042 -48.223 1.00 96.75 580 ILE A C 1
ATOM 4641 O O . ILE A 1 580 ? 21.419 -14.878 -48.468 1.00 96.75 580 ILE A O 1
ATOM 4645 N N . LEU A 1 581 ? 23.047 -14.090 -47.129 1.00 95.88 581 LEU A N 1
ATOM 4646 C CA . LEU A 1 581 ? 23.026 -15.195 -46.167 1.00 95.88 581 LEU A CA 1
ATOM 4647 C C . LEU A 1 581 ? 21.740 -15.251 -45.337 1.00 95.88 581 LEU A C 1
ATOM 4649 O O . LEU A 1 581 ? 21.301 -16.341 -44.981 1.00 95.88 581 LEU A O 1
ATOM 4653 N N . GLY A 1 582 ? 21.117 -14.099 -45.078 1.00 90.94 582 GLY A N 1
ATOM 4654 C CA . GLY A 1 582 ? 19.948 -13.983 -44.203 1.00 90.94 582 GLY A CA 1
ATOM 4655 C C . GLY A 1 582 ? 20.299 -13.719 -42.736 1.00 90.94 582 GLY A C 1
ATOM 4656 O O . GLY A 1 582 ? 19.408 -13.762 -41.896 1.00 90.94 582 GLY A O 1
ATOM 4657 N N . GLY A 1 583 ? 21.567 -13.423 -42.439 1.00 92.81 583 GLY A N 1
ATOM 4658 C CA . GLY A 1 583 ? 22.100 -13.215 -41.095 1.00 92.81 583 GLY A CA 1
ATOM 4659 C C . GLY A 1 583 ? 23.563 -13.654 -40.988 1.00 92.81 583 GLY A C 1
ATOM 4660 O O . GLY A 1 583 ? 24.244 -13.832 -42.002 1.00 92.81 583 GLY A O 1
ATOM 4661 N N . ALA A 1 584 ? 24.020 -13.851 -39.753 1.00 93.19 584 ALA A N 1
ATOM 4662 C CA . ALA A 1 584 ? 25.323 -14.409 -39.401 1.00 93.19 584 ALA A CA 1
ATOM 4663 C C . ALA A 1 584 ? 25.142 -15.539 -38.373 1.00 93.19 584 ALA A C 1
ATOM 4665 O O . ALA A 1 584 ? 24.135 -15.585 -37.668 1.00 93.19 584 ALA A O 1
ATOM 4666 N N . ILE A 1 585 ? 26.109 -16.454 -38.290 1.00 92.50 585 ILE A N 1
ATOM 4667 C CA . ILE A 1 585 ? 26.100 -17.553 -37.319 1.00 92.50 585 ILE A CA 1
ATOM 4668 C C . ILE A 1 585 ? 26.232 -16.954 -35.915 1.00 92.50 585 ILE A C 1
ATOM 4670 O O . ILE A 1 585 ? 27.242 -16.322 -35.599 1.00 92.50 585 ILE A O 1
ATOM 4674 N N . SER A 1 586 ? 25.225 -17.181 -35.071 1.00 90.69 586 SER A N 1
ATOM 4675 C CA . SER A 1 586 ? 25.147 -16.624 -33.719 1.00 90.69 586 SER A CA 1
ATOM 4676 C C . SER A 1 586 ? 24.655 -17.686 -32.732 1.00 90.69 586 SER A C 1
ATOM 4678 O O . SER A 1 586 ? 23.449 -17.835 -32.520 1.00 90.69 586 SER A O 1
ATOM 4680 N N . PRO A 1 587 ? 25.573 -18.418 -32.069 1.00 80.69 587 PRO A N 1
ATOM 4681 C CA . PRO A 1 587 ? 25.204 -19.429 -31.077 1.00 80.69 587 PRO A CA 1
ATOM 4682 C C . PRO A 1 587 ? 24.407 -18.859 -29.897 1.00 80.69 587 PRO A C 1
ATOM 4684 O O . PRO A 1 587 ? 23.598 -19.562 -29.301 1.00 80.69 587 PRO A O 1
ATOM 4687 N N . LEU A 1 588 ? 24.625 -17.582 -29.563 1.00 74.44 588 LEU A N 1
ATOM 4688 C CA . LEU A 1 588 ? 23.927 -16.895 -28.474 1.00 74.44 588 LEU A CA 1
ATOM 4689 C C . LEU A 1 588 ? 22.453 -16.621 -28.799 1.00 74.44 588 LEU A C 1
ATOM 4691 O O . LEU A 1 588 ? 21.628 -16.614 -27.890 1.00 74.44 588 LEU A O 1
ATOM 4695 N N . GLU A 1 589 ? 22.128 -16.410 -30.076 1.00 66.25 589 GLU A N 1
ATOM 4696 C CA . GLU A 1 589 ? 20.753 -16.207 -30.554 1.00 66.25 589 GLU A CA 1
ATOM 4697 C C . GLU A 1 589 ? 20.126 -17.500 -31.101 1.00 66.25 589 GLU A C 1
ATOM 4699 O O . GLU A 1 589 ? 18.997 -17.481 -31.585 1.00 66.25 589 GLU A O 1
ATOM 4704 N N . GLY A 1 590 ? 20.841 -18.628 -31.005 1.00 79.75 590 GLY A N 1
ATOM 4705 C CA . GLY A 1 590 ? 20.388 -19.924 -31.507 1.00 79.75 590 GLY A CA 1
ATOM 4706 C C . GLY A 1 590 ? 20.366 -20.038 -33.033 1.00 79.75 590 GLY A C 1
ATOM 4707 O O . GLY A 1 590 ? 19.673 -20.910 -33.538 1.00 79.75 590 GLY A O 1
ATOM 4708 N N . VAL A 1 591 ? 21.095 -19.176 -33.756 1.00 87.06 591 VAL A N 1
ATOM 4709 C CA . VAL A 1 591 ? 21.168 -19.182 -35.227 1.00 87.06 591 VAL A CA 1
ATOM 4710 C C . VAL A 1 591 ? 22.358 -20.024 -35.679 1.00 87.06 591 VAL A C 1
ATOM 4712 O O . VAL A 1 591 ? 23.519 -19.624 -35.506 1.00 87.06 591 VAL A O 1
ATOM 4715 N N . GLY A 1 592 ? 22.069 -21.189 -36.256 1.00 90.75 592 GLY A N 1
ATOM 4716 C CA . GLY A 1 592 ? 23.056 -22.107 -36.817 1.00 90.75 592 GLY A CA 1
ATOM 4717 C C . GLY A 1 592 ? 23.354 -21.843 -38.302 1.00 90.75 592 GLY A C 1
ATOM 4718 O O . GLY A 1 592 ? 22.674 -21.049 -38.955 1.00 90.75 592 GLY A O 1
ATOM 4719 N N . PRO A 1 593 ? 24.375 -22.502 -38.882 1.00 90.12 593 PRO A N 1
ATOM 4720 C CA . PRO A 1 593 ? 24.620 -22.476 -40.327 1.00 90.12 593 PRO A CA 1
ATOM 4721 C C . PRO A 1 593 ? 23.413 -22.904 -41.180 1.00 90.12 593 PRO A C 1
ATOM 4723 O O . PRO A 1 593 ? 23.251 -22.403 -42.291 1.00 90.12 593 PRO A O 1
ATOM 4726 N N . GLU A 1 594 ? 22.592 -23.820 -40.666 1.00 90.94 594 GLU A N 1
ATOM 4727 C CA . GLU A 1 594 ? 21.390 -24.379 -41.294 1.00 90.94 594 GLU A CA 1
ATOM 4728 C C . GLU A 1 594 ? 20.241 -23.372 -41.446 1.00 90.94 594 GLU A C 1
ATOM 4730 O O . GLU A 1 594 ? 19.412 -23.514 -42.346 1.00 90.94 594 GLU A O 1
ATOM 4735 N N . ASP A 1 595 ? 20.216 -22.329 -40.614 1.00 90.62 595 ASP A N 1
ATOM 4736 C CA . ASP A 1 595 ? 19.223 -21.252 -40.683 1.00 90.62 595 ASP A CA 1
ATOM 4737 C C . ASP A 1 595 ? 19.581 -20.202 -41.749 1.00 90.62 595 ASP A C 1
ATOM 4739 O O . ASP A 1 595 ? 18.778 -19.328 -42.087 1.00 90.62 595 ASP A O 1
ATOM 4743 N N . LEU A 1 596 ? 20.798 -20.286 -42.296 1.00 94.00 596 LEU A N 1
ATOM 4744 C CA . LEU A 1 596 ? 21.343 -19.367 -43.285 1.00 94.00 596 LEU A CA 1
ATOM 4745 C C . LEU A 1 596 ? 21.361 -19.997 -44.677 1.00 94.00 596 LEU A C 1
ATOM 4747 O O . LEU A 1 596 ? 21.361 -21.210 -44.872 1.00 94.00 596 LEU A O 1
ATOM 4751 N N . THR A 1 597 ? 21.473 -19.163 -45.706 1.00 94.31 597 THR A N 1
ATOM 4752 C CA . THR A 1 597 ? 21.517 -19.634 -47.100 1.00 94.31 597 THR A CA 1
ATOM 4753 C C . THR A 1 597 ? 22.912 -20.110 -47.542 1.00 94.31 597 THR A C 1
ATOM 4755 O O . THR A 1 597 ? 23.236 -20.070 -48.734 1.00 94.31 597 THR A O 1
ATOM 4758 N N . ILE A 1 598 ? 23.749 -20.578 -46.606 1.00 94.12 598 ILE A N 1
ATOM 4759 C CA . ILE A 1 598 ? 25.133 -21.016 -46.865 1.00 94.12 598 ILE A CA 1
ATOM 4760 C C . ILE A 1 598 ? 25.154 -22.238 -47.790 1.00 94.12 598 ILE A C 1
ATOM 4762 O O . ILE A 1 598 ? 25.926 -22.264 -48.746 1.00 94.12 598 ILE A O 1
ATOM 4766 N N . ASP A 1 599 ? 24.269 -23.213 -47.592 1.00 92.12 599 ASP A N 1
ATOM 4767 C CA . ASP A 1 599 ? 24.229 -24.406 -48.449 1.00 92.12 599 ASP A CA 1
ATOM 4768 C C . ASP A 1 599 ? 23.888 -24.064 -49.905 1.00 92.12 599 ASP A C 1
ATOM 4770 O O . ASP A 1 599 ? 24.456 -24.638 -50.836 1.00 92.12 599 ASP A O 1
ATOM 4774 N N . ARG A 1 600 ? 23.030 -23.057 -50.124 1.00 92.56 600 ARG A N 1
ATOM 4775 C CA . ARG A 1 600 ? 22.728 -22.550 -51.473 1.00 92.56 600 ARG A CA 1
ATOM 4776 C C . ARG A 1 600 ? 23.946 -21.895 -52.114 1.00 92.56 600 ARG A C 1
ATOM 4778 O O . ARG A 1 600 ? 24.160 -22.068 -53.310 1.00 92.56 600 ARG A O 1
ATOM 4785 N N . LEU A 1 601 ? 24.751 -21.167 -51.335 1.00 93.50 601 LEU A N 1
ATOM 4786 C CA . LEU A 1 601 ? 26.019 -20.616 -51.816 1.00 93.50 601 LEU A CA 1
ATOM 4787 C C . LEU A 1 601 ? 26.961 -21.744 -52.245 1.00 93.50 601 LEU A C 1
ATOM 4789 O O . LEU A 1 601 ? 27.506 -21.694 -53.342 1.00 93.50 601 LEU A O 1
ATOM 4793 N N . VAL A 1 602 ? 27.113 -22.780 -51.418 1.00 92.00 602 VAL A N 1
ATOM 4794 C CA . VAL A 1 602 ? 27.978 -23.930 -51.721 1.00 92.00 602 VAL A CA 1
ATOM 4795 C C . VAL A 1 602 ? 27.526 -24.631 -53.004 1.00 92.00 602 VAL A C 1
ATOM 4797 O O . VAL A 1 602 ? 28.344 -24.852 -53.894 1.00 92.00 602 VAL A O 1
ATOM 4800 N N . GLN A 1 603 ? 26.226 -24.901 -53.155 1.00 90.00 603 GLN A N 1
ATOM 4801 C CA . GLN A 1 603 ? 25.663 -25.473 -54.385 1.00 90.00 603 GLN A CA 1
ATOM 4802 C C . GLN A 1 603 ? 25.928 -24.590 -55.605 1.00 90.00 603 GLN A C 1
ATOM 4804 O O . GLN A 1 603 ? 26.304 -25.081 -56.668 1.00 90.00 603 GLN A O 1
ATOM 4809 N N . ARG A 1 604 ? 25.776 -23.272 -55.454 1.00 89.69 604 ARG A N 1
ATOM 4810 C CA . ARG A 1 604 ? 26.035 -22.310 -56.526 1.00 89.69 604 ARG A CA 1
ATOM 4811 C C . ARG A 1 604 ? 27.496 -22.355 -56.981 1.00 89.69 604 ARG A C 1
ATOM 4813 O O . ARG A 1 604 ? 27.752 -22.286 -58.178 1.00 89.69 604 ARG A O 1
ATOM 4820 N N . VAL A 1 605 ? 28.442 -22.532 -56.061 1.00 90.38 605 VAL A N 1
ATOM 4821 C CA . VAL A 1 605 ? 29.879 -22.663 -56.366 1.00 90.38 605 VAL A CA 1
ATOM 4822 C C . VAL A 1 605 ? 30.205 -24.004 -57.026 1.00 90.38 605 VAL A C 1
ATOM 4824 O O . VAL A 1 605 ? 30.992 -24.040 -57.969 1.00 90.38 605 VAL A O 1
ATOM 4827 N N . GLN A 1 606 ? 29.541 -25.090 -56.621 1.00 87.44 606 GLN A N 1
ATOM 4828 C CA . GLN A 1 606 ? 29.717 -26.424 -57.216 1.00 87.44 606 GLN A CA 1
ATOM 4829 C C . GLN A 1 606 ? 29.364 -26.493 -58.705 1.00 87.44 606 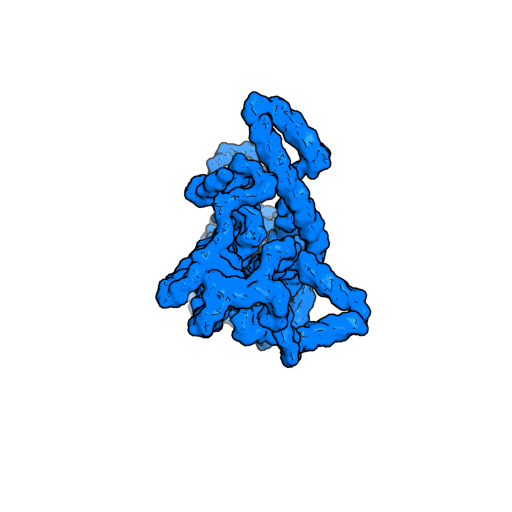GLN A C 1
ATOM 4831 O O . GLN A 1 606 ? 29.875 -27.363 -59.404 1.00 87.44 606 GLN A O 1
ATOM 4836 N N . THR A 1 607 ? 28.530 -25.578 -59.209 1.00 83.19 607 THR A N 1
ATOM 4837 C CA . THR A 1 607 ? 28.212 -25.510 -60.646 1.00 83.19 607 THR A CA 1
ATOM 4838 C C . THR A 1 607 ? 29.419 -25.149 -61.526 1.00 83.19 607 THR A C 1
ATOM 4840 O O . THR A 1 607 ? 29.353 -25.314 -62.741 1.00 83.19 607 THR A O 1
ATOM 4843 N N . GLY A 1 608 ? 30.527 -24.680 -60.935 1.00 77.44 608 GLY A N 1
ATOM 4844 C CA . GLY A 1 608 ? 31.805 -24.461 -61.621 1.00 77.44 608 GLY A CA 1
ATOM 4845 C C . GLY A 1 608 ? 31.905 -23.161 -62.426 1.00 77.44 608 GLY A C 1
ATOM 4846 O O . GLY A 1 608 ? 32.909 -22.935 -63.095 1.00 77.44 608 GLY A O 1
ATOM 4847 N N . THR A 1 609 ? 30.898 -22.286 -62.370 1.00 83.81 609 THR A N 1
ATOM 4848 C CA . THR A 1 609 ? 30.876 -21.026 -63.136 1.00 83.81 609 THR A CA 1
ATOM 4849 C C . THR A 1 609 ? 31.495 -19.832 -62.398 1.00 83.81 609 THR A C 1
ATOM 4851 O O . THR A 1 609 ? 31.704 -18.783 -63.005 1.00 83.81 609 THR A O 1
ATOM 4854 N N . ILE A 1 610 ? 31.761 -19.960 -61.093 1.00 92.44 610 ILE A N 1
ATOM 4855 C CA . ILE A 1 610 ? 32.257 -18.874 -60.231 1.00 92.44 610 ILE A CA 1
ATOM 4856 C C . ILE A 1 610 ? 33.791 -18.872 -60.215 1.00 92.44 610 ILE A C 1
ATOM 4858 O O . ILE A 1 610 ? 34.417 -19.889 -59.929 1.00 92.44 610 ILE A O 1
ATOM 4862 N N . LYS A 1 611 ? 34.384 -17.709 -60.495 1.00 92.00 611 LYS A N 1
ATOM 4863 C CA . LYS A 1 611 ? 35.832 -17.456 -60.508 1.00 92.00 611 LYS A CA 1
ATOM 4864 C C . LYS A 1 611 ? 36.345 -16.775 -59.242 1.00 92.00 611 LYS A C 1
ATOM 4866 O O . LYS A 1 611 ? 37.524 -16.914 -58.945 1.00 92.00 611 LYS A O 1
ATOM 4871 N N . GLU A 1 612 ? 35.501 -16.050 -58.512 1.00 94.81 612 GLU A N 1
ATOM 4872 C CA . GLU A 1 612 ? 35.885 -15.395 -57.257 1.00 94.81 612 GLU A CA 1
ATOM 4873 C C . GLU A 1 612 ? 34.694 -15.270 -56.301 1.00 94.81 612 GLU A C 1
ATOM 4875 O O . GLU A 1 612 ? 33.561 -14.999 -56.713 1.00 94.81 612 GLU A O 1
ATOM 4880 N N . ILE A 1 613 ? 34.974 -15.429 -55.006 1.00 96.31 613 ILE A N 1
ATOM 4881 C CA . ILE A 1 613 ? 34.027 -15.180 -53.921 1.00 96.31 613 ILE A CA 1
ATOM 4882 C C . ILE A 1 613 ? 34.594 -14.112 -52.994 1.00 96.31 613 ILE A C 1
ATOM 4884 O O . ILE A 1 613 ? 35.639 -14.307 -52.380 1.00 96.31 613 ILE A O 1
ATOM 4888 N N . ILE A 1 614 ? 33.862 -13.014 -52.845 1.00 96.25 614 ILE A N 1
ATOM 4889 C CA . ILE A 1 614 ? 34.199 -11.910 -51.949 1.00 96.25 614 ILE A CA 1
ATOM 4890 C C . ILE A 1 614 ? 33.330 -12.036 -50.697 1.00 96.25 614 ILE A C 1
ATOM 4892 O O . ILE A 1 614 ? 32.110 -11.900 -50.766 1.00 96.25 614 ILE A O 1
ATOM 4896 N N . LEU A 1 615 ? 33.941 -12.277 -49.542 1.00 96.19 615 LEU A N 1
ATOM 4897 C CA . LEU A 1 615 ? 33.260 -12.293 -48.250 1.00 96.19 615 LEU A CA 1
ATOM 4898 C C . LEU A 1 615 ? 33.155 -10.863 -47.707 1.00 96.19 615 LEU A C 1
ATOM 4900 O O . LEU A 1 615 ? 34.140 -10.275 -47.251 1.00 96.19 615 LEU A O 1
ATOM 4904 N N . ALA A 1 616 ? 31.944 -10.318 -47.768 1.00 95.31 616 ALA A N 1
ATOM 4905 C CA . ALA A 1 616 ? 31.564 -8.998 -47.281 1.00 95.31 616 ALA A CA 1
ATOM 4906 C C . ALA A 1 616 ? 30.646 -9.107 -46.049 1.00 95.31 616 ALA A C 1
ATOM 4908 O O . ALA A 1 616 ? 29.623 -8.426 -45.955 1.00 95.31 616 ALA A O 1
ATOM 4909 N N . THR A 1 617 ? 31.004 -9.990 -45.113 1.00 93.81 617 THR A N 1
ATOM 4910 C CA . THR A 1 617 ? 30.387 -10.046 -43.781 1.00 93.81 617 THR A CA 1
ATOM 4911 C C . THR A 1 617 ? 30.874 -8.886 -42.913 1.00 93.81 617 THR A C 1
ATOM 4913 O O . THR A 1 617 ? 31.895 -8.249 -43.194 1.00 93.81 617 THR A O 1
ATOM 4916 N N . ASN A 1 618 ? 30.128 -8.582 -41.857 1.00 90.75 618 ASN A N 1
ATOM 4917 C CA . ASN A 1 618 ? 30.467 -7.527 -40.921 1.00 90.75 618 ASN A CA 1
ATOM 4918 C C . ASN A 1 618 ? 31.747 -7.888 -40.147 1.00 90.75 618 ASN A C 1
ATOM 4920 O O . ASN A 1 618 ? 32.025 -9.049 -39.847 1.00 90.75 618 ASN A O 1
ATOM 4924 N N . ASN A 1 619 ? 32.536 -6.875 -39.775 1.00 86.75 619 ASN A N 1
ATOM 4925 C CA . ASN A 1 619 ? 33.761 -7.048 -38.979 1.00 86.75 619 ASN A CA 1
ATOM 4926 C C . ASN A 1 619 ? 33.455 -7.264 -37.477 1.00 86.75 619 ASN A C 1
ATOM 4928 O O . ASN A 1 619 ? 34.087 -6.656 -36.611 1.00 86.75 619 ASN A O 1
ATOM 4932 N N . THR A 1 620 ? 32.459 -8.095 -37.169 1.00 88.00 620 THR A N 1
ATOM 4933 C CA . THR A 1 620 ? 32.090 -8.535 -35.815 1.00 88.00 620 THR A CA 1
ATOM 4934 C C . THR A 1 620 ? 32.555 -9.978 -35.584 1.00 88.00 620 THR A C 1
ATOM 4936 O O . THR A 1 620 ? 32.850 -10.678 -36.554 1.00 88.00 620 THR A O 1
ATOM 4939 N N . PRO A 1 621 ? 32.635 -10.462 -34.329 1.00 87.00 621 PRO A N 1
ATOM 4940 C CA . PRO A 1 621 ? 32.970 -11.861 -34.056 1.00 87.00 621 PRO A CA 1
ATOM 4941 C C . PRO A 1 621 ? 32.076 -12.863 -34.806 1.00 87.00 621 PRO A C 1
ATOM 4943 O O . PRO A 1 621 ? 32.577 -13.846 -35.347 1.00 87.00 621 PRO A O 1
ATOM 4946 N N . GLU A 1 622 ? 30.773 -12.591 -34.896 1.00 91.12 622 GLU A N 1
ATOM 4947 C CA . GLU A 1 622 ? 29.783 -13.420 -35.593 1.00 91.12 622 GLU A CA 1
ATOM 4948 C C . GLU A 1 622 ? 30.011 -13.405 -37.113 1.00 91.12 622 GLU A C 1
ATOM 4950 O O . GLU A 1 622 ? 30.018 -14.456 -37.762 1.00 91.12 622 GLU A O 1
ATOM 4955 N N . GLY A 1 623 ? 30.269 -12.227 -37.689 1.00 92.56 623 GLY A N 1
ATOM 4956 C CA . GLY A 1 623 ? 30.571 -12.076 -39.114 1.00 92.56 623 GLY A CA 1
ATOM 4957 C C . GLY A 1 623 ? 31.912 -12.708 -39.508 1.00 92.56 623 GLY A C 1
ATOM 4958 O O . GLY A 1 623 ? 32.017 -13.330 -40.571 1.00 92.56 623 GLY A O 1
ATOM 4959 N N . GLU A 1 624 ? 32.925 -12.640 -38.635 1.00 90.31 624 GLU A N 1
ATOM 4960 C CA . GLU A 1 624 ? 34.220 -13.310 -38.819 1.00 90.31 624 GLU A CA 1
ATOM 4961 C C . GLU A 1 624 ? 34.090 -14.836 -38.714 1.00 90.31 624 GLU A C 1
ATOM 4963 O O . GLU A 1 624 ? 34.640 -15.553 -39.555 1.00 90.31 624 GLU A O 1
ATOM 4968 N N . ALA A 1 625 ? 33.333 -15.340 -37.735 1.00 91.88 625 ALA A N 1
ATOM 4969 C CA . ALA A 1 625 ? 33.041 -16.765 -37.604 1.00 91.88 625 ALA A CA 1
ATOM 4970 C C . ALA A 1 625 ? 32.291 -17.294 -38.836 1.00 91.88 625 ALA A C 1
ATOM 4972 O O . ALA A 1 625 ? 32.651 -18.339 -39.379 1.00 91.88 625 ALA A O 1
ATOM 4973 N N . THR A 1 626 ? 31.312 -16.534 -39.330 1.00 94.94 626 THR A N 1
ATOM 4974 C CA . THR A 1 626 ? 30.543 -16.867 -40.537 1.00 94.94 626 THR A CA 1
ATOM 4975 C C . THR A 1 626 ? 31.428 -16.908 -41.780 1.00 94.94 626 THR A C 1
ATOM 4977 O O . THR A 1 626 ? 31.409 -17.892 -42.520 1.00 94.94 626 THR A O 1
ATOM 4980 N N . ALA A 1 627 ? 32.269 -15.892 -41.991 1.00 94.38 627 ALA A N 1
ATOM 4981 C CA . ALA A 1 627 ? 33.224 -15.874 -43.097 1.00 94.38 627 ALA A CA 1
ATOM 4982 C C . ALA A 1 627 ? 34.226 -17.036 -43.021 1.00 94.38 627 ALA A C 1
ATOM 4984 O O . ALA A 1 627 ? 34.485 -17.694 -44.029 1.00 94.38 627 ALA A O 1
ATOM 4985 N N . SER A 1 628 ? 34.759 -17.322 -41.829 1.00 92.81 628 SER A N 1
ATOM 4986 C CA . SER A 1 628 ? 35.677 -18.444 -41.603 1.00 92.81 628 SER A CA 1
ATOM 4987 C C . SER A 1 628 ? 35.008 -19.791 -41.894 1.00 92.81 628 SER A C 1
ATOM 4989 O O . SER A 1 628 ? 35.586 -20.642 -42.576 1.00 92.81 628 SER A O 1
ATOM 4991 N N . TYR A 1 629 ? 33.755 -19.960 -41.463 1.00 94.56 629 TYR A N 1
ATOM 4992 C CA . TYR A 1 629 ? 32.962 -21.154 -41.731 1.00 94.56 629 TYR A CA 1
ATOM 4993 C C . TYR A 1 629 ? 32.744 -21.356 -43.236 1.00 94.56 629 TYR A C 1
ATOM 4995 O O . TYR A 1 629 ? 33.050 -22.430 -43.761 1.00 94.56 629 TYR A O 1
ATOM 5003 N N . ILE A 1 630 ? 32.310 -20.314 -43.953 1.00 94.56 630 ILE A N 1
ATOM 5004 C CA . ILE A 1 630 ? 32.118 -20.351 -45.411 1.00 94.56 630 ILE A CA 1
ATOM 5005 C C . ILE A 1 630 ? 33.436 -20.679 -46.126 1.00 94.56 630 ILE A C 1
ATOM 5007 O O . ILE A 1 630 ? 33.474 -21.577 -46.970 1.00 94.56 630 ILE A O 1
ATOM 5011 N N . ALA A 1 631 ? 34.538 -20.022 -45.752 1.00 93.00 631 ALA A N 1
ATOM 5012 C CA . ALA A 1 631 ? 35.853 -20.280 -46.335 1.00 93.00 631 ALA A CA 1
ATOM 5013 C C . ALA A 1 631 ? 36.313 -21.732 -46.116 1.00 93.00 631 ALA A C 1
ATOM 5015 O O . ALA A 1 631 ? 36.862 -22.354 -47.026 1.00 93.00 631 ALA A O 1
ATOM 5016 N N . SER A 1 632 ? 36.043 -22.305 -44.938 1.00 91.69 632 SER A N 1
ATOM 5017 C CA . SER A 1 632 ? 36.380 -23.700 -44.634 1.00 91.69 632 SER A CA 1
ATOM 5018 C C . SER A 1 632 ? 35.600 -24.698 -45.502 1.00 91.69 632 SER A C 1
ATOM 5020 O O . SER A 1 632 ? 36.181 -25.669 -45.988 1.00 91.69 632 SER A O 1
ATOM 5022 N N . LYS A 1 633 ? 34.313 -24.427 -45.767 1.00 91.00 633 LYS A N 1
ATOM 5023 C CA . LYS A 1 633 ? 33.438 -25.263 -46.607 1.00 91.00 633 LYS A CA 1
ATOM 5024 C C . LYS A 1 633 ? 33.828 -25.230 -48.081 1.00 91.00 633 LYS A C 1
ATOM 5026 O O . LYS A 1 633 ? 33.711 -26.241 -48.768 1.00 91.00 633 LYS A O 1
ATOM 5031 N N . LEU A 1 634 ? 34.315 -24.088 -48.557 1.00 89.81 634 LEU A N 1
ATOM 5032 C CA . LEU A 1 634 ? 34.670 -23.874 -49.961 1.00 89.81 634 LEU A CA 1
ATOM 5033 C C . LEU A 1 634 ? 36.139 -24.196 -50.279 1.00 89.81 634 LEU A C 1
ATOM 5035 O O . LEU A 1 634 ? 36.528 -24.205 -51.445 1.00 89.81 634 LEU A O 1
ATOM 5039 N N . LYS A 1 635 ? 36.953 -24.534 -49.269 1.00 85.88 635 LYS A N 1
ATOM 5040 C CA . LYS A 1 635 ? 38.395 -24.807 -49.407 1.00 85.88 635 LYS A CA 1
ATOM 5041 C C . LYS A 1 635 ? 38.732 -25.891 -50.441 1.00 85.88 635 LYS A C 1
ATOM 5043 O O . LYS A 1 635 ? 39.774 -25.810 -51.083 1.00 85.88 635 LYS A O 1
ATOM 5048 N N . MET A 1 636 ? 37.867 -26.894 -50.613 1.00 79.50 636 MET A N 1
ATOM 5049 C CA . MET A 1 636 ? 38.074 -27.999 -51.565 1.00 79.50 636 MET A CA 1
ATOM 5050 C C . MET A 1 636 ? 37.648 -27.673 -53.007 1.00 79.50 636 MET A C 1
ATOM 5052 O O . MET A 1 636 ? 37.862 -28.492 -53.892 1.00 79.50 636 MET A O 1
ATOM 5056 N N . MET A 1 637 ? 37.044 -26.507 -53.258 1.00 81.81 637 MET A N 1
ATOM 5057 C CA . MET A 1 637 ? 36.455 -26.156 -54.561 1.00 81.81 637 MET A CA 1
ATOM 5058 C C . MET A 1 637 ? 37.375 -25.314 -55.457 1.00 81.81 637 MET A C 1
ATOM 5060 O O . MET A 1 637 ? 36.955 -24.902 -56.531 1.00 81.81 637 MET A O 1
ATOM 5064 N N . SER A 1 638 ? 38.619 -25.054 -55.036 1.00 80.81 638 SER A N 1
ATOM 5065 C CA . SER A 1 638 ? 39.640 -24.318 -55.807 1.00 80.81 638 SER A CA 1
ATOM 5066 C C . SER A 1 638 ? 39.208 -22.937 -56.335 1.00 80.81 638 SER A C 1
ATOM 5068 O O . SER A 1 638 ? 39.817 -22.424 -57.271 1.00 80.81 638 SER A O 1
ATOM 5070 N N . VAL A 1 639 ? 38.195 -22.310 -55.725 1.00 88.81 639 VAL A N 1
ATOM 5071 C CA . VAL A 1 639 ? 37.769 -20.942 -56.050 1.00 88.81 639 VAL A CA 1
ATOM 5072 C C . VAL A 1 639 ? 38.499 -19.947 -55.139 1.00 88.81 639 VAL A C 1
ATOM 5074 O O . VAL A 1 639 ? 38.479 -20.128 -53.920 1.00 88.81 639 VAL A O 1
ATOM 5077 N N . PRO A 1 640 ? 39.135 -18.898 -55.690 1.00 92.81 640 PRO A N 1
ATOM 5078 C CA . PRO A 1 640 ? 39.680 -17.787 -54.919 1.00 92.81 640 PRO A CA 1
ATOM 5079 C C . PRO A 1 640 ? 38.633 -17.150 -53.999 1.00 92.81 640 PRO A C 1
ATOM 5081 O O . PRO A 1 640 ? 37.571 -16.716 -54.451 1.00 92.81 640 PRO A O 1
ATOM 5084 N N . ILE A 1 641 ? 38.955 -17.078 -52.706 1.00 94.56 641 ILE A N 1
ATOM 5085 C CA . ILE A 1 641 ? 38.130 -16.416 -51.694 1.00 94.56 641 ILE A CA 1
ATOM 5086 C C . ILE A 1 641 ? 38.882 -15.188 -51.198 1.00 94.56 641 ILE A C 1
ATOM 5088 O O . ILE A 1 641 ? 39.988 -15.301 -50.667 1.00 94.56 641 ILE A O 1
ATOM 5092 N N . THR A 1 642 ? 38.272 -14.023 -51.356 1.00 92.69 642 THR A N 1
ATOM 5093 C CA . THR A 1 642 ? 38.776 -12.736 -50.881 1.00 92.69 642 THR A CA 1
ATOM 5094 C C . THR A 1 642 ? 37.837 -12.172 -49.816 1.00 92.69 642 THR A C 1
ATOM 5096 O O . THR A 1 642 ? 36.707 -12.627 -49.647 1.00 92.69 642 THR A O 1
ATOM 5099 N N . CYS A 1 643 ? 38.305 -11.202 -49.035 1.00 90.12 643 CYS A N 1
ATOM 5100 C CA . CYS A 1 643 ? 37.485 -10.491 -48.057 1.00 90.12 643 CYS A CA 1
ATOM 5101 C C . CYS A 1 643 ? 37.663 -8.981 -48.220 1.00 90.12 643 CYS A C 1
ATOM 5103 O O . CYS A 1 643 ? 38.668 -8.513 -48.766 1.00 90.12 643 CYS A O 1
ATOM 5105 N N . LEU A 1 644 ? 36.677 -8.210 -47.758 1.00 88.69 644 LEU A N 1
ATOM 5106 C CA . LEU A 1 644 ? 36.790 -6.754 -47.766 1.00 88.69 644 LEU A CA 1
ATOM 5107 C C . LEU A 1 644 ? 37.986 -6.291 -46.927 1.00 88.69 644 LEU A C 1
ATOM 5109 O O . LEU A 1 644 ? 38.328 -6.882 -45.901 1.00 88.69 644 LEU A O 1
ATOM 5113 N N . ALA A 1 645 ? 38.619 -5.205 -47.374 1.00 84.56 645 ALA A N 1
ATOM 5114 C CA . ALA A 1 645 ? 39.763 -4.638 -46.680 1.00 84.56 645 ALA A CA 1
ATOM 5115 C C . ALA A 1 645 ? 39.389 -4.245 -45.243 1.00 84.56 645 ALA A C 1
ATOM 5117 O O . ALA A 1 645 ? 38.361 -3.610 -44.998 1.00 84.56 645 ALA A O 1
ATOM 5118 N N . ARG A 1 646 ? 40.261 -4.597 -44.299 1.00 81.94 646 ARG A N 1
ATOM 5119 C CA . ARG A 1 646 ? 40.142 -4.228 -42.890 1.00 81.94 646 ARG A CA 1
ATOM 5120 C C . ARG A 1 646 ? 41.049 -3.040 -42.632 1.00 81.94 646 ARG A C 1
ATOM 5122 O O . ARG A 1 646 ? 42.237 -3.094 -42.939 1.00 81.94 646 ARG A O 1
ATOM 5129 N N . GLY A 1 647 ? 40.510 -1.957 -42.086 1.00 81.75 647 GLY A N 1
ATOM 5130 C CA . GLY A 1 647 ? 41.346 -0.798 -41.826 1.00 81.75 647 GLY A CA 1
ATOM 5131 C C . GLY A 1 647 ? 40.612 0.438 -41.349 1.00 81.75 647 GLY A C 1
ATOM 5132 O O . GLY A 1 647 ? 39.436 0.408 -40.991 1.00 81.75 647 GLY A O 1
ATOM 5133 N N . VAL A 1 648 ? 41.365 1.532 -41.334 1.00 85.19 648 VAL A N 1
ATOM 5134 C CA . VAL A 1 648 ? 40.907 2.842 -40.880 1.00 85.19 648 VAL A CA 1
ATOM 5135 C C . VAL A 1 648 ? 40.009 3.469 -41.958 1.00 85.19 648 VAL A C 1
ATOM 5137 O O . VAL A 1 648 ? 40.438 3.552 -43.112 1.00 85.19 648 VAL A O 1
ATOM 5140 N N . PRO A 1 649 ? 38.787 3.929 -41.626 1.00 86.50 649 PRO A N 1
ATOM 5141 C CA . PRO A 1 649 ? 37.910 4.564 -42.605 1.00 86.50 649 PRO A CA 1
ATOM 5142 C C . PRO A 1 649 ? 38.532 5.845 -43.174 1.00 86.50 649 PRO A C 1
ATOM 5144 O O . PRO A 1 649 ? 39.193 6.603 -42.459 1.00 86.50 649 PRO A O 1
ATOM 5147 N N . VAL A 1 650 ? 38.278 6.128 -44.451 1.00 85.88 650 VAL A N 1
ATOM 5148 C CA . VAL A 1 650 ? 38.759 7.353 -45.108 1.00 85.88 650 VAL A CA 1
ATOM 5149 C C . VAL A 1 650 ? 38.213 8.592 -44.385 1.00 85.88 650 VAL A C 1
ATOM 5151 O O . VAL A 1 650 ? 37.028 8.659 -44.069 1.00 85.88 650 VAL A O 1
ATOM 5154 N N . GLY A 1 651 ? 39.082 9.571 -44.112 1.00 85.94 651 GLY A N 1
ATOM 5155 C CA . GLY A 1 651 ? 38.727 10.799 -43.384 1.00 85.94 651 GLY A CA 1
ATOM 5156 C C . GLY A 1 651 ? 38.749 10.675 -41.855 1.00 85.94 651 GLY A C 1
ATOM 5157 O O . GLY A 1 651 ? 38.446 11.645 -41.162 1.00 85.94 651 GLY A O 1
ATOM 5158 N N . SER A 1 652 ? 39.128 9.514 -41.315 1.00 85.31 652 SER A N 1
ATOM 5159 C CA . SER A 1 652 ? 39.299 9.312 -39.871 1.00 85.31 652 SER A CA 1
ATOM 5160 C C . SER A 1 652 ? 40.659 9.815 -39.386 1.00 85.31 652 SER A C 1
ATOM 5162 O O . SER A 1 652 ? 41.648 9.742 -40.112 1.00 85.31 652 SER A O 1
ATOM 5164 N N . SER A 1 653 ? 40.740 10.254 -38.127 1.00 88.31 653 SER A N 1
ATOM 5165 C CA . SER A 1 653 ? 42.023 10.494 -37.454 1.00 88.31 653 SER A CA 1
ATOM 5166 C C . SER A 1 653 ? 42.403 9.291 -36.590 1.00 88.31 653 SER A C 1
ATOM 5168 O O . SER A 1 653 ? 41.578 8.785 -35.823 1.00 88.31 653 SER A O 1
ATOM 5170 N N . LEU A 1 654 ? 43.659 8.847 -36.712 1.00 84.25 654 LEU A N 1
ATOM 5171 C CA . LEU A 1 654 ? 44.186 7.651 -36.047 1.00 84.25 654 LEU A CA 1
ATOM 5172 C C . LEU A 1 654 ? 44.102 7.743 -34.513 1.00 84.25 654 LEU A C 1
ATOM 5174 O O . LEU A 1 654 ? 43.894 6.728 -33.855 1.00 84.25 654 LEU A O 1
ATOM 5178 N N . GLU A 1 655 ? 44.196 8.955 -33.950 1.00 85.94 655 GLU A N 1
ATOM 5179 C CA . GLU A 1 655 ? 44.123 9.213 -32.502 1.00 85.94 655 GLU A CA 1
ATOM 5180 C C . GLU A 1 655 ? 42.786 8.768 -31.877 1.00 85.94 655 GLU A C 1
ATOM 5182 O O . GLU A 1 655 ? 42.735 8.413 -30.700 1.00 85.94 655 GLU A O 1
ATOM 5187 N N . TYR A 1 656 ? 41.703 8.751 -32.662 1.00 82.88 656 TYR A N 1
ATOM 5188 C CA . TYR A 1 656 ? 40.355 8.425 -32.184 1.00 82.88 656 TYR A CA 1
ATOM 5189 C C . TYR A 1 656 ? 39.898 7.004 -32.540 1.00 82.88 656 TYR A C 1
ATOM 5191 O O . TYR A 1 656 ? 38.739 6.663 -32.300 1.00 82.88 656 TYR A O 1
ATOM 5199 N N . MET A 1 657 ? 40.778 6.179 -33.114 1.00 84.19 657 MET A N 1
ATOM 5200 C CA . MET A 1 657 ? 40.467 4.797 -33.487 1.00 84.19 657 MET A CA 1
ATOM 5201 C C . MET A 1 657 ? 40.719 3.828 -32.326 1.00 84.19 657 MET A C 1
ATOM 5203 O O . MET A 1 657 ? 41.600 4.037 -31.489 1.00 84.19 657 MET A O 1
ATOM 5207 N N . ASP A 1 658 ? 39.951 2.739 -32.267 1.00 86.94 658 ASP A N 1
ATOM 5208 C CA . ASP A 1 658 ? 40.199 1.687 -31.289 1.00 86.94 658 ASP A CA 1
ATOM 5209 C C . ASP A 1 658 ? 41.482 0.905 -31.623 1.00 86.94 658 ASP A C 1
ATOM 5211 O O . ASP A 1 658 ? 41.912 0.793 -32.775 1.00 86.94 658 ASP A O 1
ATOM 5215 N N . ARG A 1 659 ? 42.100 0.335 -30.586 1.00 89.06 659 ARG A N 1
ATOM 5216 C CA . ARG A 1 659 ? 43.398 -0.342 -30.704 1.00 89.06 659 ARG A CA 1
ATOM 5217 C C . ARG A 1 659 ? 43.365 -1.546 -31.650 1.00 89.06 659 ARG A C 1
ATOM 5219 O O . ARG A 1 659 ? 44.381 -1.826 -32.278 1.00 89.06 659 ARG A O 1
ATOM 5226 N N . VAL A 1 660 ? 42.237 -2.253 -31.748 1.00 84.31 660 VAL A N 1
ATOM 5227 C CA . VAL A 1 660 ? 42.115 -3.463 -32.575 1.00 84.31 660 VAL A CA 1
ATOM 5228 C C . VAL A 1 660 ? 42.069 -3.080 -34.051 1.00 84.31 660 VAL A C 1
ATOM 5230 O O . VAL A 1 660 ? 42.778 -3.684 -34.854 1.00 84.31 660 VAL A O 1
ATOM 5233 N N . THR A 1 661 ? 41.315 -2.038 -34.402 1.00 84.62 661 THR A N 1
ATOM 5234 C CA . THR A 1 661 ? 41.264 -1.497 -35.768 1.00 84.62 661 THR A CA 1
ATOM 5235 C C . THR A 1 661 ? 42.627 -0.973 -36.221 1.00 84.62 661 THR A C 1
ATOM 5237 O O . THR A 1 661 ? 43.062 -1.290 -37.327 1.00 84.62 661 THR A O 1
ATOM 5240 N N . VAL A 1 662 ? 43.344 -0.232 -35.363 1.00 87.94 662 VAL A N 1
ATOM 5241 C CA . VAL A 1 662 ? 44.699 0.267 -35.675 1.00 87.94 662 VAL A CA 1
ATOM 5242 C C . VAL A 1 662 ? 45.689 -0.882 -35.865 1.00 87.94 662 VAL A C 1
ATOM 5244 O O . VAL A 1 662 ? 46.458 -0.880 -36.824 1.00 87.94 662 VAL A O 1
ATOM 5247 N N . TYR A 1 663 ? 45.653 -1.882 -34.981 1.00 88.19 663 TYR A N 1
ATOM 5248 C CA . TYR A 1 663 ? 46.506 -3.063 -35.091 1.00 88.19 663 TYR A CA 1
ATOM 5249 C C . TYR A 1 663 ? 46.256 -3.823 -36.402 1.00 88.19 663 TYR A C 1
ATOM 5251 O O . TYR A 1 663 ? 47.202 -4.058 -37.151 1.00 88.19 663 TYR A O 1
ATOM 5259 N N . LYS A 1 664 ? 44.989 -4.123 -36.732 1.00 83.38 664 LYS A N 1
ATOM 5260 C CA . LYS A 1 664 ? 44.620 -4.796 -37.991 1.00 83.38 664 LYS A CA 1
ATOM 5261 C C . LYS A 1 664 ? 45.073 -3.994 -39.219 1.00 83.38 664 LYS A C 1
ATOM 5263 O O . LYS A 1 664 ? 45.660 -4.568 -40.129 1.00 83.38 664 LYS A O 1
ATOM 5268 N N . ALA A 1 665 ? 44.890 -2.671 -39.216 1.00 87.94 665 ALA A N 1
ATOM 5269 C CA . ALA A 1 665 ? 45.323 -1.806 -40.317 1.00 87.94 665 ALA A CA 1
ATOM 5270 C C . ALA A 1 665 ? 46.851 -1.822 -40.544 1.00 87.94 665 ALA A C 1
ATOM 5272 O O . ALA A 1 665 ? 47.303 -1.731 -41.684 1.00 87.94 665 ALA A O 1
ATOM 5273 N N . LEU A 1 666 ? 47.653 -1.941 -39.477 1.00 88.88 666 LEU A N 1
ATOM 5274 C CA . LEU A 1 666 ? 49.115 -2.058 -39.571 1.00 88.88 666 LEU A CA 1
ATOM 5275 C C . LEU A 1 666 ? 49.563 -3.441 -40.063 1.00 88.88 666 LEU A C 1
ATOM 5277 O O . LEU A 1 666 ? 50.528 -3.537 -40.833 1.00 88.88 666 LEU A O 1
ATOM 5281 N N . SER A 1 667 ? 48.886 -4.498 -39.609 1.00 87.25 667 SER A N 1
ATOM 5282 C CA . SER A 1 667 ? 49.146 -5.879 -40.025 1.00 87.25 667 SER A CA 1
ATOM 5283 C C . SER A 1 667 ? 48.854 -6.086 -41.510 1.00 87.25 667 SER A C 1
ATOM 5285 O O . SER A 1 667 ? 49.699 -6.631 -42.214 1.00 87.25 667 SER A O 1
ATOM 5287 N N . ASP A 1 668 ? 47.730 -5.557 -41.993 1.00 86.38 668 ASP A N 1
ATOM 5288 C CA . ASP A 1 668 ? 47.248 -5.741 -43.368 1.00 86.38 668 ASP A CA 1
ATOM 5289 C C . ASP A 1 668 ? 47.682 -4.597 -44.313 1.00 86.38 668 ASP A C 1
ATOM 5291 O O . ASP A 1 668 ? 47.047 -4.337 -45.342 1.00 86.38 668 ASP A O 1
ATOM 5295 N N . ARG A 1 669 ? 48.765 -3.879 -43.970 1.00 88.31 669 ARG A N 1
ATOM 5296 C CA . ARG A 1 669 ? 49.264 -2.745 -44.765 1.00 88.31 669 ARG A CA 1
ATOM 5297 C C . ARG A 1 669 ? 49.700 -3.194 -46.163 1.00 88.31 669 ARG A C 1
ATOM 5299 O O . ARG A 1 669 ? 50.358 -4.221 -46.326 1.00 88.31 669 ARG A O 1
ATOM 5306 N N . ARG A 1 670 ? 49.373 -2.391 -47.175 1.00 86.44 670 ARG A N 1
ATOM 5307 C CA . ARG A 1 670 ? 49.691 -2.658 -48.586 1.00 86.44 670 ARG A CA 1
ATOM 5308 C C . ARG A 1 670 ? 50.857 -1.773 -49.054 1.00 86.44 670 ARG A C 1
ATOM 5310 O O . ARG A 1 670 ? 50.989 -0.664 -48.534 1.00 86.44 670 ARG A O 1
ATOM 5317 N N . PRO A 1 671 ? 51.705 -2.240 -49.990 1.00 85.94 671 PRO A N 1
ATOM 5318 C CA . PRO A 1 671 ? 52.692 -1.381 -50.643 1.00 85.94 671 PRO A CA 1
ATOM 5319 C C . PRO A 1 671 ? 51.984 -0.267 -51.430 1.00 85.94 671 PRO A C 1
ATOM 5321 O O . PRO A 1 671 ? 50.860 -0.474 -51.895 1.00 85.94 671 PRO A O 1
ATOM 5324 N N . PHE A 1 672 ? 52.630 0.898 -51.528 1.00 76.12 672 PHE A N 1
ATOM 5325 C CA . PHE A 1 672 ? 52.134 2.035 -52.307 1.00 76.12 672 PHE A CA 1
ATOM 5326 C C . PHE A 1 672 ? 52.518 1.909 -53.779 1.00 76.12 672 PHE A C 1
ATOM 5328 O O . PHE A 1 672 ? 53.676 1.501 -54.034 1.00 76.12 672 PHE A O 1
#

Mean predicted aligned error: 17.07 Å

Secondary structure (DSSP, 8-state):
-HHHHHHHHHHHHHHS--------------SS------SS--PPP----EETTTT--PPPPEEEEE-SSEEEEEETBTTEEEEEEEEEEETTE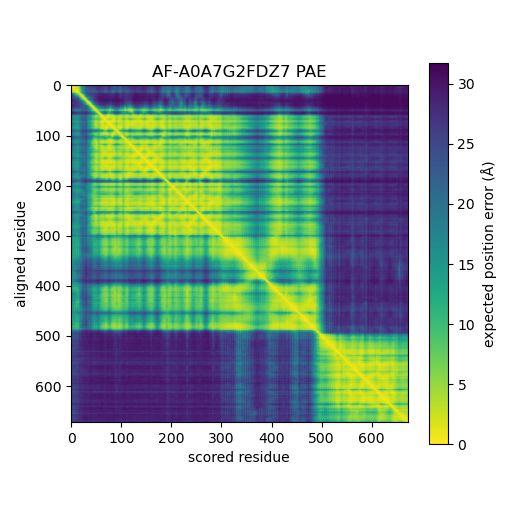EEEEEEEPPPPGGGGGG-BTEEEESSEE--B-EEEEEEE-SSEEEEEEEEE-SSEEEEEEEEEESSSSEEEEEEEEEESSS-B-EEEEEEPP--GGGTTT---EEEEE-TTS-EEEE--GGGTTT-EEES-SSEEEE-SSEEEEEEEETT---SEEEEES--SS--EEEEEPPPBSS-EEEEEEEEEEES-HHHHTTT-GGGGGGS-S-GGGHHHHHHHHHHHHHHHHHH--HHHHHHHHHHHHHHHHHHHHHHHHHHHHHHHHHHHHHHHHHHHTTT-HHHHHHHHHHHHHHH--TTTTTSHHHHHHHHHHHHHHHHHHH-TTTTT--BTTBS-SSSBPTT-HHHHHHHHHHHHHHHTS-HHHHHHHHHHHHHHHHHHTTSBHHHHHHHHHHHHHHHHHT-HHHHHHHHHHHTS-HHHHHHHHHHHHHHHHHEEE-TTT--EEETTSPPTTTT-TTSEEEEEEEESSHHHHHHHHTTS---EEEEE-SS--BTTTTB-GGGTTHHHHHHHHHTS---EEEEE--SSHHHHHHHHHHHHHHGGGT--EEEPPPSPPTT--GGGS-HHHHHHHHHT----

InterPro domains:
  IPR000093 DNA recombination protein RecR [MF_00017] (491-672)
  IPR000093 DNA recombination protein RecR [PTHR30446] (490-671)
  IPR000093 DNA recombination protein RecR [TIGR00615] (490-670)
  IPR001708 Membrane insertase YidC/ALB3/OXA1/COX18 [PR00701] (147-167)
  IPR001708 Membrane insertase YidC/ALB3/OXA1/COX18 [PR00701] (387-410)
  IPR001708 Membrane insertase YidC/ALB3/OXA1/COX18 [PR00701] (433-455)
  IPR006171 TOPRIM domain [PF13662] (555-644)
  IPR006171 TOPRIM domain [PS50880] (554-649)
  IPR006171 TOPRIM domain [SM00493] (554-639)
  IPR023627 Recombination protein RecR [SSF111304] (489-672)
  IPR028053 Membrane insertase YidC, N-terminal [PF14849] (64-314)
  IPR028053 Membrane insertase YidC, N-terminal [TIGR03593] (2-323)
  IPR028055 Membrane insertase YidC/Oxa/ALB, C-terminal [PF02096] (318-489)
  IPR028055 Membrane insertase YidC/Oxa/ALB, C-terminal [TIGR03592] (325-489)
  IPR034137 RecR, TOPRIM domain [cd01025] (555-665)
  IPR038221 YidC, periplasmic domain superfamily [G3DSA:2.70.98.90] (59-302)
  IPR047196 Membrane insertase YidC/ALB, C-terminal [cd20070] (327-489)